Protein 6ENO (pdb70)

Foldseek 3Di:
DVVLVVLLVVLVAPVVLLCVQCVCVVVVCCVQPVVQPLADPLLVVLVVCSVQVSHDLLVVLLVLVVVLAAEEEEADLLQQQLLNVLLVHYYFYQQFQGPSQLVQLVVPAPNQAFSSLSRSSSCQVNRNHSSNSSHQEYEFEPFDPRRVVVQVVCCVRHNYHYQYQDFAPPPVNLVVLLVSLVVVSVVSCVSRVNHDWQVSSLVSQVLVLLLLVLLVLVLLLCLAPPRAHFVLSSLSLLQCCRRDDSVVSSVSSVVRSVSSVVCRVVNHHSAHSPAAEEEEEEERNHPPNSLQSSLLVVLRHGYSFYNYCSGCLNRVFGFDDDRTPSVSSSSSSVRSVVRQDLSHPPRVVSLVVVVVCCVSNVHQAYEYEYERSRPSRVVCVVVSVVVCVVVPHHYHYYYYHSDCVCSPVSSVSSNVSSVVD

Organism: Carboxydothermus hydrogenoformans (strain ATCC BAA-161 / DSM 6008 / Z-2901) (NCBI:txid246194)

Solvent-accessible surface area: 17489 Å² total; per-residue (Å²): 87,92,80,15,91,112,10,26,124,91,15,104,11,31,41,132,78,0,59,90,24,42,71,78,26,70,56,63,11,114,134,38,0,91,110,39,100,85,36,4,178,22,1,64,45,0,24,66,25,9,72,54,22,12,1,100,19,0,37,46,0,59,75,45,56,115,114,44,66,53,0,0,0,10,8,25,15,2,5,4,21,2,0,0,28,11,6,34,6,9,28,0,9,12,26,2,4,5,74,77,1,9,80,15,0,43,94,55,14,81,171,113,30,16,4,10,12,15,0,8,6,0,20,27,26,52,101,4,11,0,4,3,26,0,11,38,30,0,0,0,0,27,23,26,92,12,25,85,115,2,12,104,50,6,77,134,107,10,80,19,48,70,1,84,5,15,128,108,50,118,137,208,24,101,106,82,2,33,64,29,0,78,81,0,4,124,37,0,25,137,82,17,68,52,155,19,60,31,123,31,0,88,44,1,6,104,71,2,26,89,7,2,111,0,2,63,61,0,6,59,19,6,74,53,41,26,1,0,2,19,0,3,0,2,0,0,0,4,2,1,1,35,21,11,44,21,91,69,0,1,70,62,0,40,88,0,0,69,16,0,87,86,34,40,90,142,45,92,24,14,35,65,131,132,12,27,5,0,0,0,0,0,6,24,0,4,29,37,8,6,16,0,0,18,19,0,20,72,38,36,0,0,0,2,1,3,1,0,16,10,0,25,10,4,4,61,20,60,5,104,106,25,89,81,33,107,18,1,12,112,34,2,2,43,5,4,4,87,3,25,16,12,29,5,75,107,17,100,29,0,30,130,27,0,30,66,16,9,142,92,6,103,19,60,0,0,0,0,0,5,2,62,79,20,116,35,11,27,115,29,2,148,94,2,4,148,38,0,104,155,118,135,23,47,35,26,106,1,91,5,38,17,22,137,161,26,57,47,129,5,107,86,98,0,78,62,3,17,148,137,66

Structure (mmCIF, N/CA/C/O backbone):
data_6ENO
#
_entry.id   6ENO
#
_cell.length_a   80.591
_cell.length_b   80.591
_cell.length_c   217.428
_cell.angle_alpha   90.00
_cell.angle_beta   90.00
_cell.angle_gamma   120.00
#
_symmetry.space_group_name_H-M   'P 65 2 2'
#
loop_
_entity.id
_entity.type
_entity.pdbx_description
1 polymer 'Dehydratase family protein'
2 non-polymer 'Double cubane cluster'
3 non-polymer 'CITRIC ACID'
4 non-polymer GLYCEROL
5 water water
#
loop_
_atom_site.group_PDB
_atom_site.id
_atom_site.type_symbol
_atom_site.label_atom_id
_atom_site.label_alt_id
_atom_site.label_comp_id
_atom_site.label_asym_id
_atom_site.label_entity_id
_atom_site.label_seq_id
_atom_site.pdbx_PDB_ins_code
_atom_site.Cartn_x
_atom_site.Cartn_y
_atom_site.Cartn_z
_atom_site.occupancy
_atom_site.B_iso_or_equiv
_atom_site.auth_seq_id
_atom_site.auth_comp_id
_atom_site.auth_asym_id
_atom_site.auth_atom_id
_atom_site.pdbx_PDB_model_num
ATOM 1 N N . GLY A 1 1 ? -23.980 -31.228 19.755 1.00 25.24 0 GLY A N 1
ATOM 2 C CA . GLY A 1 1 ? -24.500 -31.082 21.146 1.00 27.93 0 GLY A CA 1
ATOM 3 C C . GLY A 1 1 ? -25.039 -29.689 21.407 1.00 24.51 0 GLY A C 1
ATOM 4 O O . GLY A 1 1 ? -25.057 -28.819 20.513 1.00 25.59 0 GLY A O 1
ATOM 10 N N . ALA A 1 2 ? -25.473 -29.453 22.644 1.00 23.28 1 ALA A N 1
ATOM 11 C CA . ALA A 1 2 ? -26.125 -28.185 22.962 1.00 23.13 1 ALA A CA 1
ATOM 12 C C . ALA A 1 2 ? -25.218 -26.984 22.717 1.00 24.43 1 ALA A C 1
ATOM 13 O O . ALA A 1 2 ? -25.719 -25.878 22.463 1.00 22.29 1 ALA A O 1
ATOM 20 N N . ASP A 1 3 ? -23.892 -27.155 22.789 1.00 22.54 2 ASP A N 1
ATOM 21 C CA . ASP A 1 3 ? -23.059 -25.965 22.629 1.00 22.11 2 ASP A CA 1
ATOM 22 C C . ASP A 1 3 ? -23.114 -25.437 21.206 1.00 24.59 2 ASP A C 1
ATOM 23 O O . ASP A 1 3 ? -22.883 -24.233 20.982 1.00 21.76 2 ASP A O 1
ATOM 32 N N . ASN A 1 4 ? -23.469 -26.278 20.242 1.00 23.11 3 ASN A N 1
ATOM 33 C CA . ASN A 1 4 ? -23.663 -25.768 18.877 1.00 23.55 3 ASN A CA 1
ATOM 34 C C . ASN A 1 4 ? -24.859 -24.828 18.796 1.00 23.87 3 ASN A C 1
ATOM 35 O O . ASN A 1 4 ? -24.791 -23.762 18.169 1.00 21.37 3 ASN A O 1
ATOM 46 N N . ARG A 1 5 ? -25.980 -25.230 19.387 1.00 21.73 4 ARG A N 1
ATOM 47 C CA . ARG A 1 5 ? -27.149 -24.370 19.411 1.00 21.03 4 ARG A CA 1
ATOM 48 C C . ARG A 1 5 ? -26.841 -23.066 20.156 1.00 21.00 4 ARG A C 1
ATOM 49 O O . ARG A 1 5 ? -27.293 -21.989 19.754 1.00 21.70 4 ARG A O 1
ATOM 70 N N . GLU A 1 6 ? -26.049 -23.148 21.233 1.00 21.34 5 GLU A N 1
ATOM 71 C CA . GLU A 1 6 ? -25.585 -21.955 21.937 1.00 22.69 5 GLU A CA 1
ATOM 72 C C . GLU A 1 6 ? -24.897 -20.992 20.969 1.00 20.68 5 GLU A C 1
ATOM 73 O O . GLU A 1 6 ? -25.184 -19.785 20.949 1.00 23.89 5 GLU A O 1
ATOM 85 N N . LEU A 1 7 ? -23.993 -21.521 20.144 1.00 20.27 6 LEU A N 1
ATOM 86 C CA . LEU A 1 7 ? -23.262 -20.673 19.206 1.00 22.94 6 LEU A CA 1
ATOM 87 C C . LEU A 1 7 ? -24.177 -20.117 18.105 1.00 21.11 6 LEU A C 1
ATOM 88 O O . LEU A 1 7 ? -24.054 -18.950 17.718 1.00 23.10 6 LEU A O 1
ATOM 104 N N . TRP A 1 8 ? -25.112 -20.923 17.603 1.00 22.62 7 TRP A N 1
ATOM 105 C CA . TRP A 1 8 ? -26.012 -20.444 16.557 1.00 22.76 7 TRP A CA 1
ATOM 106 C C . TRP A 1 8 ? -26.828 -19.257 17.051 1.00 23.76 7 TRP A C 1
ATOM 107 O O . TRP A 1 8 ? -27.046 -18.287 16.313 1.00 23.08 7 TRP A O 1
ATOM 128 N N . LYS A 1 9 ? -27.281 -19.305 18.310 1.00 21.84 8 LYS A N 1
ATOM 129 C CA . LYS A 1 9 ? -27.999 -18.164 18.884 1.00 22.26 8 LYS A CA 1
ATOM 130 C C . LYS A 1 9 ? -27.130 -16.910 18.879 1.00 24.19 8 LYS A C 1
ATOM 131 O O . LYS A 1 9 ? -27.593 -15.824 18.520 1.00 22.25 8 LYS A O 1
ATOM 150 N N . VAL A 1 10 ? -25.864 -17.043 19.272 1.00 23.53 9 VAL A N 1
ATOM 151 C CA . VAL A 1 10 ? -24.950 -15.902 19.310 1.00 20.88 9 VAL A CA 1
ATOM 152 C C . VAL A 1 10 ? -24.795 -15.312 17.923 1.00 28.23 9 VAL A C 1
ATOM 153 O O . VAL A 1 10 ? -24.629 -14.094 17.752 1.00 27.28 9 VAL A O 1
ATOM 166 N N . LEU A 1 11 ? -24.854 -16.158 16.921 1.00 20.54 10 LEU A N 1
ATOM 167 C CA . LEU A 1 11 ? -24.621 -15.775 15.537 1.00 18.14 10 LEU A CA 1
ATOM 168 C C . LEU A 1 11 ? -25.877 -15.244 14.845 1.00 24.33 10 LEU A C 1
ATOM 169 O O . LEU A 1 11 ? -25.839 -14.982 13.637 1.00 21.72 10 LEU A O 1
ATOM 185 N N . ASN A 1 12 ? -26.987 -15.099 15.576 1.00 23.83 11 ASN A N 1
ATOM 186 C CA . ASN A 1 12 ? -28.281 -14.660 15.032 1.00 21.40 11 ASN A CA 1
ATOM 187 C C . ASN A 1 12 ? -28.794 -15.587 13.936 1.00 22.36 11 ASN A C 1
ATOM 188 O O . ASN A 1 12 ? -29.507 -15.165 13.031 1.00 23.14 11 ASN A O 1
ATOM 199 N N . VAL A 1 13 ? -28.473 -16.877 14.045 1.00 23.14 12 VAL A N 1
ATOM 200 C CA . VAL A 1 13 ? -29.051 -17.874 13.158 1.00 23.21 12 VAL A CA 1
ATOM 201 C C . VAL A 1 13 ? -30.537 -17.981 13.437 1.00 21.54 12 VAL A 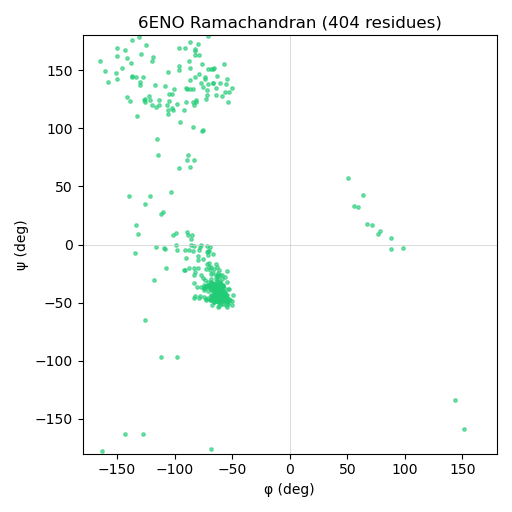C 1
ATOM 202 O O . VAL A 1 13 ? -30.978 -17.918 14.596 1.00 24.45 12 VAL A O 1
ATOM 215 N N . ASP A 1 14 ? -31.329 -18.103 12.371 1.00 25.66 13 ASP A N 1
ATOM 216 C CA . ASP A 1 14 ? -32.747 -18.404 12.499 1.00 30.40 13 ASP A CA 1
ATOM 217 C C . ASP A 1 14 ? -32.847 -19.881 12.842 1.00 20.45 13 ASP A C 1
ATOM 218 O O . ASP A 1 14 ? -32.754 -20.750 11.970 1.00 20.35 13 ASP A O 1
ATOM 227 N N . LEU A 1 15 ? -33.008 -20.160 14.130 1.00 20.82 14 LEU A N 1
ATOM 228 C CA . LEU A 1 15 ? -32.866 -21.526 14.600 1.00 21.73 14 LEU A CA 1
ATOM 229 C C . LEU A 1 15 ? -33.895 -22.443 13.969 1.00 22.79 14 LEU A C 1
ATOM 230 O O . LEU A 1 15 ? -33.595 -23.610 13.673 1.00 23.96 14 LEU A O 1
ATOM 246 N N . GLU A 1 16 ? -35.134 -21.955 13.819 1.00 25.12 15 GLU A N 1
ATOM 247 C CA . GLU A 1 16 ? -36.228 -22.798 13.326 1.00 27.24 15 GLU A CA 1
ATOM 248 C C . GLU A 1 16 ? -36.014 -23.176 11.863 1.00 25.96 15 GLU A C 1
ATOM 249 O O . GLU A 1 16 ? -36.107 -24.351 11.503 1.00 27.52 15 GLU A O 1
ATOM 261 N N . LYS A 1 17 ? -35.686 -22.193 11.011 1.00 24.43 16 LYS A N 1
ATOM 262 C CA . LYS A 1 17 ? -35.376 -22.476 9.611 1.00 24.65 16 LYS A CA 1
ATOM 263 C C . LYS A 1 17 ? -34.104 -23.316 9.470 1.00 24.07 16 LYS A C 1
ATOM 264 O O . LYS A 1 17 ? -34.029 -24.196 8.612 1.00 25.28 16 LYS A O 1
ATOM 283 N N . HIS A 1 18 ? -33.097 -23.060 10.307 1.00 23.36 17 HIS A N 1
ATOM 284 C CA . HIS A 1 18 ? -31.861 -23.817 10.235 1.00 23.40 17 HIS A CA 1
ATOM 285 C C . HIS A 1 18 ? -32.097 -25.291 10.573 1.00 22.83 17 HIS A C 1
ATOM 286 O O . HIS A 1 18 ? -31.530 -26.182 9.927 1.00 24.11 17 HIS A O 1
ATOM 301 N N . ASP A 1 19 ? -32.909 -25.563 11.595 1.00 23.77 18 ASP A N 1
ATOM 302 C CA . ASP A 1 19 ? -33.300 -26.944 11.894 1.00 21.84 18 ASP A CA 1
ATOM 303 C C . ASP A 1 19 ? -34.007 -27.601 10.706 1.00 26.88 18 ASP A C 1
ATOM 304 O O . ASP A 1 19 ? -33.808 -28.792 10.443 1.00 28.71 18 ASP A O 1
ATOM 313 N N . GLU A 1 20 ? -34.879 -26.860 10.010 1.00 28.38 19 GLU A N 1
ATOM 314 C CA . GLU A 1 20 ? -35.582 -27.409 8.845 1.00 38.75 19 GLU A CA 1
ATOM 315 C C . GLU A 1 20 ? -34.623 -27.755 7.710 1.00 27.29 19 GLU A C 1
ATOM 316 O O . GLU A 1 20 ? -34.834 -28.748 6.994 1.00 29.63 19 GLU A O 1
ATOM 328 N N . PHE A 1 21 ? -33.613 -26.920 7.485 1.00 27.58 20 PHE A N 1
ATOM 329 C CA . PHE A 1 21 ? -32.623 -27.214 6.452 1.00 23.47 20 PHE A CA 1
ATOM 330 C C . PHE A 1 21 ? -31.902 -28.529 6.736 1.00 24.99 20 PHE A C 1
ATOM 331 O O . PHE A 1 21 ? -31.748 -29.372 5.845 1.00 23.87 20 PHE A O 1
ATOM 348 N N . LEU A 1 22 ? -31.461 -28.732 7.987 1.00 24.17 21 LEU A N 1
ATOM 349 C CA . LEU A 1 22 ? -30.657 -29.905 8.315 1.00 29.86 21 LEU A CA 1
ATOM 350 C C . LEU A 1 22 ? -31.494 -31.160 8.499 1.00 24.24 21 LEU A C 1
ATOM 351 O O . LEU A 1 22 ? -30.954 -32.258 8.358 1.00 25.52 21 LEU A O 1
ATOM 367 N N . ALA A 1 23 ? -32.796 -31.011 8.755 1.00 27.22 22 ALA A N 1
ATOM 368 C CA . ALA A 1 23 ? -33.668 -32.126 9.107 1.00 26.68 22 ALA A CA 1
ATOM 369 C C . ALA A 1 23 ? -33.607 -33.304 8.151 1.00 34.33 22 ALA A C 1
ATOM 370 O O . ALA A 1 23 ? -33.562 -34.449 8.636 1.00 27.41 22 ALA A O 1
ATOM 377 N N . PRO A 1 24 ? -33.679 -33.125 6.825 1.00 30.60 23 PRO A N 1
ATOM 378 C CA . PRO A 1 24 ? -33.606 -34.277 5.911 1.00 27.77 23 PRO A CA 1
ATOM 379 C C . PRO A 1 24 ? -32.197 -34.798 5.657 1.00 27.83 23 PRO A C 1
ATOM 380 O O . PRO A 1 24 ? -32.067 -35.889 5.079 1.00 29.97 23 PRO A O 1
ATOM 391 N N . VAL A 1 25 ? -31.151 -34.088 6.089 1.00 23.54 24 VAL A N 1
ATOM 392 C CA . VAL A 1 25 ? -29.791 -34.479 5.717 1.00 27.10 24 VAL A CA 1
ATOM 393 C C . VAL A 1 25 ? -29.425 -35.839 6.296 1.00 24.32 24 VAL A C 1
ATOM 394 O O . VAL A 1 25 ? -28.838 -36.659 5.570 1.00 28.13 24 VAL A O 1
ATOM 407 N N . PRO A 1 26 ? -29.741 -36.167 7.558 1.00 24.64 25 PRO A N 1
ATOM 408 C CA . PRO A 1 26 ? -29.316 -37.470 8.095 1.00 24.69 25 PRO A CA 1
ATOM 409 C C . PRO A 1 26 ? -29.791 -38.665 7.277 1.00 25.56 25 PRO A C 1
ATOM 410 O O . PRO A 1 26 ? -28.987 -39.562 7.024 1.00 30.64 25 PRO A O 1
ATOM 421 N N . ALA A 1 27 ? -31.061 -38.698 6.847 1.00 26.00 26 ALA A N 1
ATOM 422 C CA . ALA A 1 27 ? -31.567 -39.837 6.083 1.00 26.94 26 ALA A CA 1
ATOM 423 C C . ALA A 1 27 ? -30.983 -39.882 4.674 1.00 26.92 26 ALA A C 1
ATOM 424 O O . ALA A 1 27 ? -30.794 -40.974 4.116 1.00 27.66 26 ALA A O 1
ATOM 431 N N . VAL A 1 28 ? -30.753 -38.718 4.065 1.00 26.19 27 VAL A N 1
ATOM 432 C CA . VAL A 1 28 ? -30.106 -38.687 2.751 1.00 26.14 27 VAL A CA 1
ATOM 433 C C . VAL A 1 28 ? -28.689 -39.213 2.859 1.00 26.49 27 VAL A C 1
ATOM 434 O O . VAL A 1 28 ? -28.220 -39.953 1.994 1.00 27.95 27 VAL A O 1
ATOM 447 N N . TYR A 1 29 ? -27.962 -38.788 3.897 1.00 28.32 28 TYR A N 1
ATOM 448 C CA . TYR A 1 29 ? -26.579 -39.217 4.064 1.00 27.23 28 TYR A CA 1
ATOM 449 C C . TYR A 1 29 ? -26.488 -40.711 4.365 1.00 26.30 28 TYR A C 1
ATOM 450 O O . TYR A 1 29 ? -25.556 -41.384 3.913 1.00 26.91 28 TYR A O 1
ATOM 468 N N . ARG A 1 30 ? -27.452 -41.261 5.095 1.00 26.81 29 ARG A N 1
ATOM 469 C CA . ARG A 1 30 ? -27.478 -42.709 5.257 1.00 27.83 29 ARG A CA 1
ATOM 470 C C . ARG A 1 30 ? -27.686 -43.422 3.920 1.00 28.58 29 ARG A C 1
ATOM 471 O O . ARG A 1 30 ? -26.990 -44.398 3.623 1.00 32.38 29 ARG A O 1
ATOM 492 N N . GLU A 1 31 ? -28.650 -42.969 3.102 1.00 28.96 30 GLU A N 1
ATOM 493 C CA . GLU A 1 31 ? -28.932 -43.645 1.830 1.00 29.43 30 GLU A CA 1
ATOM 494 C C . GLU A 1 31 ? -27.742 -43.563 0.878 1.00 31.02 30 GLU A C 1
ATOM 495 O O . GLU A 1 31 ? -27.312 -44.574 0.300 1.00 30.21 30 GLU A O 1
ATOM 507 N N . LEU A 1 32 ? -27.193 -42.367 0.707 1.00 28.24 31 LEU A N 1
ATOM 508 C CA . LEU A 1 32 ? -26.178 -42.158 -0.316 1.00 28.07 31 LEU A CA 1
ATOM 509 C C . LEU A 1 32 ? -24.761 -42.454 0.155 1.00 27.91 31 LEU A C 1
ATOM 510 O O . LEU A 1 32 ? -23.884 -42.693 -0.693 1.00 28.14 31 LEU A O 1
ATOM 526 N N . PHE A 1 33 ? -24.511 -42.467 1.467 1.00 27.63 32 PHE A N 1
ATOM 527 C CA . PHE A 1 33 ? -23.157 -42.642 1.981 1.00 27.50 32 PHE A CA 1
ATOM 528 C C . PHE A 1 33 ? -23.050 -43.798 2.981 1.00 28.26 32 PHE A C 1
ATOM 529 O O . PHE A 1 33 ? -22.390 -44.801 2.694 1.00 30.88 32 PHE A O 1
ATOM 546 N N . LEU A 1 34 ? -23.705 -43.707 4.142 1.00 28.11 33 LEU A N 1
ATOM 547 C CA . LEU A 1 34 ? -23.339 -44.602 5.240 1.00 32.19 33 LEU A CA 1
ATOM 548 C C . LEU A 1 34 ? -23.741 -46.044 4.954 1.00 29.92 33 LEU A C 1
ATOM 549 O O . LEU A 1 34 ? -23.017 -46.976 5.322 1.00 36.45 33 LEU A O 1
ATOM 565 N N . ASN A 1 35 ? -24.872 -46.260 4.280 1.00 35.33 34 ASN A N 1
ATOM 566 C CA . ASN A 1 35 ? -25.355 -47.613 4.015 1.00 33.23 34 ASN A CA 1
ATOM 567 C C . ASN A 1 35 ? -24.746 -48.213 2.757 1.00 35.33 34 ASN A C 1
ATOM 568 O O . ASN A 1 35 ? -25.054 -49.367 2.423 1.00 36.86 34 ASN A O 1
ATOM 579 N N . ARG A 1 36 ? -23.882 -47.457 2.078 1.00 35.94 35 ARG A N 1
ATOM 580 C CA . ARG A 1 36 ? -23.221 -47.910 0.855 1.00 42.23 35 ARG A CA 1
ATOM 581 C C . ARG A 1 36 ? -21.989 -48.721 1.232 1.00 32.76 35 ARG A C 1
ATOM 582 O O . ARG A 1 36 ? -21.134 -48.222 1.966 1.00 39.00 35 ARG A O 1
ATOM 603 N N . PRO A 1 37 ? -21.870 -49.963 0.795 1.00 41.32 36 PRO A N 1
ATOM 604 C CA . PRO A 1 37 ? -20.777 -50.803 1.274 1.00 42.99 36 PRO A CA 1
ATOM 605 C C . PRO A 1 37 ? -19.491 -50.520 0.508 1.00 44.64 36 PRO A C 1
ATOM 606 O O . PRO A 1 37 ? -19.486 -49.849 -0.524 1.00 45.21 36 PRO A O 1
ATOM 617 N N . ASN A 1 38 ? -18.386 -51.031 1.059 1.00 40.49 37 ASN A N 1
ATOM 618 C CA . ASN A 1 38 ? -17.050 -51.031 0.448 1.00 48.44 37 ASN A CA 1
ATOM 619 C C . ASN A 1 38 ? -16.376 -49.670 0.569 1.00 39.15 37 ASN A C 1
ATOM 620 O O . ASN A 1 38 ? -15.346 -49.445 -0.080 1.00 37.88 37 ASN A O 1
ATOM 631 N N . ARG A 1 39 ? -16.912 -48.760 1.376 1.00 37.82 38 ARG A N 1
ATOM 632 C CA . ARG A 1 39 ? -16.324 -47.430 1.497 1.00 36.55 38 ARG A CA 1
ATOM 633 C C . ARG A 1 39 ? -15.035 -47.505 2.315 1.00 32.09 38 ARG A C 1
ATOM 634 O O . ARG A 1 39 ? -14.956 -48.299 3.268 1.00 40.63 38 ARG A O 1
ATOM 655 N N . PRO A 1 40 ? -14.010 -46.734 1.952 1.00 39.64 39 PRO A N 1
ATOM 656 C CA . PRO A 1 40 ? -12.790 -46.690 2.760 1.00 31.42 39 PRO A CA 1
ATOM 657 C C . PRO A 1 40 ? -13.091 -46.344 4.213 1.00 41.10 39 PRO A C 1
ATOM 658 O O . PRO A 1 40 ? -14.015 -45.591 4.522 1.00 30.05 39 PRO A O 1
ATOM 669 N N . ARG A 1 41 ? -12.354 -46.983 5.123 1.00 42.54 40 ARG A N 1
ATOM 670 C CA . ARG A 1 41 ? -12.492 -46.666 6.541 1.00 44.02 40 ARG A CA 1
ATOM 671 C C . ARG A 1 41 ? -12.218 -45.192 6.808 1.00 37.84 40 ARG A C 1
ATOM 672 O O . ARG A 1 41 ? -12.850 -44.580 7.680 1.00 35.05 40 ARG A O 1
ATOM 693 N N . ALA A 1 42 ? -11.278 -44.613 6.072 1.00 36.05 41 ALA A N 1
ATOM 694 C CA . ALA A 1 42 ? -10.879 -43.225 6.231 1.00 28.72 41 ALA A CA 1
ATOM 695 C C . ALA A 1 42 ? -11.955 -42.256 5.782 1.00 27.63 41 ALA A C 1
ATOM 696 O O . ALA A 1 42 ? -11.777 -41.029 5.909 1.00 29.24 41 ALA A O 1
ATOM 703 N N . MET A 1 43 ? -13.082 -42.755 5.273 1.00 33.54 42 MET A N 1
ATOM 704 C CA . MET A 1 43 ? -14.206 -41.848 5.080 1.00 28.48 42 MET A CA 1
ATOM 705 C C . MET A 1 43 ? -14.827 -41.413 6.395 1.00 31.31 42 MET A C 1
ATOM 706 O O . MET A 1 43 ? -15.646 -40.487 6.394 1.00 28.16 42 MET A O 1
ATOM 720 N N . ALA A 1 44 ? -14.435 -42.022 7.519 1.00 32.74 43 ALA A N 1
ATOM 721 C CA . ALA A 1 44 ? -15.104 -41.729 8.789 1.00 27.01 43 ALA A CA 1
ATOM 722 C C . ALA A 1 44 ? -14.894 -40.275 9.211 1.00 31.73 43 ALA A C 1
ATOM 723 O O . ALA A 1 44 ? -15.812 -39.643 9.758 1.00 30.54 43 ALA A O 1
ATOM 730 N N . TYR A 1 45 ? -13.698 -39.726 8.969 1.00 28.17 44 TYR A N 1
ATOM 731 C CA . TYR A 1 45 ? -13.451 -38.330 9.309 1.00 28.14 44 TYR A CA 1
ATOM 732 C C . TYR A 1 45 ? -14.423 -37.430 8.562 1.00 27.88 44 TYR A C 1
ATOM 733 O O . TYR A 1 45 ? -15.083 -36.574 9.158 1.00 27.39 44 TYR A O 1
ATOM 751 N N . PHE A 1 46 ? -14.521 -37.605 7.241 1.00 27.16 45 PHE A N 1
ATOM 752 C CA . PHE A 1 46 ? -15.380 -36.725 6.465 1.00 24.11 45 PHE A CA 1
ATOM 753 C C . PHE A 1 46 ? -16.849 -36.940 6.825 1.00 24.67 45 PHE A C 1
ATOM 754 O O . PHE A 1 46 ? -17.630 -35.982 6.862 1.00 25.27 45 PHE A O 1
ATOM 771 N N . ASP A 1 47 ? -17.229 -38.194 7.115 1.00 25.88 46 ASP A N 1
ATOM 772 C CA . ASP A 1 47 ? -18.588 -38.506 7.556 1.00 24.01 46 ASP A CA 1
ATOM 773 C C . ASP A 1 47 ? -18.933 -37.734 8.822 1.00 27.41 46 ASP A C 1
ATOM 774 O O . ASP A 1 47 ? -20.058 -37.230 8.981 1.00 28.40 46 ASP A O 1
ATOM 783 N N . ALA A 1 48 ? -17.985 -37.675 9.756 1.00 24.43 47 ALA A N 1
ATOM 784 C CA . ALA A 1 48 ? -18.211 -36.992 11.022 1.00 27.32 47 ALA A CA 1
ATOM 785 C C . ALA A 1 48 ? -18.257 -35.485 10.835 1.00 30.07 47 ALA A C 1
ATOM 786 O O . ALA A 1 48 ? -19.025 -34.804 11.514 1.00 24.39 47 ALA A O 1
ATOM 793 N N . VAL A 1 49 ? -17.440 -34.936 9.926 1.00 22.42 48 VAL A N 1
ATOM 794 C CA . VAL A 1 49 ? -17.614 -33.534 9.537 1.00 21.20 48 VAL A CA 1
ATOM 795 C C . VAL A 1 49 ? -19.049 -33.260 9.093 1.00 21.65 48 VAL A C 1
ATOM 796 O O . VAL A 1 49 ? -19.659 -32.264 9.510 1.00 22.88 48 VAL A O 1
ATOM 809 N N . VAL A 1 50 ? -19.576 -34.071 8.165 1.00 21.68 49 VAL A N 1
ATOM 810 C CA . VAL A 1 50 ? -20.946 -33.879 7.680 1.00 22.95 49 VAL A CA 1
ATOM 811 C C . VAL A 1 50 ? -21.932 -33.944 8.853 1.00 22.19 49 VAL A C 1
ATOM 812 O O . VAL A 1 50 ? -22.886 -33.150 8.949 1.00 24.37 49 VAL A O 1
ATOM 825 N N . GLY A 1 51 ? -21.745 -34.915 9.729 1.00 22.02 50 GLY A N 1
ATOM 826 C CA . GLY A 1 51 ? -22.680 -35.080 10.830 1.00 22.29 50 GLY A CA 1
ATOM 827 C C . GLY A 1 51 ? -22.714 -33.884 11.763 1.00 22.74 50 GLY A C 1
ATOM 828 O O . GLY A 1 51 ? -23.716 -33.669 12.482 1.00 21.88 50 GLY A O 1
ATOM 832 N N . ASP A 1 52 ? -21.600 -33.148 11.837 1.00 21.35 51 ASP A N 1
ATOM 833 C CA . ASP A 1 52 ? -21.431 -31.961 12.680 1.00 22.54 51 ASP A CA 1
ATOM 834 C C . ASP A 1 52 ? -21.068 -30.747 11.816 1.00 20.19 51 ASP A C 1
ATOM 835 O O . ASP A 1 52 ? -20.239 -29.908 12.200 1.00 20.84 51 ASP A O 1
ATOM 844 N N . ILE A 1 53 ? -21.731 -30.615 10.656 1.00 22.02 52 ILE A N 1
ATOM 845 C CA . ILE A 1 53 ? -21.290 -29.675 9.627 1.00 21.53 52 ILE A CA 1
ATOM 846 C C . ILE A 1 53 ? -21.341 -28.247 10.127 1.00 18.89 52 ILE A C 1
ATOM 847 O O . ILE A 1 53 ? -20.547 -27.411 9.683 1.00 19.61 52 ILE A O 1
ATOM 863 N N . HIS A 1 54 ? -22.263 -27.928 11.057 1.00 19.61 53 HIS A N 1
ATOM 864 C CA . HIS A 1 54 ? -22.346 -26.569 11.593 1.00 20.39 53 HIS A CA 1
ATOM 865 C C . HIS A 1 54 ? -21.892 -26.488 13.047 1.00 19.39 53 HIS A C 1
ATOM 866 O O . HIS A 1 54 ? -22.291 -25.575 13.790 1.00 21.71 53 HIS A O 1
ATOM 880 N N . GLY A 1 55 ? -21.001 -27.389 13.440 1.00 19.89 54 GLY A N 1
ATOM 881 C CA . GLY A 1 55 ? -20.564 -27.470 14.813 1.00 19.56 54 GLY A CA 1
ATOM 882 C C . GLY A 1 55 ? -19.127 -27.060 14.995 1.00 21.21 54 GLY A C 1
ATOM 883 O O . GLY A 1 55 ? -18.822 -25.878 15.097 1.00 21.97 54 GLY A O 1
ATOM 887 N N . ILE A 1 56 ? -18.240 -28.053 15.034 1.00 20.41 55 ILE A N 1
ATOM 888 C CA . ILE A 1 56 ? -16.858 -27.830 15.453 1.00 19.95 55 ILE A CA 1
ATOM 889 C C . ILE A 1 56 ? -16.179 -26.741 14.609 1.00 19.34 55 ILE A C 1
ATOM 890 O O . ILE A 1 56 ? -15.476 -25.879 15.146 1.00 20.67 55 ILE A O 1
ATOM 906 N N . ARG A 1 57 ? -16.328 -26.784 13.278 1.00 20.98 56 ARG A N 1
ATOM 907 C CA . ARG A 1 57 ? -15.604 -25.818 12.442 1.00 19.77 56 ARG A CA 1
ATOM 908 C C . ARG A 1 57 ? -16.148 -24.401 12.620 1.00 20.84 56 ARG A C 1
ATOM 909 O O . ARG A 1 57 ? -15.387 -23.431 12.621 1.00 20.69 56 ARG A O 1
ATOM 930 N N . VAL A 1 58 ? -17.452 -24.262 12.836 1.00 17.93 57 VAL A N 1
ATOM 931 C CA . VAL A 1 58 ? -18.018 -22.956 13.114 1.00 19.67 57 VAL A CA 1
ATOM 932 C C . VAL A 1 58 ? -17.471 -22.410 14.434 1.00 17.90 57 VAL A C 1
ATOM 933 O O . VAL A 1 58 ? -17.114 -21.234 14.523 1.00 19.06 57 VAL A O 1
ATOM 946 N N . HIS A 1 59 ? -17.355 -23.257 15.457 1.00 18.47 58 HIS A N 1
ATOM 947 C CA . HIS A 1 59 ? -16.724 -22.839 16.712 1.00 18.85 58 HIS A CA 1
ATOM 948 C C . HIS A 1 59 ? -15.302 -22.341 16.492 1.00 20.71 58 HIS A C 1
ATOM 949 O O . HIS A 1 59 ? -14.898 -21.319 17.051 1.00 21.24 58 HIS A O 1
ATOM 963 N N . GLU A 1 60 ? -14.504 -23.097 15.723 1.00 19.33 59 GLU A N 1
ATOM 964 C CA . GLU A 1 60 ? -13.139 -22.676 15.413 1.00 23.46 59 GLU A CA 1
ATOM 965 C C . GLU A 1 60 ? -13.104 -21.297 14.761 1.00 18.07 59 GLU A C 1
ATOM 966 O O . GLU A 1 60 ? -12.263 -20.449 15.107 1.00 19.82 59 GLU A O 1
ATOM 978 N N . LEU A 1 61 ? -13.944 -21.084 13.741 1.00 17.55 60 LEU A N 1
ATOM 979 C CA . LEU A 1 61 ? -13.994 -19.791 13.071 1.00 17.01 60 LEU A CA 1
ATOM 980 C C . LEU A 1 61 ? -14.402 -18.688 14.033 1.00 21.00 60 LEU A C 1
ATOM 981 O O . LEU A 1 61 ? -13.798 -17.616 14.044 1.00 18.41 60 LEU A O 1
ATOM 997 N N . TYR A 1 62 ? -15.389 -18.952 14.897 1.00 18.97 61 TYR A N 1
ATOM 998 C CA . TYR A 1 62 ? -15.769 -17.966 15.900 1.00 20.07 61 TYR A CA 1
ATOM 999 C C . TYR A 1 62 ? -14.623 -17.644 16.840 1.00 21.02 61 TYR A C 1
ATOM 1000 O O . TYR A 1 62 ? -14.392 -16.481 17.171 1.00 21.94 61 TYR A O 1
ATOM 1018 N N . ASN A 1 63 ? -13.911 -18.674 17.306 1.00 24.92 62 ASN A N 1
ATOM 1019 C CA . ASN A 1 63 ? -12.792 -18.454 18.222 1.00 23.13 62 ASN A CA 1
ATOM 1020 C C . ASN A 1 63 ? -11.651 -17.701 17.538 1.00 21.02 62 ASN A C 1
ATOM 1021 O O . ASN A 1 63 ? -10.988 -16.873 18.174 1.00 26.45 62 ASN A O 1
ATOM 1032 N N . LEU A 1 64 ? -11.402 -17.978 16.251 1.00 24.46 63 LEU A N 1
ATOM 1033 C CA . LEU A 1 64 ? -10.421 -17.203 15.486 1.00 24.82 63 LEU A CA 1
ATOM 1034 C C . LEU A 1 64 ? -10.745 -15.713 15.505 1.00 24.86 63 LEU A C 1
ATOM 1035 O O . LEU A 1 64 ? -9.837 -14.879 15.633 1.00 22.69 63 LEU A O 1
ATOM 1051 N N . LYS A 1 65 ? -12.030 -15.364 15.383 1.00 24.78 64 LYS A N 1
ATOM 1052 C CA . LYS A 1 65 ? -12.437 -13.961 15.407 1.00 29.21 64 LYS A CA 1
ATOM 1053 C C . LYS A 1 65 ? -12.199 -13.346 16.771 1.00 23.87 64 LYS A C 1
ATOM 1054 O O . LYS A 1 65 ? -11.776 -12.193 16.862 1.00 29.68 64 LYS A O 1
ATOM 1073 N N . GLN A 1 66 ? -12.400 -14.109 17.854 1.00 22.43 65 GLN A N 1
ATOM 1074 C CA . GLN A 1 66 ? -12.100 -13.543 19.159 1.00 22.07 65 GLN A CA 1
ATOM 1075 C C . GLN A 1 66 ? -10.605 -13.274 19.329 1.00 27.06 65 GLN A C 1
ATOM 1076 O O . GLN A 1 66 ? -10.223 -12.426 20.138 1.00 31.98 65 GLN A O 1
ATOM 1090 N N . GLU A 1 67 ? -9.749 -13.931 18.544 1.00 24.82 66 GLU A N 1
ATOM 1091 C CA . GLU A 1 67 ? -8.315 -13.707 18.575 1.00 26.51 66 GLU A CA 1
ATOM 1092 C C . GLU A 1 67 ? -7.858 -12.619 17.620 1.00 31.54 66 GLU A C 1
ATOM 1093 O O . GLU A 1 67 ? -6.653 -12.509 17.386 1.00 35.74 66 GLU A O 1
ATOM 1105 N N . GLY A 1 68 ? -8.788 -11.850 17.032 1.00 24.87 67 GLY A N 1
ATOM 1106 C CA . GLY A 1 68 ? -8.466 -10.749 16.151 1.00 31.56 67 GLY A CA 1
ATOM 1107 C C . GLY A 1 68 ? -8.305 -11.110 14.693 1.00 29.82 67 GLY A C 1
ATOM 1108 O O . GLY A 1 68 ? -7.916 -10.249 13.894 1.00 27.89 67 GLY A O 1
ATOM 1112 N N . LYS A 1 69 ? -8.569 -12.349 14.322 1.00 20.75 68 LYS A N 1
ATOM 1113 C CA . LYS A 1 69 ? -8.502 -12.746 12.920 1.00 18.77 68 LYS A CA 1
ATOM 1114 C C . LYS A 1 69 ? -9.869 -12.560 12.274 1.00 18.23 68 LYS A C 1
ATOM 1115 O O . LYS A 1 69 ? -10.880 -12.331 12.941 1.00 22.65 68 LYS A O 1
ATOM 1134 N N . LYS A 1 70 ? -9.895 -12.672 10.951 1.00 18.14 69 LYS A N 1
ATOM 1135 C CA . LYS A 1 70 ? -11.108 -12.448 10.187 1.00 22.56 69 LYS A CA 1
ATOM 1136 C C . LYS A 1 70 ? -11.498 -13.712 9.424 1.00 18.37 69 LYS A C 1
ATOM 1137 O O . LYS A 1 70 ? -10.680 -14.623 9.197 1.00 17.84 69 LYS A O 1
ATOM 1156 N N . VAL A 1 71 ? -12.762 -13.750 9.013 1.00 16.67 70 VAL A N 1
ATOM 1157 C CA . VAL A 1 71 ? -13.289 -14.831 8.182 1.00 15.93 70 VAL A CA 1
ATOM 1158 C C . VAL A 1 71 ? -13.784 -14.230 6.861 1.00 16.54 70 VAL A C 1
ATOM 1159 O O . VAL A 1 71 ? -14.702 -13.390 6.847 1.00 16.63 70 VAL A O 1
ATOM 1172 N N . PHE A 1 72 ? -13.192 -14.684 5.749 1.00 14.44 71 PHE A N 1
ATOM 1173 C CA . PHE A 1 72 ? -13.607 -14.299 4.412 1.00 14.53 71 PHE A CA 1
ATOM 1174 C C . PHE A 1 72 ? -14.382 -15.415 3.733 1.00 18.78 71 PHE A C 1
ATOM 1175 O O . PHE A 1 72 ? -13.883 -16.535 3.629 1.00 20.02 71 PHE A O 1
ATOM 1192 N N . ALA A 1 73 ? -15.539 -15.083 3.191 1.00 17.20 72 ALA A N 1
ATOM 1193 C CA . ALA A 1 73 ? -16.339 -16.006 2.392 1.00 15.24 72 ALA A CA 1
ATOM 1194 C C . ALA A 1 73 ? -16.123 -15.717 0.915 1.00 13.80 72 ALA A C 1
ATOM 1195 O O . ALA A 1 73 ? -16.159 -14.552 0.500 1.00 16.61 72 ALA A O 1
ATOM 1202 N N . THR A 1 74 ? -15.908 -16.778 0.133 1.00 15.73 73 THR A N 1
ATOM 1203 C CA . THR A 1 74 ? -15.656 -16.644 -1.302 1.00 15.41 73 THR A CA 1
ATOM 1204 C C . THR A 1 74 ? -16.584 -17.576 -2.060 1.00 16.08 73 THR A C 1
ATOM 1205 O O . THR A 1 74 ? -17.156 -18.531 -1.503 1.00 16.71 73 THR A O 1
ATOM 1216 N N . PHE A 1 75 ? -16.702 -17.314 -3.370 1.00 15.51 74 PHE A N 1
ATOM 1217 C CA . PHE A 1 75 ? -17.576 -18.101 -4.238 1.00 18.90 74 PHE A CA 1
ATOM 1218 C C . PHE A 1 75 ? -16.894 -18.543 -5.524 1.00 16.91 74 PHE A C 1
ATOM 1219 O O . PHE A 1 75 ? -17.565 -19.117 -6.399 1.00 23.42 74 PHE A O 1
ATOM 1236 N N . CYS A 1 76 ? -15.591 -18.344 -5.639 1.00 18.82 75 CYS A N 1
ATOM 1237 C CA . CYS A 1 76 ? -14.866 -18.698 -6.853 1.00 16.07 75 CYS A CA 1
ATOM 1238 C C . CYS A 1 76 ? -13.435 -19.081 -6.528 1.00 22.70 75 CYS A C 1
ATOM 1239 O O . CYS A 1 76 ? -12.797 -18.453 -5.679 1.00 17.86 75 CYS A O 1
ATOM 1246 N N . VAL A 1 77 ? -12.921 -20.080 -7.252 1.00 17.44 76 VAL A N 1
ATOM 1247 C CA . VAL A 1 77 ? -11.537 -20.529 -7.085 1.00 15.30 76 VAL A CA 1
ATOM 1248 C C . VAL A 1 77 ? -10.506 -19.479 -7.453 1.00 18.77 76 VAL A C 1
ATOM 1249 O O . VAL A 1 77 ? -9.344 -19.615 -7.065 1.00 18.14 76 VAL A O 1
ATOM 1262 N N . TYR A 1 78 ? -10.894 -18.434 -8.179 1.00 16.41 77 TYR A N 1
ATOM 1263 C CA . TYR A 1 78 ? -9.947 -17.390 -8.561 1.00 17.48 77 TYR A CA 1
ATOM 1264 C C . TYR A 1 78 ? -9.549 -16.502 -7.387 1.00 13.77 77 TYR A C 1
ATOM 1265 O O . TYR A 1 78 ? -8.502 -15.836 -7.456 1.00 16.67 77 TYR A O 1
ATOM 1283 N N . VAL A 1 79 ? -10.354 -16.464 -6.320 1.00 13.73 78 VAL A N 1
ATOM 1284 C CA . VAL A 1 79 ? -10.019 -15.588 -5.199 1.00 14.38 78 VAL A CA 1
ATOM 1285 C C . VAL A 1 79 ? -8.832 -16.188 -4.474 1.00 16.90 78 VAL A C 1
ATOM 1286 O O . VAL A 1 79 ? -8.866 -17.386 -4.110 1.00 21.44 78 VAL A O 1
ATOM 1299 N N . PRO A 1 80 ? -7.797 -15.432 -4.241 1.00 16.27 79 PRO A N 1
ATOM 1300 C CA . PRO A 1 80 ? -6.565 -16.030 -3.707 1.00 20.18 79 PRO A CA 1
ATOM 1301 C C . PRO A 1 80 ? -6.604 -16.382 -2.213 1.00 18.39 79 PRO A C 1
ATOM 1302 O O . PRO A 1 80 ? -6.336 -15.552 -1.335 1.00 18.22 79 PRO A O 1
ATOM 1313 N N . GLU A 1 81 ? -6.885 -17.658 -1.941 1.00 18.32 80 GLU A N 1
ATOM 1314 C CA . GLU A 1 81 ? -6.835 -18.196 -0.581 1.00 19.18 80 GLU A CA 1
ATOM 1315 C C . GLU A 1 81 ? -5.493 -17.948 0.068 1.00 18.47 80 GLU A C 1
ATOM 1316 O O . GLU A 1 81 ? -5.384 -17.873 1.294 1.00 16.81 80 GLU A O 1
ATOM 1328 N N . GLU A 1 82 ? -4.448 -17.934 -0.744 1.00 17.48 81 GLU A N 1
ATOM 1329 C CA . GLU A 1 82 ? -3.093 -17.858 -0.225 1.00 19.89 81 GLU A CA 1
ATOM 1330 C C . GLU A 1 82 ? -2.856 -16.544 0.497 1.00 15.26 81 GLU A C 1
ATOM 1331 O O . GLU A 1 82 ? -2.094 -16.487 1.481 1.00 18.96 81 GLU A O 1
ATOM 1343 N N . ILE A 1 83 ? -3.473 -15.476 -0.009 1.00 15.69 82 ILE A N 1
ATOM 1344 C CA . ILE A 1 83 ? -3.281 -14.141 0.534 1.00 17.46 82 ILE A CA 1
ATOM 1345 C C . ILE A 1 83 ? -4.031 -14.017 1.853 1.00 14.80 82 ILE A C 1
ATOM 1346 O O . ILE A 1 83 ? -3.498 -13.533 2.855 1.00 17.91 82 ILE A O 1
ATOM 1362 N N . ILE A 1 84 ? -5.273 -14.492 1.877 1.00 15.66 83 ILE A N 1
ATOM 1363 C CA . ILE A 1 84 ? -6.023 -14.540 3.133 1.00 20.69 83 ILE A CA 1
ATOM 1364 C C . ILE A 1 84 ? -5.271 -15.375 4.166 1.00 18.77 83 ILE A C 1
ATOM 1365 O O . ILE A 1 84 ? -5.041 -14.929 5.298 1.00 17.37 83 ILE A O 1
ATOM 1381 N N . ASN A 1 85 ? -4.865 -16.599 3.794 1.00 18.75 84 ASN A N 1
ATOM 1382 C CA A ASN A 1 85 ? -4.217 -17.530 4.719 0.59 15.90 84 ASN A CA 1
ATOM 1383 C CA B ASN A 1 85 ? -4.300 -17.443 4.828 0.41 21.48 84 ASN A CA 1
ATOM 1384 C C . ASN A 1 85 ? -2.939 -16.932 5.288 1.00 17.15 84 ASN A C 1
ATOM 1385 O O . ASN A 1 85 ? -2.587 -17.185 6.453 1.00 20.98 84 ASN A O 1
ATOM 1406 N N . ALA A 1 86 ? -2.238 -16.124 4.467 1.00 18.40 85 ALA A N 1
ATOM 1407 C CA . ALA A 1 86 ? -0.962 -15.543 4.896 1.00 19.94 85 ALA A CA 1
ATOM 1408 C C . ALA A 1 86 ? -1.108 -14.709 6.167 1.00 23.60 85 ALA A C 1
ATOM 1409 O O . ALA A 1 86 ? -0.191 -14.638 6.988 1.00 22.64 85 ALA A O 1
ATOM 1416 N N . THR A 1 87 ? -2.230 -14.024 6.314 1.00 20.30 86 THR A N 1
ATOM 1417 C CA . THR A 1 87 ? -2.496 -13.182 7.475 1.00 19.76 86 THR A CA 1
ATOM 1418 C C . THR A 1 87 ? -2.938 -13.947 8.706 1.00 20.05 86 THR A C 1
ATOM 1419 O O . THR A 1 87 ? -3.103 -13.334 9.766 1.00 21.74 86 THR A O 1
ATOM 1430 N N . GLY A 1 88 ? -3.144 -15.258 8.621 1.00 23.40 87 GLY A N 1
ATOM 1431 C CA . GLY A 1 88 ? -3.737 -15.973 9.733 1.00 21.16 87 GLY A CA 1
ATOM 1432 C C . GLY A 1 88 ? -5.247 -16.015 9.714 1.00 21.83 87 GLY A C 1
ATOM 1433 O O . GLY A 1 88 ? -5.851 -16.653 10.584 1.00 22.86 87 GLY A O 1
ATOM 1437 N N . SER A 1 89 ? -5.879 -15.347 8.762 1.00 21.64 88 SER A N 1
ATOM 1438 C CA . SER A 1 89 ? -7.319 -15.349 8.633 1.00 15.66 88 SER A CA 1
ATOM 1439 C C . SER A 1 89 ? -7.790 -16.604 7.879 1.00 18.66 88 SER A C 1
ATOM 1440 O O . SER A 1 89 ? -7.009 -17.343 7.275 1.00 21.17 88 SER A O 1
ATOM 1448 N N . ALA A 1 90 ? -9.102 -16.834 7.919 1.00 18.33 89 ALA A N 1
ATOM 1449 C CA . ALA A 1 90 ? -9.710 -18.014 7.317 1.00 17.20 89 ALA A CA 1
ATOM 1450 C C . ALA A 1 90 ? -10.437 -17.639 6.042 1.00 15.99 89 ALA A C 1
ATOM 1451 O O . ALA A 1 90 ? -11.011 -16.551 5.933 1.00 15.44 89 ALA A O 1
ATOM 1458 N N . CYS A 1 91 ? -10.453 -18.594 5.113 1.00 18.31 90 CYS A N 1
ATOM 1459 C CA . CYS A 1 91 ? -11.162 -18.504 3.854 1.00 18.82 90 CYS A CA 1
ATOM 1460 C C . CYS A 1 91 ? -12.126 -19.679 3.798 1.00 17.98 90 CYS A C 1
ATOM 1461 O O . CYS A 1 91 ? -11.723 -20.833 4.007 1.00 25.46 90 CYS A O 1
ATOM 1469 N N . ILE A 1 92 ? -13.400 -19.405 3.526 1.00 16.95 91 ILE A N 1
ATOM 1470 C CA . ILE A 1 92 ? -14.409 -20.455 3.378 1.00 17.79 91 ILE A CA 1
ATOM 1471 C C . ILE A 1 92 ? -15.188 -20.228 2.090 1.00 23.75 91 ILE A C 1
ATOM 1472 O O . ILE A 1 92 ? -15.502 -19.086 1.743 1.00 22.71 91 ILE A O 1
ATOM 1488 N N . GLY A 1 93 ? -15.498 -21.304 1.376 1.00 21.07 92 GLY A N 1
ATOM 1489 C CA . GLY A 1 93 ? -16.209 -21.209 0.108 1.00 17.45 92 GLY A CA 1
ATOM 1490 C C . GLY A 1 93 ? -17.664 -21.579 0.319 1.00 17.51 92 GLY A C 1
ATOM 1491 O O . GLY A 1 93 ? -17.974 -22.699 0.735 1.00 24.31 92 GLY A O 1
ATOM 1495 N N . LEU A 1 94 ? -18.561 -20.615 0.068 1.00 16.99 93 LEU A N 1
ATOM 1496 C CA . LEU A 1 94 ? -19.974 -20.772 0.413 1.00 16.22 93 LEU A CA 1
ATOM 1497 C C . LEU A 1 94 ? -20.902 -20.875 -0.805 1.00 18.34 93 LEU A C 1
ATOM 1498 O O . LEU A 1 94 ? -22.093 -20.551 -0.710 1.00 21.96 93 LEU A O 1
ATOM 1514 N N . CYS A 1 95 ? -20.399 -21.346 -1.957 1.00 22.49 94 CYS A N 1
ATOM 1515 C CA . CYS A 1 95 ? -21.304 -21.639 -3.070 1.00 19.63 94 CYS A CA 1
ATOM 1516 C C . CYS A 1 95 ? -22.463 -22.514 -2.583 1.00 22.44 94 CYS A C 1
ATOM 1517 O O . CYS A 1 95 ? -22.237 -23.513 -1.882 1.00 24.13 94 CYS A O 1
ATOM 1525 N N . GLY A 1 96 ? -23.697 -22.167 -2.984 1.00 24.56 95 GLY A N 1
ATOM 1526 C CA . GLY A 1 96 ? -24.890 -22.885 -2.470 1.00 19.78 95 GLY A CA 1
ATOM 1527 C C . GLY A 1 96 ? -25.188 -24.191 -3.208 1.00 26.75 95 GLY A C 1
ATOM 1528 O O . GLY A 1 96 ? -25.019 -24.299 -4.419 1.00 30.48 95 GLY A O 1
ATOM 1532 N N . GLY A 1 97 ? -25.664 -25.189 -2.455 1.00 21.05 96 GLY A N 1
ATOM 1533 C CA . GLY A 1 97 ? -25.999 -26.468 -3.056 1.00 20.53 96 GLY A CA 1
ATOM 1534 C C . GLY A 1 97 ? -27.339 -27.030 -2.625 1.00 28.55 96 GLY A C 1
ATOM 1535 O O . GLY A 1 97 ? -27.621 -28.215 -2.847 1.00 24.35 96 GLY A O 1
ATOM 1539 N N . ALA A 1 98 ? -28.181 -26.176 -2.046 1.00 25.85 97 ALA A N 1
ATOM 1540 C CA . ALA A 1 98 ? -29.346 -26.597 -1.280 1.00 29.94 97 ALA A CA 1
ATOM 1541 C C . ALA A 1 98 ? -30.628 -26.019 -1.863 1.00 27.92 97 ALA A C 1
ATOM 1542 O O . ALA A 1 98 ? -30.796 -24.797 -1.935 1.00 23.09 97 ALA A O 1
ATOM 1549 N N . GLN A 1 99 ? -31.576 -26.900 -2.189 1.00 27.49 98 GLN A N 1
ATOM 1550 C CA . GLN A 1 99 ? -32.888 -26.426 -2.612 1.00 31.87 98 GLN A CA 1
ATOM 1551 C C . GLN A 1 99 ? -33.566 -25.567 -1.547 1.00 22.03 98 GLN A C 1
ATOM 1552 O O . GLN A 1 99 ? -34.368 -24.678 -1.882 1.00 26.36 98 GLN A O 1
ATOM 1566 N N . TYR A 1 100 ? -33.278 -25.822 -0.259 1.00 25.07 99 TYR A N 1
ATOM 1567 C CA . TYR A 1 100 ? -34.115 -25.275 0.806 1.00 26.77 99 TYR A CA 1
ATOM 1568 C C . TYR A 1 100 ? -34.140 -23.756 0.802 1.00 23.04 99 TYR A C 1
ATOM 1569 O O . TYR A 1 100 ? -35.170 -23.148 1.132 1.00 27.82 99 TYR A O 1
ATOM 1587 N N . THR A 1 101 ? -33.033 -23.120 0.408 1.00 21.42 100 THR A N 1
ATOM 1588 C CA . THR A 1 101 ? -32.876 -21.671 0.496 1.00 29.45 100 THR A CA 1
ATOM 1589 C C . THR A 1 101 ? -33.163 -20.970 -0.819 1.00 28.61 100 THR A C 1
ATOM 1590 O O . THR A 1 101 ? -33.107 -19.740 -0.875 1.00 22.46 100 THR A O 1
ATOM 1601 N N . VAL A 1 102 ? -33.423 -21.723 -1.871 1.00 25.76 101 VAL A N 1
ATOM 1602 C CA . VAL A 1 102 ? -33.673 -21.111 -3.178 1.00 27.97 101 VAL A CA 1
ATOM 1603 C C . VAL A 1 102 ? -34.859 -20.154 -3.118 1.00 27.26 101 VAL A C 1
ATOM 1604 O O . VAL A 1 102 ? -34.759 -19.037 -3.653 1.00 26.00 101 VAL A O 1
ATOM 1617 N N . PRO A 1 103 ? -35.988 -20.506 -2.506 1.00 28.58 102 PRO A N 1
ATOM 1618 C CA . PRO A 1 103 ? -37.078 -19.524 -2.367 1.00 26.33 102 PRO A CA 1
ATOM 1619 C C . PRO A 1 103 ? -36.667 -18.215 -1.703 1.00 31.69 102 PRO A C 1
ATOM 1620 O O . PRO A 1 103 ? -37.073 -17.131 -2.157 1.00 31.57 102 PRO A O 1
ATOM 1631 N N . ALA A 1 104 ? -35.924 -18.289 -0.599 1.00 24.60 103 ALA A N 1
ATOM 1632 C CA . ALA A 1 104 ? -35.460 -17.076 0.059 1.00 30.25 103 ALA A CA 1
ATOM 1633 C C . ALA A 1 104 ? -34.613 -16.235 -0.891 1.00 29.03 103 ALA A C 1
ATOM 1634 O O . ALA A 1 104 ? -34.714 -15.002 -0.913 1.00 27.71 103 ALA A O 1
ATOM 1641 N N . GLY A 1 105 ? -33.789 -16.882 -1.700 1.00 22.39 104 GLY A N 1
ATOM 1642 C CA . GLY A 1 105 ? -33.023 -16.126 -2.676 1.00 21.93 104 GLY A CA 1
ATOM 1643 C C . GLY A 1 105 ? -33.927 -15.412 -3.661 1.00 30.41 104 GLY A C 1
ATOM 1644 O O . GLY A 1 105 ? -33.684 -14.265 -4.034 1.00 25.41 104 GLY A O 1
ATOM 1648 N N . GLU A 1 106 ? -35.025 -16.054 -4.031 1.00 30.63 105 GLU A N 1
ATOM 1649 C CA . GLU A 1 106 ? -35.914 -15.463 -5.020 1.00 31.12 105 GLU A CA 1
ATOM 1650 C C . GLU A 1 106 ? -36.677 -14.269 -4.483 1.00 22.88 105 GLU A C 1
ATOM 1651 O O . GLU A 1 106 ? -37.367 -13.601 -5.258 1.00 30.90 105 GLU A O 1
ATOM 1663 N N . THR A 1 107 ? -36.558 -13.956 -3.194 1.00 31.28 106 THR A N 1
ATOM 1664 C CA . THR A 1 107 ? -37.191 -12.738 -2.717 1.00 32.28 106 THR A CA 1
ATOM 1665 C C . THR A 1 107 ? -36.463 -11.507 -3.249 1.00 25.98 106 THR A C 1
ATOM 1666 O O . THR A 1 107 ? -37.050 -10.418 -3.268 1.00 34.18 106 THR A O 1
ATOM 1677 N N . VAL A 1 108 ? -35.234 -11.661 -3.758 1.00 30.28 107 VAL A N 1
ATOM 1678 C CA . VAL A 1 108 ? -34.509 -10.515 -4.303 1.00 27.71 107 VAL A CA 1
ATOM 1679 C C . VAL A 1 108 ? -33.850 -10.814 -5.653 1.00 30.49 107 VAL A C 1
ATOM 1680 O O . VAL A 1 108 ? -33.322 -9.901 -6.299 1.00 26.96 107 VAL A O 1
ATOM 1693 N N . LEU A 1 109 ? -33.873 -12.072 -6.091 1.00 22.48 108 LEU A N 1
ATOM 1694 C CA . LEU A 1 109 ? -33.261 -12.520 -7.333 1.00 28.53 108 LEU A CA 1
ATOM 1695 C C . LEU A 1 109 ? -34.311 -13.117 -8.261 1.00 25.15 108 LEU A C 1
ATOM 1696 O O . LEU A 1 109 ? -35.367 -13.574 -7.803 1.00 30.77 108 LEU A O 1
ATOM 1712 N N . PRO A 1 110 ? -34.045 -13.156 -9.571 1.00 27.04 109 PRO A N 1
ATOM 1713 C CA . PRO A 1 110 ? -35.011 -13.756 -10.504 1.00 25.30 109 PRO A CA 1
ATOM 1714 C C . PRO A 1 110 ? -35.065 -15.267 -10.357 1.00 36.99 109 PRO A C 1
ATOM 1715 O O . PRO A 1 110 ? -34.083 -15.920 -9.996 1.00 27.38 109 PRO A O 1
ATOM 1726 N N . ARG A 1 111 ? -36.237 -15.835 -10.656 1.00 28.60 110 ARG A N 1
ATOM 1727 C CA . ARG A 1 111 ? -36.349 -17.288 -10.594 1.00 27.38 110 ARG A CA 1
ATOM 1728 C C . ARG A 1 111 ? -35.485 -17.949 -11.653 1.00 29.11 110 ARG A C 1
ATOM 1729 O O . ARG A 1 111 ? -34.893 -19.001 -11.398 1.00 30.97 110 ARG A O 1
ATOM 1750 N N . ASN A 1 112 ? -35.342 -17.315 -12.820 1.00 27.40 111 ASN A N 1
ATOM 1751 C CA . ASN A 1 112 ? -34.521 -17.854 -13.907 1.00 26.17 111 ASN A CA 1
ATOM 1752 C C . ASN A 1 112 ? -33.062 -17.420 -13.754 1.00 31.08 111 ASN A C 1
ATOM 1753 O O . ASN A 1 112 ? -32.485 -16.702 -14.582 1.00 31.30 111 ASN A O 1
ATOM 1764 N N . LEU A 1 113 ? -32.450 -17.930 -12.694 1.00 23.85 112 LEU A N 1
ATOM 1765 C CA . LEU A 1 113 ? -31.052 -17.714 -12.399 1.00 24.91 112 LEU A CA 1
ATOM 1766 C C . LEU A 1 113 ? -30.462 -19.009 -11.846 1.00 23.36 112 LEU A C 1
ATOM 1767 O O . LEU A 1 113 ? -31.189 -19.901 -11.368 1.00 24.57 112 LEU A O 1
ATOM 1783 N N . CYS A 1 114 ? -29.134 -19.103 -11.903 1.00 25.09 113 CYS A N 1
ATOM 1784 C CA . CYS A 1 114 ? -28.444 -20.280 -11.392 1.00 22.09 113 CYS A CA 1
ATOM 1785 C C . CYS A 1 114 ? -28.871 -20.573 -9.955 1.00 28.17 113 CYS A C 1
ATOM 1786 O O . CYS A 1 114 ? -28.887 -19.655 -9.119 1.00 23.29 113 CYS A O 1
ATOM 1793 N N . PRO A 1 115 ? -29.226 -21.824 -9.628 1.00 28.19 114 PRO A N 1
ATOM 1794 C CA . PRO A 1 115 ? -29.607 -22.125 -8.244 1.00 22.22 114 PRO A CA 1
ATOM 1795 C C . PRO A 1 115 ? -28.436 -22.078 -7.251 1.00 19.55 114 PRO A C 1
ATOM 1796 O O . PRO A 1 115 ? -28.678 -21.894 -6.058 1.00 21.27 114 PRO A O 1
ATOM 1807 N N . LEU A 1 116 ? -27.182 -22.174 -7.699 1.00 19.14 115 LEU A N 1
ATOM 1808 C CA . LEU A 1 116 ? -26.054 -21.929 -6.805 1.00 18.37 115 LEU A CA 1
ATOM 1809 C C . LEU A 1 116 ? -26.141 -20.528 -6.213 1.00 21.33 115 LEU A C 1
ATOM 1810 O O . LEU A 1 116 ? -25.953 -20.330 -5.001 1.00 20.72 115 LEU A O 1
ATOM 1826 N N . ILE A 1 117 ? -26.441 -19.549 -7.060 1.00 20.62 116 ILE A N 1
ATOM 1827 C CA . ILE A 1 117 ? -26.519 -18.159 -6.630 1.00 17.43 116 ILE A CA 1
ATOM 1828 C C . ILE A 1 117 ? -27.745 -17.936 -5.764 1.00 21.74 116 ILE A C 1
ATOM 1829 O O . ILE A 1 117 ? -27.676 -17.315 -4.695 1.00 24.56 116 ILE A O 1
ATOM 1845 N N . LYS A 1 118 ? -28.884 -18.444 -6.201 1.00 19.31 117 LYS A N 1
ATOM 1846 C CA . LYS A 1 118 ? -30.107 -18.252 -5.433 1.00 20.47 117 LYS A CA 1
ATOM 1847 C C . LYS A 1 118 ? -29.993 -18.882 -4.052 1.00 19.23 117 LYS A C 1
ATOM 1848 O O . LYS A 1 118 ? -30.457 -18.303 -3.065 1.00 21.71 117 LYS A O 1
ATOM 1867 N N . SER A 1 119 ? -29.416 -20.075 -3.978 1.00 22.25 118 SER A N 1
ATOM 1868 C CA . SER A 1 119 ? -29.276 -20.761 -2.693 1.00 22.29 118 SER A CA 1
ATOM 1869 C C . SER A 1 119 ? -28.361 -19.991 -1.740 1.00 25.85 118 SER A C 1
ATOM 1870 O O . SER A 1 119 ? -28.681 -19.821 -0.561 1.00 23.26 118 SER A O 1
ATOM 1878 N N . ALA A 1 120 ? -27.234 -19.487 -2.235 1.00 21.51 119 ALA A N 1
ATOM 1879 C CA . ALA A 1 120 ? -26.339 -18.716 -1.369 1.00 22.00 119 ALA A CA 1
ATOM 1880 C C . ALA A 1 120 ? -27.018 -17.459 -0.848 1.00 21.12 119 ALA A C 1
ATOM 1881 O O . ALA A 1 120 ? -26.913 -17.123 0.337 1.00 20.27 119 ALA A O 1
ATOM 1888 N N . MET A 1 121 ? -27.706 -16.736 -1.725 1.00 20.09 120 MET A N 1
ATOM 1889 C CA . MET A 1 121 ? -28.368 -15.504 -1.312 1.00 20.34 120 MET A CA 1
ATOM 1890 C C . MET A 1 121 ? -29.369 -15.796 -0.211 1.00 24.83 120 MET A C 1
ATOM 1891 O O . MET A 1 121 ? -29.499 -15.033 0.754 1.00 21.29 120 MET A O 1
ATOM 1905 N N . GLY A 1 122 ? -30.109 -16.887 -0.371 1.00 19.22 121 GLY A N 1
ATOM 1906 C CA . GLY A 1 122 ? -31.140 -17.230 0.600 1.00 21.92 121 GLY A CA 1
ATOM 1907 C C . GLY A 1 122 ? -30.558 -17.584 1.952 1.00 22.04 121 GLY A C 1
ATOM 1908 O O . GLY A 1 122 ? -31.121 -17.227 2.990 1.00 22.31 121 GLY A O 1
ATOM 1912 N N . PHE A 1 123 ? -29.420 -18.273 1.964 1.00 22.70 122 PHE A N 1
ATOM 1913 C CA . PHE A 1 123 ? -28.758 -18.598 3.227 1.00 22.99 122 PHE A CA 1
ATOM 1914 C C . PHE A 1 123 ? -28.438 -17.331 4.026 1.00 26.90 122 PHE A C 1
ATOM 1915 O O . PHE A 1 123 ? -28.678 -17.262 5.230 1.00 24.72 122 PHE A O 1
ATOM 1932 N N . LYS A 1 124 ? -27.899 -16.308 3.377 1.00 20.34 123 LYS A N 1
ATOM 1933 C CA . LYS A 1 124 ? -27.502 -15.117 4.125 1.00 20.18 123 LYS A CA 1
ATOM 1934 C C . LYS A 1 124 ? -28.700 -14.247 4.477 1.00 23.10 123 LYS A C 1
ATOM 1935 O O . LYS A 1 124 ? -28.806 -13.752 5.601 1.00 23.30 123 LYS A O 1
ATOM 1954 N N . ILE A 1 125 ? -29.607 -14.023 3.534 1.00 22.78 124 ILE A N 1
ATOM 1955 C CA . ILE A 1 125 ? -30.626 -13.019 3.773 1.00 21.47 124 ILE A CA 1
ATOM 1956 C C . ILE A 1 125 ? -31.584 -13.481 4.881 1.00 26.60 124 ILE A C 1
ATOM 1957 O O . ILE A 1 125 ? -32.090 -12.654 5.651 1.00 25.13 124 ILE A O 1
ATOM 1973 N N . GLU A 1 126 ? -31.784 -14.801 5.034 1.00 25.34 125 GLU A N 1
ATOM 1974 C CA . GLU A 1 126 ? -32.624 -15.369 6.088 1.00 27.32 125 GLU A CA 1
ATOM 1975 C C . GLU A 1 126 ? -31.837 -15.883 7.305 1.00 19.90 125 GLU A C 1
ATOM 1976 O O . GLU A 1 126 ? -32.453 -16.390 8.276 1.00 19.28 125 GLU A O 1
ATOM 1988 N N . ARG A 1 127 ? -30.510 -15.767 7.278 1.00 20.94 126 ARG A N 1
ATOM 1989 C CA . ARG A 1 127 ? -29.644 -16.092 8.408 1.00 18.85 126 ARG A CA 1
ATOM 1990 C 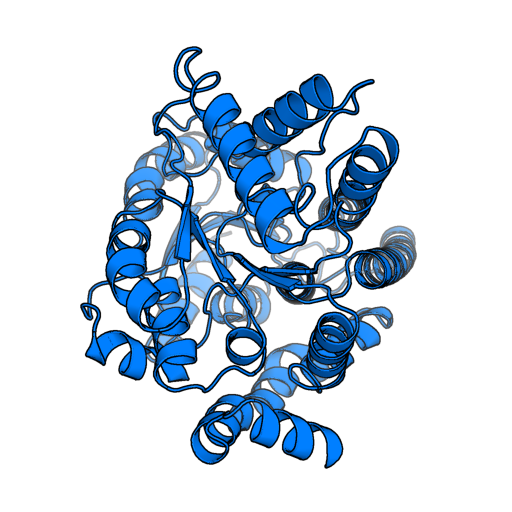C . ARG A 1 127 ? -29.738 -17.577 8.762 1.00 18.19 126 ARG A C 1
ATOM 1991 O O . ARG A 1 127 ? -29.714 -17.959 9.936 1.00 20.80 126 ARG A O 1
ATOM 2012 N N . ILE A 1 128 ? -29.750 -18.414 7.732 1.00 23.30 127 ILE A N 1
ATOM 2013 C CA . ILE A 1 128 ? -29.905 -19.844 7.912 1.00 23.72 127 ILE A CA 1
ATOM 2014 C C . ILE A 1 128 ? -28.564 -20.558 8.064 1.00 19.44 127 ILE A C 1
ATOM 2015 O O . ILE A 1 128 ? -28.520 -21.644 8.671 1.00 22.50 127 ILE A O 1
ATOM 2031 N N . CYS A 1 129 ? -27.458 -19.959 7.592 1.00 19.65 128 CYS A N 1
ATOM 2032 C CA . CYS A 1 129 ? -26.187 -20.663 7.520 1.00 25.89 128 CYS A CA 1
ATOM 2033 C C . CYS A 1 129 ? -25.257 -20.154 8.595 1.00 23.13 128 CYS A C 1
ATOM 2034 O O . CYS A 1 129 ? -24.899 -18.965 8.568 1.00 20.34 128 CYS A O 1
ATOM 2042 N N . PRO A 1 130 ? -24.793 -21.003 9.521 1.00 17.88 129 PRO A N 1
ATOM 2043 C CA . PRO A 1 130 ? -23.865 -20.497 10.530 1.00 17.07 129 PRO A CA 1
ATOM 2044 C C . PRO A 1 130 ? -22.543 -20.008 9.963 1.00 18.64 129 PRO A C 1
ATOM 2045 O O . PRO A 1 130 ? -21.944 -19.110 10.556 1.00 16.95 129 PRO A O 1
ATOM 2056 N N . TYR A 1 131 ? -22.076 -20.573 8.840 1.00 17.54 130 TYR A N 1
ATOM 2057 C CA . TYR A 1 131 ? -20.855 -20.087 8.188 1.00 18.63 130 TYR A CA 1
ATOM 2058 C C . TYR A 1 131 ? -21.039 -18.674 7.664 1.00 15.67 130 TYR A C 1
ATOM 2059 O O . TYR A 1 131 ? -20.175 -17.807 7.846 1.00 17.25 130 TYR A O 1
ATOM 2077 N N . PHE A 1 132 ? -22.145 -18.434 6.956 1.00 15.71 131 PHE A N 1
ATOM 2078 C CA . PHE A 1 132 ? -22.385 -17.102 6.431 1.00 17.04 131 PHE A CA 1
ATOM 2079 C C . PHE A 1 132 ? -22.541 -16.101 7.571 1.00 17.20 131 PHE A C 1
ATOM 2080 O O . PHE A 1 132 ? -22.110 -14.945 7.448 1.00 22.41 131 PHE A O 1
ATOM 2097 N N . GLN A 1 133 ? -23.065 -16.551 8.713 1.00 17.23 132 GLN A N 1
ATOM 2098 C CA . GLN A 1 133 ? -23.283 -15.666 9.851 1.00 18.32 132 GLN A CA 1
ATOM 2099 C C . GLN A 1 133 ? -21.993 -15.362 10.590 1.00 25.39 132 GLN A C 1
ATOM 2100 O O . GLN A 1 133 ? -21.885 -14.316 11.255 1.00 20.85 132 GLN A O 1
ATOM 2114 N N . VAL A 1 134 ? -21.011 -16.264 10.507 1.00 16.71 133 VAL A N 1
ATOM 2115 C CA . VAL A 1 134 ? -19.729 -15.988 11.131 1.00 16.74 133 VAL A CA 1
ATOM 2116 C C . VAL A 1 134 ? -18.767 -15.268 10.184 1.00 20.54 133 VAL A C 1
ATOM 2117 O O . VAL A 1 134 ? -17.733 -14.765 10.641 1.00 19.70 133 VAL A O 1
ATOM 2130 N N . ALA A 1 135 ? -19.072 -15.182 8.892 1.00 16.00 134 ALA A N 1
ATOM 2131 C CA . ALA A 1 135 ? -18.200 -14.446 7.975 1.00 14.73 134 ALA A CA 1
ATOM 2132 C C . ALA A 1 135 ? -18.174 -12.937 8.243 1.00 18.53 134 ALA A C 1
ATOM 2133 O O . ALA A 1 135 ? -19.209 -12.310 8.508 1.00 18.58 134 ALA A O 1
ATOM 2140 N N . ASP A 1 136 ? -16.969 -12.350 8.151 1.00 16.41 135 ASP A N 1
ATOM 2141 C CA . ASP A 1 136 ? -16.790 -10.895 8.201 1.00 18.48 135 ASP A CA 1
ATOM 2142 C C . ASP A 1 136 ? -17.037 -10.244 6.846 1.00 17.76 135 ASP A C 1
ATOM 2143 O O . ASP A 1 136 ? -17.711 -9.201 6.767 1.00 18.07 135 ASP A O 1
ATOM 2152 N N . TYR A 1 137 ? -16.503 -10.841 5.778 1.00 21.09 136 TYR A N 1
ATOM 2153 C CA . TYR A 1 137 ? -16.598 -10.263 4.436 1.00 20.49 136 TYR A CA 1
ATOM 2154 C C . TYR A 1 137 ? -16.905 -11.347 3.409 1.00 18.92 136 TYR A C 1
ATOM 2155 O O . TYR A 1 137 ? -16.577 -12.523 3.614 1.00 18.67 136 TYR A O 1
ATOM 2173 N N . VAL A 1 138 ? -17.497 -10.918 2.282 1.00 16.10 137 VAL A N 1
ATOM 2174 C CA . VAL A 1 138 ? -17.599 -11.706 1.056 1.00 17.40 137 VAL A CA 1
ATOM 2175 C C . VAL A 1 138 ? -16.647 -11.098 0.034 1.00 14.38 137 VAL A C 1
ATOM 2176 O O . VAL A 1 138 ? -16.573 -9.870 -0.125 1.00 17.92 137 VAL A O 1
ATOM 2189 N N . VAL A 1 139 ? -15.931 -11.964 -0.651 1.00 15.87 138 VAL A N 1
ATOM 2190 C CA . VAL A 1 139 ? -15.163 -11.583 -1.824 1.00 15.79 138 VAL A CA 1
ATOM 2191 C C . VAL A 1 139 ? -15.923 -12.105 -3.018 1.00 20.38 138 VAL A C 1
ATOM 2192 O O . VAL A 1 139 ? -16.030 -13.326 -3.215 1.00 20.66 138 VAL A O 1
ATOM 2205 N N . GLY A 1 140 ? -16.456 -11.169 -3.803 1.00 16.91 139 GLY A N 1
ATOM 2206 C CA . GLY A 1 140 ? -17.172 -11.498 -5.012 1.00 20.79 139 GLY A CA 1
ATOM 2207 C C . GLY A 1 140 ? -16.213 -11.385 -6.201 1.00 27.16 139 GLY A C 1
ATOM 2208 O O . GLY A 1 140 ? -15.072 -10.913 -6.099 1.00 25.02 139 GLY A O 1
ATOM 2212 N N . GLU A 1 141 ? -16.679 -11.867 -7.340 1.00 18.47 140 GLU A N 1
ATOM 2213 C CA . GLU A 1 141 ? -15.864 -11.791 -8.550 1.00 16.19 140 GLU A CA 1
ATOM 2214 C C . GLU A 1 141 ? -16.769 -11.578 -9.766 1.00 14.81 140 GLU A C 1
ATOM 2215 O O . GLU A 1 141 ? -17.924 -12.001 -9.749 1.00 18.65 140 GLU A O 1
ATOM 2227 N N . THR A 1 142 ? -16.237 -10.928 -10.821 1.00 15.92 141 THR A N 1
ATOM 2228 C CA . THR A 1 142 ? -16.977 -10.664 -12.073 1.00 15.42 141 THR A CA 1
ATOM 2229 C C . THR A 1 142 ? -16.788 -11.832 -13.047 1.00 16.43 141 THR A C 1
ATOM 2230 O O . THR A 1 142 ? -16.070 -11.746 -14.043 1.00 17.04 141 THR A O 1
ATOM 2241 N N . THR A 1 143 ? -17.445 -12.946 -12.716 1.00 16.90 142 THR A N 1
ATOM 2242 C CA . THR A 1 143 ? -17.489 -14.104 -13.610 1.00 16.16 142 THR A CA 1
ATOM 2243 C C . THR A 1 143 ? -18.796 -14.100 -14.392 1.00 18.50 142 THR A C 1
ATOM 2244 O O . THR A 1 143 ? -18.879 -13.370 -15.393 1.00 16.66 142 THR A O 1
ATOM 2255 N N . CYS A 1 144 ? -19.812 -14.852 -13.947 1.00 20.66 143 CYS A N 1
ATOM 2256 C CA . CYS A 1 144 ? -21.055 -14.932 -14.708 1.00 21.19 143 CYS A CA 1
ATOM 2257 C C . CYS A 1 144 ? -21.948 -13.744 -14.399 1.00 16.61 143 CYS A C 1
ATOM 2258 O O . CYS A 1 144 ? -21.761 -13.040 -13.409 1.00 17.01 143 CYS A O 1
ATOM 2265 N N . ASP A 1 145 ? -22.936 -13.528 -15.273 1.00 18.06 144 ASP A N 1
ATOM 2266 C CA . ASP A 1 145 ? -23.808 -12.375 -15.140 1.00 17.45 144 ASP A CA 1
ATOM 2267 C C . ASP A 1 145 ? -24.543 -12.397 -13.812 1.00 18.46 144 ASP A C 1
ATOM 2268 O O . ASP A 1 145 ? -24.684 -11.362 -13.157 1.00 17.53 144 ASP A O 1
ATOM 2277 N N . GLY A 1 146 ? -25.085 -13.565 -13.433 1.00 21.57 145 GLY A N 1
ATOM 2278 C CA . GLY A 1 146 ? -25.873 -13.642 -12.220 1.00 20.50 145 GLY A CA 1
ATOM 2279 C C . GLY A 1 146 ? -25.059 -13.335 -10.974 1.00 18.31 145 GLY A C 1
ATOM 2280 O O . GLY A 1 146 ? -25.531 -12.653 -10.074 1.00 18.89 145 GLY A O 1
ATOM 2284 N N . LYS A 1 147 ? -23.837 -13.842 -10.892 1.00 17.83 146 LYS A N 1
ATOM 2285 C CA . LYS A 1 147 ? -23.024 -13.537 -9.712 1.00 17.66 146 LYS A CA 1
ATOM 2286 C C . LYS A 1 147 ? -22.695 -12.064 -9.674 1.00 23.85 146 LYS A C 1
ATOM 2287 O O . LYS A 1 147 ? -22.848 -11.407 -8.645 1.00 17.44 146 LYS A O 1
ATOM 2306 N N . LYS A 1 148 ? -22.215 -11.539 -10.797 1.00 20.12 147 LYS A N 1
ATOM 2307 C CA . LYS A 1 148 ? -21.803 -10.140 -10.855 1.00 14.97 147 LYS A CA 1
ATOM 2308 C C . LYS A 1 148 ? -22.909 -9.218 -10.371 1.00 19.26 147 LYS A C 1
ATOM 2309 O O . LYS A 1 148 ? -22.674 -8.317 -9.574 1.00 15.57 147 LYS A O 1
ATOM 2328 N N . LYS A 1 149 ? -24.132 -9.425 -10.836 1.00 18.33 148 LYS A N 1
ATOM 2329 C CA . LYS A 1 149 ? -25.180 -8.489 -10.460 1.00 16.20 148 LYS A CA 1
ATOM 2330 C C . LYS A 1 149 ? -25.751 -8.818 -9.080 1.00 16.22 148 LYS A C 1
ATOM 2331 O O . LYS A 1 149 ? -26.264 -7.921 -8.408 1.00 22.43 148 LYS A O 1
ATOM 2350 N N . ALA A 1 150 ? -25.626 -10.064 -8.633 1.00 21.38 149 ALA A N 1
ATOM 2351 C CA . ALA A 1 150 ? -26.126 -10.425 -7.306 1.00 20.84 149 ALA A CA 1
ATOM 2352 C C . ALA A 1 150 ? -25.307 -9.770 -6.194 1.00 21.68 149 ALA A C 1
ATOM 2353 O O . ALA A 1 150 ? -25.877 -9.398 -5.160 1.00 18.95 149 ALA A O 1
ATOM 2360 N N . TRP A 1 151 ? -23.995 -9.586 -6.398 1.00 18.84 150 TRP A N 1
ATOM 2361 C CA . TRP A 1 151 ? -23.165 -8.948 -5.370 1.00 17.56 150 TRP A CA 1
ATOM 2362 C C . TRP A 1 151 ? -23.686 -7.557 -5.015 1.00 20.33 150 TRP A C 1
ATOM 2363 O O . TRP A 1 151 ? -23.556 -7.113 -3.864 1.00 20.02 150 TRP A O 1
ATOM 2384 N N . GLU A 1 152 ? -24.222 -6.832 -5.997 1.00 20.29 151 GLU A N 1
ATOM 2385 C CA . GLU A 1 152 ? -24.724 -5.483 -5.739 1.00 19.71 151 GLU A CA 1
ATOM 2386 C C . GLU A 1 152 ? -25.842 -5.510 -4.717 1.00 19.26 151 GLU A C 1
ATOM 2387 O O . GLU A 1 152 ? -26.019 -4.554 -3.956 1.00 21.78 151 GLU A O 1
ATOM 2399 N N . ILE A 1 153 ? -26.620 -6.591 -4.714 1.00 19.18 152 ILE A N 1
ATOM 2400 C CA . ILE A 1 153 ? -27.725 -6.778 -3.776 1.00 19.06 152 ILE A CA 1
ATOM 2401 C C . ILE A 1 153 ? -27.214 -7.322 -2.451 1.00 19.20 152 ILE A C 1
ATOM 2402 O O . ILE A 1 153 ? -27.647 -6.879 -1.378 1.00 20.33 152 ILE A O 1
ATOM 2418 N N . LEU A 1 154 ? -26.353 -8.340 -2.519 1.00 19.82 153 LEU A N 1
ATOM 2419 C CA . LEU A 1 154 ? -25.823 -8.984 -1.310 1.00 17.63 153 LEU A CA 1
ATOM 2420 C C . LEU A 1 154 ? -25.061 -7.998 -0.429 1.00 19.92 153 LEU A C 1
ATOM 2421 O O . LEU A 1 154 ? -25.085 -8.103 0.804 1.00 20.62 153 LEU A O 1
ATOM 2437 N N . ASN A 1 155 ? -24.369 -7.044 -1.054 1.00 20.03 154 ASN A N 1
ATOM 2438 C CA . ASN A 1 155 ? -23.561 -6.061 -0.336 1.00 20.69 154 ASN A CA 1
ATOM 2439 C C . ASN A 1 155 ? -24.383 -5.317 0.713 1.00 26.07 154 ASN A C 1
ATOM 2440 O O . ASN A 1 155 ? -23.815 -4.792 1.672 1.00 26.44 154 ASN A O 1
ATOM 2451 N N . GLU A 1 156 ? -25.709 -5.279 0.550 1.00 20.92 155 GLU A N 1
ATOM 2452 C CA . GLU A 1 156 ? -26.596 -4.639 1.528 1.00 27.72 155 GLU A CA 1
ATOM 2453 C C . GLU A 1 156 ? -26.644 -5.393 2.859 1.00 30.16 155 GLU A C 1
ATOM 2454 O O . GLU A 1 156 ? -26.939 -4.779 3.896 1.00 35.81 155 GLU A O 1
ATOM 2466 N N . TYR A 1 157 ? -26.366 -6.711 2.852 1.00 25.12 156 TYR A N 1
ATOM 2467 C CA . TYR A 1 157 ? -26.453 -7.570 4.033 1.00 24.38 156 TYR A CA 1
ATOM 2468 C C . TYR A 1 157 ? -25.107 -8.009 4.611 1.00 25.16 156 TYR A C 1
ATOM 2469 O O . TYR A 1 157 ? -25.051 -8.400 5.793 1.00 21.48 156 TYR A O 1
ATOM 2487 N N . ILE A 1 158 ? -24.034 -7.949 3.828 1.00 22.28 157 ILE A N 1
ATOM 2488 C CA . ILE A 1 158 ? -22.676 -8.272 4.267 1.00 19.07 157 ILE A CA 1
ATOM 2489 C C . ILE A 1 158 ? -21.731 -7.556 3.301 1.00 16.76 157 ILE A C 1
ATOM 2490 O O . ILE A 1 158 ? -22.039 -7.484 2.107 1.00 19.63 157 ILE A O 1
ATOM 2506 N N . PRO A 1 159 ? -20.623 -6.967 3.753 1.00 17.86 158 PRO A N 1
ATOM 2507 C CA . PRO A 1 159 ? -19.753 -6.254 2.802 1.00 19.20 158 PRO A CA 1
ATOM 2508 C C . PRO A 1 159 ? -19.154 -7.207 1.770 1.00 17.87 158 PRO A C 1
ATOM 2509 O O . PRO A 1 159 ? -18.554 -8.232 2.119 1.00 20.55 158 PRO A O 1
ATOM 2520 N N . VAL A 1 160 ? -19.303 -6.830 0.487 1.00 17.54 159 VAL A N 1
ATOM 2521 C CA . VAL A 1 160 ? -18.795 -7.598 -0.646 1.00 15.74 159 VAL A CA 1
ATOM 2522 C C . VAL A 1 160 ? -17.692 -6.777 -1.306 1.00 16.72 159 VAL A C 1
ATOM 2523 O O . VAL A 1 160 ? -17.943 -5.649 -1.760 1.00 18.79 159 VAL A O 1
ATOM 2536 N N . TYR A 1 161 ? -16.485 -7.330 -1.345 1.00 14.71 160 TYR A N 1
ATOM 2537 C CA . TYR A 1 161 ? -15.379 -6.812 -2.146 1.00 14.92 160 TYR A CA 1
ATOM 2538 C C . TYR A 1 161 ? -15.450 -7.480 -3.502 1.00 16.05 160 TYR A C 1
ATOM 2539 O O . TYR A 1 161 ? -15.386 -8.706 -3.576 1.00 17.42 160 TYR A O 1
ATOM 2557 N N . VAL A 1 162 ? -15.553 -6.695 -4.578 1.00 14.46 161 VAL A N 1
ATOM 2558 C CA . VAL A 1 162 ? -15.686 -7.281 -5.910 1.00 15.37 161 VAL A CA 1
ATOM 2559 C C . VAL A 1 162 ? -14.361 -7.255 -6.663 1.00 15.61 161 VAL A C 1
ATOM 2560 O O . VAL A 1 162 ? -13.818 -6.183 -6.968 1.00 17.06 161 VAL A O 1
ATOM 2573 N N . MET A 1 163 ? -13.839 -8.442 -6.964 1.00 15.90 162 MET A N 1
ATOM 2574 C CA . MET A 1 163 ? -12.620 -8.582 -7.734 1.00 13.92 162 MET A CA 1
ATOM 2575 C C . MET A 1 163 ? -13.033 -8.643 -9.188 1.00 16.74 162 MET A C 1
ATOM 2576 O O . MET A 1 163 ? -13.962 -9.392 -9.517 1.00 15.61 162 MET A O 1
ATOM 2590 N N . GLU A 1 164 ? -12.341 -7.882 -10.051 1.00 14.91 163 GLU A N 1
ATOM 2591 C CA . GLU A 1 164 ? -12.651 -7.891 -11.481 1.00 14.42 163 GLU A CA 1
ATOM 2592 C C . GLU A 1 164 ? -11.733 -8.871 -12.200 1.00 17.21 163 GLU A C 1
ATOM 2593 O O . GLU A 1 164 ? -10.562 -8.577 -12.470 1.00 17.27 163 GLU A O 1
ATOM 2605 N N . LEU A 1 165 ? -12.290 -9.984 -12.559 1.00 13.91 164 LEU A N 1
ATOM 2606 C CA . LEU A 1 165 ? -11.619 -10.957 -13.385 1.00 15.30 164 LEU A CA 1
ATOM 2607 C C . LEU A 1 165 ? -11.800 -10.552 -14.835 1.00 19.74 164 LEU A C 1
ATOM 2608 O O . LEU A 1 165 ? -12.924 -10.205 -15.222 1.00 21.31 164 LEU A O 1
ATOM 2624 N N . PRO A 1 166 ? -10.741 -10.564 -15.650 1.00 14.32 165 PRO A N 1
ATOM 2625 C CA . PRO A 1 166 ? -10.903 -10.244 -17.084 1.00 15.59 165 PRO A CA 1
ATOM 2626 C C . PRO A 1 166 ? -11.628 -11.366 -17.811 1.00 16.08 165 PRO A C 1
ATOM 2627 O O . PRO A 1 166 ? -12.002 -12.361 -17.195 1.00 16.40 165 PRO A O 1
ATOM 2638 N N . GLN A 1 167 ? -11.855 -11.205 -19.124 1.00 14.83 166 GLN A N 1
ATOM 2639 C CA . GLN A 1 167 ? -12.620 -12.158 -19.900 1.00 15.57 166 GLN A CA 1
ATOM 2640 C C . GLN A 1 167 ? -11.820 -12.844 -20.994 1.00 15.98 166 GLN A C 1
ATOM 2641 O O . GLN A 1 167 ? -12.369 -13.705 -21.696 1.00 16.63 166 GLN A O 1
ATOM 2655 N N . LYS A 1 168 ? -10.553 -12.489 -21.172 1.00 15.77 167 LYS A N 1
ATOM 2656 C CA . LYS A 1 168 ? -9.636 -13.183 -22.065 1.00 16.26 167 LYS A CA 1
ATOM 2657 C C . LYS A 1 168 ? -8.350 -13.447 -21.287 1.00 15.96 167 LYS A C 1
ATOM 2658 O O . LYS A 1 168 ? -8.201 -12.970 -20.157 1.00 15.90 167 LYS A O 1
ATOM 2677 N N . LYS A 1 169 ? -7.388 -14.103 -21.930 1.00 19.11 168 LYS A N 1
ATOM 2678 C CA . LYS A 1 169 ? -6.089 -14.392 -21.301 1.00 19.87 168 LYS A CA 1
ATOM 2679 C C . LYS A 1 169 ? -4.933 -13.890 -22.160 1.00 18.14 168 LYS A C 1
ATOM 2680 O O . LYS A 1 169 ? -3.848 -14.495 -22.210 1.00 21.02 168 LYS A O 1
ATOM 2699 N N . GLU A 1 170 ? -5.137 -12.758 -22.833 1.00 16.28 169 GLU A N 1
ATOM 2700 C CA . GLU A 1 170 ? -4.058 -12.129 -23.559 1.00 16.37 169 GLU A CA 1
ATOM 2701 C C . GLU A 1 170 ? -3.180 -11.353 -22.581 1.00 16.12 169 GLU A C 1
ATOM 2702 O O . GLU A 1 170 ? -3.485 -11.218 -21.397 1.00 16.18 169 GLU A O 1
ATOM 2714 N N . GLU A 1 171 ? -2.057 -10.853 -23.081 1.00 21.02 170 GLU A N 1
ATOM 2715 C CA . GLU A 1 171 ? -1.103 -10.220 -22.179 1.00 20.80 170 GLU A CA 1
ATOM 2716 C C . GLU A 1 171 ? -1.735 -9.061 -21.400 1.00 19.75 170 GLU A C 1
ATOM 2717 O O . GLU A 1 171 ? -1.439 -8.869 -20.224 1.00 19.44 170 GLU A O 1
ATOM 2729 N N . ARG A 1 172 ? -2.609 -8.289 -22.030 1.00 19.29 171 ARG A N 1
ATOM 2730 C CA A ARG A 1 172 ? -3.213 -7.161 -21.329 0.52 19.06 171 ARG A CA 1
ATOM 2731 C CA B ARG A 1 172 ? -3.210 -7.162 -21.328 0.48 19.09 171 ARG A CA 1
ATOM 2732 C C . ARG A 1 172 ? -4.074 -7.647 -20.171 1.00 17.27 171 ARG A C 1
ATOM 2733 O O . ARG A 1 172 ? -4.131 -7.004 -19.113 1.00 16.86 171 ARG A O 1
ATOM 2774 N N . ASP A 1 173 ? -4.756 -8.781 -20.364 1.00 16.80 172 ASP A N 1
ATOM 2775 C CA . ASP A 1 173 ? -5.572 -9.388 -19.330 1.00 15.82 172 ASP A CA 1
ATOM 2776 C C . ASP A 1 173 ? -4.721 -9.869 -18.168 1.00 17.40 172 ASP A C 1
ATOM 2777 O O . ASP A 1 173 ? -5.098 -9.721 -16.991 1.00 15.35 172 ASP A O 1
ATOM 2786 N N . ARG A 1 174 ? -3.587 -10.488 -18.482 1.00 17.52 173 ARG A N 1
ATOM 2787 C CA . ARG A 1 174 ? -2.738 -11.017 -17.421 1.00 17.25 173 ARG A CA 1
ATOM 2788 C C . ARG A 1 174 ? -2.229 -9.899 -16.535 1.00 17.24 173 ARG A C 1
ATOM 2789 O O . ARG A 1 174 ? -2.219 -10.039 -15.317 1.00 17.59 173 ARG A O 1
ATOM 2810 N N . LYS A 1 175 ? -1.853 -8.767 -17.129 1.00 18.08 174 LYS A N 1
ATOM 2811 C CA A LYS A 1 175 ? -1.378 -7.643 -16.328 0.60 18.28 174 LYS A CA 1
ATOM 2812 C CA B LYS A 1 175 ? -1.379 -7.624 -16.349 0.40 17.90 174 LYS A CA 1
ATOM 2813 C C . LYS A 1 175 ? -2.518 -7.019 -15.534 1.00 18.88 174 LYS A C 1
ATOM 2814 O O . LYS A 1 175 ? -2.346 -6.619 -14.375 1.00 16.61 174 LYS A O 1
ATOM 2851 N N . PHE A 1 176 ? -3.687 -6.926 -16.137 1.00 18.32 175 PHE A N 1
ATOM 2852 C CA . PHE A 1 176 ? -4.850 -6.421 -15.434 1.00 19.06 175 PHE A CA 1
ATOM 2853 C C . PHE A 1 176 ? -5.122 -7.242 -14.174 1.00 18.48 175 PHE A C 1
ATOM 2854 O O . PHE A 1 176 ? -5.329 -6.702 -13.078 1.00 18.13 175 PHE A O 1
ATOM 2871 N N . TRP A 1 177 ? -5.070 -8.560 -14.312 1.00 15.61 176 TRP A N 1
ATOM 2872 C CA . TRP A 1 177 ? -5.405 -9.444 -13.197 1.00 15.83 176 TRP A CA 1
ATOM 2873 C C . TRP A 1 177 ? -4.337 -9.372 -12.120 1.00 16.99 176 TRP A C 1
ATOM 2874 O O . TRP A 1 177 ? -4.656 -9.387 -10.929 1.00 17.18 176 TRP A O 1
ATOM 2895 N N . GLU A 1 178 ? -3.071 -9.213 -12.516 1.00 15.45 177 GLU A N 1
ATOM 2896 C CA . GLU A 1 178 ? -2.019 -8.947 -11.548 1.00 15.94 177 GLU A CA 1
ATOM 2897 C C . GLU A 1 178 ? -2.345 -7.721 -10.705 1.00 19.21 177 GLU A C 1
ATOM 2898 O O . GLU A 1 178 ? -2.147 -7.731 -9.478 1.00 17.83 177 GLU A O 1
ATOM 2910 N N . GLU A 1 179 ? -2.815 -6.634 -11.338 1.00 17.91 178 GLU A N 1
ATOM 2911 C CA . GLU A 1 179 ? -3.119 -5.430 -10.568 1.00 15.46 178 GLU A CA 1
ATOM 2912 C C . GLU A 1 179 ? -4.311 -5.651 -9.648 1.00 17.56 178 GLU A C 1
ATOM 2913 O O . GLU A 1 179 ? -4.348 -5.116 -8.536 1.00 18.47 178 GLU A O 1
ATOM 2925 N N . GLU A 1 180 ? -5.306 -6.428 -10.105 1.00 16.85 179 GLU A N 1
ATOM 2926 C CA . GLU A 1 180 ? -6.452 -6.767 -9.265 1.00 13.48 179 GLU A CA 1
ATOM 2927 C C . GLU A 1 180 ? -6.004 -7.523 -8.017 1.00 15.04 179 GLU A C 1
ATOM 2928 O O . GLU A 1 180 ? -6.502 -7.292 -6.907 1.00 18.20 179 GLU A O 1
ATOM 2940 N N . ILE A 1 181 ? -5.076 -8.458 -8.185 1.00 14.83 180 ILE A N 1
ATOM 2941 C CA . ILE A 1 181 ? -4.549 -9.217 -7.051 1.00 15.53 180 ILE A CA 1
ATOM 2942 C C . ILE A 1 181 ? -3.801 -8.305 -6.081 1.00 16.38 180 ILE A C 1
ATOM 2943 O O . ILE A 1 181 ? -3.927 -8.448 -4.856 1.00 17.29 180 ILE A O 1
ATOM 2959 N N . LYS A 1 182 ? -3.059 -7.331 -6.595 1.00 15.11 181 LYS A N 1
ATOM 2960 C CA . LYS A 1 182 ? -2.392 -6.360 -5.729 1.00 18.09 181 LYS A CA 1
ATOM 2961 C C . LYS A 1 182 ? -3.397 -5.533 -4.930 1.00 17.61 181 LYS A C 1
ATOM 2962 O O . LYS A 1 182 ? -3.194 -5.290 -3.732 1.00 17.49 181 LYS A O 1
ATOM 2981 N N . ASP A 1 183 ? -4.473 -5.064 -5.581 1.00 16.69 182 ASP A N 1
ATOM 2982 C CA . ASP A 1 183 ? -5.475 -4.290 -4.873 1.00 14.33 182 ASP A CA 1
ATOM 2983 C C . ASP A 1 183 ? -6.168 -5.146 -3.830 1.00 14.47 182 ASP A C 1
ATOM 2984 O O . ASP A 1 183 ? -6.438 -4.679 -2.716 1.00 17.86 182 ASP A O 1
ATOM 2993 N N . PHE A 1 184 ? -6.417 -6.421 -4.151 1.00 14.97 183 PHE A N 1
ATOM 2994 C CA . PHE A 1 184 ? -7.028 -7.304 -3.159 1.00 14.42 183 PHE A CA 1
ATOM 2995 C C . PHE A 1 184 ? -6.094 -7.513 -1.964 1.00 16.55 183 PHE A C 1
ATOM 2996 O O . PHE A 1 184 ? -6.539 -7.471 -0.812 1.00 18.75 183 PHE A O 1
ATOM 3013 N N . ALA A 1 185 ? -4.797 -7.717 -2.220 1.00 14.70 184 ALA A N 1
ATOM 3014 C CA . ALA A 1 185 ? -3.835 -7.873 -1.131 1.00 14.57 184 ALA A CA 1
ATOM 3015 C C . ALA A 1 185 ? -3.896 -6.681 -0.188 1.00 24.16 184 ALA A C 1
ATOM 3016 O O . ALA A 1 185 ? -3.877 -6.849 1.039 1.00 18.41 184 ALA A O 1
ATOM 3023 N N . GLN A 1 186 ? -3.976 -5.467 -0.735 1.00 17.86 185 GLN A N 1
ATOM 3024 C CA . GLN A 1 186 ? -4.033 -4.278 0.116 1.00 17.62 185 GLN A CA 1
ATOM 3025 C C . GLN A 1 186 ? -5.295 -4.266 0.965 1.00 16.91 185 GLN A C 1
ATOM 3026 O O . GLN A 1 186 ? -5.264 -3.834 2.121 1.00 19.61 185 GLN A O 1
ATOM 3040 N N . PHE A 1 187 ? -6.425 -4.685 0.386 1.00 16.04 186 PHE A N 1
ATOM 3041 C CA . PHE A 1 187 ? -7.673 -4.803 1.147 1.00 17.73 186 PHE A CA 1
ATOM 3042 C C . PHE A 1 187 ? -7.515 -5.822 2.269 1.00 17.42 186 PHE A C 1
ATOM 3043 O O . PHE A 1 187 ? -7.873 -5.561 3.425 1.00 16.31 186 PHE A O 1
ATOM 3060 N N . VAL A 1 188 ? -6.993 -7.007 1.954 1.00 17.41 187 VAL A N 1
ATOM 3061 C CA . VAL A 1 188 ? -6.789 -7.998 3.017 1.00 17.82 187 VAL A CA 1
ATOM 3062 C C . VAL A 1 188 ? -5.883 -7.443 4.125 1.00 18.59 187 VAL A C 1
ATOM 3063 O O . VAL A 1 188 ? -6.160 -7.622 5.315 1.00 18.82 187 VAL A O 1
ATOM 3076 N N . GLU A 1 189 ? -4.790 -6.758 3.765 1.00 16.61 188 GLU A N 1
ATOM 3077 C CA . GLU A 1 189 ? -3.888 -6.204 4.768 1.00 15.98 188 GLU A CA 1
ATOM 3078 C C . GLU A 1 189 ? -4.598 -5.199 5.658 1.00 16.36 188 GLU A C 1
ATOM 3079 O O . GLU A 1 189 ? -4.375 -5.163 6.876 1.00 17.74 188 GLU A O 1
ATOM 3091 N N . GLU A 1 190 ? -5.443 -4.358 5.053 1.00 16.40 189 GLU A N 1
ATOM 3092 C CA . GLU A 1 190 ? -6.118 -3.323 5.828 1.00 20.11 189 GLU A CA 1
ATOM 3093 C C . GLU A 1 190 ? -7.174 -3.907 6.755 1.00 18.71 189 GLU A C 1
ATOM 3094 O O . GLU A 1 190 ? -7.308 -3.464 7.905 1.00 20.11 189 GLU A O 1
ATOM 3106 N N . LYS A 1 191 ? -7.935 -4.900 6.292 1.00 16.43 190 LYS A N 1
ATOM 3107 C CA . LYS A 1 191 ? -8.982 -5.441 7.164 1.00 16.86 190 LYS A CA 1
ATOM 3108 C C . LYS A 1 191 ? -8.402 -6.286 8.283 1.00 18.65 190 LYS A C 1
ATOM 3109 O O . LYS A 1 191 ? -8.952 -6.312 9.396 1.00 19.47 190 LYS A O 1
ATOM 3128 N N . THR A 1 192 ? -7.331 -7.036 7.997 1.00 16.66 191 THR A N 1
ATOM 3129 C CA . THR A 1 192 ? -6.729 -7.873 9.020 1.00 17.61 191 THR A CA 1
ATOM 3130 C C . THR A 1 192 ? -5.762 -7.121 9.929 1.00 17.83 191 THR A C 1
ATOM 3131 O O . THR A 1 192 ? -5.493 -7.602 11.042 1.00 18.31 191 THR A O 1
ATOM 3142 N N . GLY A 1 193 ? -5.244 -5.969 9.488 1.00 17.60 192 GLY A N 1
ATOM 3143 C CA . GLY A 1 193 ? -4.157 -5.295 10.175 1.00 24.19 192 GLY A CA 1
ATOM 3144 C C . GLY A 1 193 ? -2.832 -6.025 10.148 1.00 21.97 192 GLY A C 1
ATOM 3145 O O . GLY A 1 193 ? -1.946 -5.719 10.954 1.00 27.72 192 GLY A O 1
ATOM 3149 N N . VAL A 1 194 ? -2.672 -6.988 9.240 1.00 17.59 193 VAL A N 1
ATOM 3150 C CA . VAL A 1 194 ? -1.454 -7.775 9.111 1.00 20.14 193 VAL A CA 1
ATOM 3151 C C . VAL A 1 194 ? -0.851 -7.481 7.743 1.00 22.20 193 VAL A C 1
ATOM 3152 O O . VAL A 1 194 ? -1.480 -7.754 6.713 1.00 22.31 193 VAL A O 1
ATOM 3165 N N . LYS A 1 195 ? 0.366 -6.941 7.733 1.00 26.21 194 LYS A N 1
ATOM 3166 C CA . LYS A 1 195 ? 1.092 -6.712 6.494 1.00 18.09 194 LYS A CA 1
ATOM 3167 C C . LYS A 1 195 ? 1.678 -8.006 5.955 1.00 20.22 194 LYS A C 1
ATOM 3168 O O . LYS A 1 195 ? 2.215 -8.830 6.713 1.00 21.83 194 LYS A O 1
ATOM 3187 N N . LEU A 1 196 ? 1.584 -8.168 4.640 1.00 21.26 195 LEU A N 1
ATOM 3188 C CA . LEU A 1 196 ? 2.242 -9.293 3.993 1.00 23.87 195 LEU A CA 1
ATOM 3189 C C . LEU A 1 196 ? 3.749 -9.087 4.003 1.00 22.58 195 LEU A C 1
ATOM 3190 O O . LEU A 1 196 ? 4.246 -7.984 3.725 1.00 23.95 195 LEU A O 1
ATOM 3206 N N . ASN A 1 197 ? 4.477 -10.164 4.285 1.00 23.26 196 ASN A N 1
ATOM 3207 C CA . ASN A 1 197 ? 5.922 -10.173 4.097 1.00 21.86 196 ASN A CA 1
ATOM 3208 C C . ASN A 1 197 ? 6.347 -11.489 3.454 1.00 26.36 196 ASN A C 1
ATOM 3209 O O . ASN A 1 197 ? 5.536 -12.400 3.233 1.00 24.19 196 ASN A O 1
ATOM 3220 N N . ALA A 1 198 ? 7.650 -11.591 3.155 1.00 29.62 197 ALA A N 1
ATOM 3221 C CA . ALA A 1 198 ? 8.138 -12.766 2.443 1.00 39.58 197 ALA A CA 1
ATOM 3222 C C . ALA A 1 198 ? 7.796 -14.025 3.212 1.00 30.50 197 ALA A C 1
ATOM 3223 O O . ALA A 1 198 ? 7.278 -14.990 2.641 1.00 29.81 197 ALA A O 1
ATOM 3230 N N . GLU A 1 199 ? 7.977 -13.988 4.528 1.00 31.18 198 GLU A N 1
ATOM 3231 C CA . GLU A 1 199 ? 7.795 -15.184 5.344 1.00 31.70 198 GLU A CA 1
ATOM 3232 C C . GLU A 1 199 ? 6.342 -15.621 5.369 1.00 29.37 198 GLU A C 1
ATOM 3233 O O . GLU A 1 199 ? 6.032 -16.787 5.126 1.00 29.30 198 GLU A O 1
ATOM 3245 N N . ASN A 1 200 ? 5.433 -14.711 5.702 1.00 27.71 199 ASN A N 1
ATOM 3246 C CA . ASN A 1 200 ? 4.056 -15.154 5.879 1.00 26.33 199 ASN A CA 1
ATOM 3247 C C . ASN A 1 200 ? 3.360 -15.461 4.558 1.00 24.53 199 ASN A C 1
ATOM 3248 O O . ASN A 1 200 ? 2.466 -16.311 4.540 1.00 23.71 199 ASN A O 1
ATOM 3259 N N . LEU A 1 201 ? 3.720 -14.786 3.450 1.00 24.42 200 LEU A N 1
ATOM 3260 C CA . LEU A 1 201 ? 3.122 -15.134 2.162 1.00 23.45 200 LEU A CA 1
ATOM 3261 C C . LEU A 1 201 ? 3.671 -16.469 1.648 1.00 25.73 200 LEU A C 1
ATOM 3262 O O . LEU A 1 201 ? 2.932 -17.260 1.048 1.00 23.69 200 LEU A O 1
ATOM 3278 N N . ARG A 1 202 ? 4.957 -16.759 1.903 1.00 26.49 201 ARG A N 1
ATOM 3279 C CA . ARG A 1 202 ? 5.501 -18.057 1.520 1.00 27.89 201 ARG A CA 1
ATOM 3280 C C . ARG A 1 202 ? 4.742 -19.171 2.229 1.00 27.37 201 ARG A C 1
ATOM 3281 O O . ARG A 1 202 ? 4.427 -20.205 1.623 1.00 31.74 201 ARG A O 1
ATOM 3302 N N . ALA A 1 203 ? 4.403 -18.950 3.501 1.00 27.36 202 ALA A N 1
ATOM 3303 C CA . ALA A 1 203 ? 3.730 -19.979 4.296 1.00 33.87 202 ALA A CA 1
ATOM 3304 C C . ALA A 1 203 ? 2.265 -20.133 3.902 1.00 28.80 202 ALA A C 1
ATOM 3305 O O . ALA A 1 203 ? 1.734 -21.249 3.925 1.00 30.05 202 ALA A O 1
ATOM 3312 N N . GLY A 1 204 ? 1.579 -19.024 3.620 1.00 23.32 203 GLY A N 1
ATOM 3313 C CA . GLY A 1 204 ? 0.240 -19.109 3.048 1.00 22.68 203 GLY A CA 1
ATOM 3314 C C . GLY A 1 204 ? 0.213 -19.922 1.769 1.00 26.04 203 GLY A C 1
ATOM 3315 O O . GLY A 1 204 ? -0.657 -20.770 1.571 1.00 26.71 203 GLY A O 1
ATOM 3319 N N . ILE A 1 205 ? 1.168 -19.670 0.878 1.00 22.97 204 ILE A N 1
ATOM 3320 C CA . ILE A 1 205 ? 1.255 -20.428 -0.371 1.00 22.65 204 ILE A CA 1
ATOM 3321 C C . ILE A 1 205 ? 1.466 -21.903 -0.075 1.00 23.70 204 ILE A C 1
ATOM 3322 O O . ILE A 1 205 ? 0.823 -22.773 -0.673 1.00 27.00 204 ILE A O 1
ATOM 3338 N N . GLU A 1 206 ? 2.411 -22.211 0.817 1.00 25.33 205 GLU A N 1
ATOM 3339 C CA . GLU A 1 206 ? 2.689 -23.603 1.107 1.00 26.80 205 GLU A CA 1
ATOM 3340 C C . GLU A 1 206 ? 1.468 -24.309 1.692 1.00 25.75 205 GLU A C 1
ATOM 3341 O O . GLU A 1 206 ? 1.201 -25.466 1.352 1.00 26.32 205 GLU A O 1
ATOM 3353 N N . LYS A 1 207 ? 0.704 -23.614 2.538 1.00 27.02 206 LYS A N 1
ATOM 3354 C CA A LYS A 1 207 ? -0.447 -24.239 3.186 0.63 25.92 206 LYS A CA 1
ATOM 3355 C CA B LYS A 1 207 ? -0.454 -24.229 3.191 0.37 25.92 206 LYS A CA 1
ATOM 3356 C C . LYS A 1 207 ? -1.533 -24.586 2.181 1.00 28.87 206 LYS A C 1
ATOM 3357 O O . LYS A 1 207 ? -2.125 -25.673 2.253 1.00 25.24 206 LYS A O 1
ATOM 3394 N N . ILE A 1 208 ? -1.807 -23.684 1.242 1.00 21.31 207 ILE A N 1
ATOM 3395 C CA . ILE A 1 208 ? -2.849 -23.963 0.266 1.00 21.61 207 ILE A CA 1
ATOM 3396 C C . ILE A 1 208 ? -2.326 -24.942 -0.776 1.00 21.40 207 ILE A C 1
ATOM 3397 O O . ILE A 1 208 ? -3.061 -25.828 -1.227 1.00 22.86 207 ILE A O 1
ATOM 3413 N N . ASN A 1 209 ? -1.040 -24.824 -1.154 1.00 22.35 208 ASN A N 1
ATOM 3414 C CA . ASN A 1 209 ? -0.455 -25.780 -2.095 1.00 25.47 208 ASN A CA 1
ATOM 3415 C C . ASN A 1 209 ? -0.538 -27.199 -1.553 1.00 24.68 208 ASN A C 1
ATOM 3416 O O . ASN A 1 209 ? -0.814 -28.136 -2.300 1.00 25.07 208 ASN A O 1
ATOM 3427 N N . LYS A 1 210 ? -0.323 -27.369 -0.251 1.00 25.32 209 LYS A N 1
ATOM 3428 C CA . LYS A 1 210 ? -0.388 -28.698 0.341 1.00 26.65 209 LYS A CA 1
ATOM 3429 C C . LYS A 1 210 ? -1.795 -29.274 0.286 1.00 25.43 209 LYS A C 1
ATOM 3430 O O . LYS A 1 210 ? -1.951 -30.494 0.148 1.00 26.58 209 LYS A O 1
ATOM 3449 N N . LYS A 1 211 ? -2.828 -28.422 0.422 1.00 26.22 210 LYS A N 1
ATOM 3450 C CA . LYS A 1 211 ? -4.208 -28.889 0.290 1.00 22.64 210 LYS A CA 1
ATOM 3451 C C . LYS A 1 211 ? -4.506 -29.290 -1.151 1.00 25.03 210 LYS A C 1
ATOM 3452 O O . LYS A 1 211 ? -5.080 -30.358 -1.394 1.00 25.88 210 LYS A O 1
ATOM 3471 N N . ARG A 1 212 ? -4.086 -28.467 -2.125 1.00 23.04 211 ARG A N 1
ATOM 3472 C CA . ARG A 1 212 ? -4.302 -28.821 -3.525 1.00 23.17 211 ARG A CA 1
ATOM 3473 C C . ARG A 1 212 ? -3.563 -30.108 -3.861 1.00 26.78 211 ARG A C 1
ATOM 3474 O O . ARG A 1 212 ? -4.084 -30.958 -4.585 1.00 28.96 211 ARG A O 1
ATOM 3495 N N . LYS A 1 213 ? -2.360 -30.284 -3.311 1.00 25.11 212 LYS A N 1
ATOM 3496 C CA . LYS A 1 213 ? -1.567 -31.453 -3.653 1.00 30.42 212 LYS A CA 1
ATOM 3497 C C . LYS A 1 213 ? -2.187 -32.742 -3.101 1.00 29.05 212 LYS A C 1
ATOM 3498 O O . LYS A 1 213 ? -2.071 -33.801 -3.730 1.00 29.18 212 LYS A O 1
ATOM 3517 N N . ALA A 1 214 ? -2.846 -32.681 -1.944 1.00 28.58 213 ALA A N 1
ATOM 3518 C CA . ALA A 1 214 ? -3.540 -33.863 -1.426 1.00 27.83 213 ALA A CA 1
ATOM 3519 C C . ALA A 1 214 ? -4.725 -34.235 -2.315 1.00 29.00 213 ALA A C 1
ATOM 3520 O O . ALA A 1 214 ? -4.914 -35.406 -2.668 1.00 29.80 213 ALA A O 1
ATOM 3527 N N . LEU A 1 215 ? -5.528 -33.243 -2.704 1.00 24.84 214 LEU A N 1
ATOM 3528 C CA . LEU A 1 215 ? -6.655 -33.512 -3.582 1.00 30.99 214 LEU A CA 1
ATOM 3529 C C . LEU A 1 215 ? -6.172 -33.994 -4.939 1.00 24.95 214 LEU A C 1
ATOM 3530 O O . LEU A 1 215 ? -6.835 -34.812 -5.586 1.00 33.61 214 LEU A O 1
ATOM 3546 N N A LYS A 1 216 ? -5.026 -33.482 -5.388 0.43 27.77 215 LYS A N 1
ATOM 3547 N N B LYS A 1 216 ? -5.023 -33.494 -5.387 0.57 27.02 215 LYS A N 1
ATOM 3548 C CA A LYS A 1 216 ? -4.427 -33.933 -6.635 0.43 29.71 215 LYS A CA 1
ATOM 3549 C CA B LYS A 1 216 ? -4.443 -33.949 -6.641 0.57 29.51 215 LYS A CA 1
ATOM 3550 C C A LYS A 1 216 ? -4.006 -35.389 -6.526 0.43 31.90 215 LYS A C 1
ATOM 3551 C C B LYS A 1 216 ? -4.008 -35.399 -6.527 0.57 31.96 215 LYS A C 1
ATOM 3552 O O A LYS A 1 216 ? -4.189 -36.176 -7.462 0.43 30.60 215 LYS A O 1
ATOM 3553 O O B LYS A 1 216 ? -4.180 -36.188 -7.464 0.57 30.04 215 LYS A O 1
ATOM 3590 N N . ARG A 1 217 ? -3.427 -35.757 -5.385 1.00 29.81 216 ARG A N 1
ATOM 3591 C CA . ARG A 1 217 ? -3.035 -37.141 -5.161 1.00 45.21 216 ARG A CA 1
ATOM 3592 C C . ARG A 1 217 ? -4.244 -38.056 -5.226 1.00 36.95 216 ARG A C 1
ATOM 3593 O O . ARG A 1 217 ? -4.190 -39.148 -5.808 1.00 33.36 216 ARG A O 1
ATOM 3615 N N . LEU A 1 218 ? -5.345 -37.619 -4.640 1.00 31.75 217 LEU A N 1
ATOM 3616 C CA . LEU A 1 218 ? -6.545 -38.440 -4.597 1.00 29.79 217 LEU A CA 1
ATOM 3617 C C . LEU A 1 218 ? -7.129 -38.584 -5.985 1.00 35.94 217 LEU A C 1
ATOM 3618 O O . LEU A 1 218 ? -7.590 -39.670 -6.360 1.00 40.78 217 LEU A O 1
ATOM 3634 N N . SER A 1 219 ? -7.068 -37.502 -6.781 1.00 28.65 218 SER A N 1
ATOM 3635 C CA . SER A 1 219 ? -7.652 -37.536 -8.112 1.00 36.83 218 SER A CA 1
ATOM 3636 C C . SER A 1 219 ? -6.909 -38.530 -8.982 1.00 33.58 218 SER A C 1
ATOM 3637 O O . SER A 1 219 ? -7.522 -39.251 -9.779 1.00 35.09 218 SER A O 1
ATOM 3645 N N . ASP A 1 220 ? -5.586 -38.595 -8.812 1.00 33.77 219 ASP A N 1
ATOM 3646 C CA . ASP A 1 220 ? -4.758 -39.451 -9.654 1.00 35.13 219 ASP A CA 1
ATOM 3647 C C . ASP A 1 220 ? -4.988 -40.914 -9.312 1.00 35.54 219 ASP A C 1
ATOM 3648 O O . ASP A 1 220 ? -4.909 -41.782 -10.192 1.00 38.49 219 ASP A O 1
ATOM 3657 N N . LEU A 1 221 ? -5.285 -41.206 -8.048 1.00 35.94 220 LEU A N 1
ATOM 3658 C CA . LEU A 1 221 ? -5.540 -42.586 -7.657 1.00 39.39 220 LEU A CA 1
ATOM 3659 C C . LEU A 1 221 ? -6.757 -43.157 -8.362 1.00 46.12 220 LEU A C 1
ATOM 3660 O O . LEU A 1 221 ? -6.850 -44.377 -8.544 1.00 40.20 220 LEU A O 1
ATOM 3676 N N . ARG A 1 222 ? -7.696 -42.300 -8.767 1.00 37.88 221 ARG A N 1
ATOM 3677 C CA . ARG A 1 222 ? -8.919 -42.776 -9.401 1.00 35.13 221 ARG A CA 1
ATOM 3678 C C . ARG A 1 222 ? -8.685 -43.349 -10.794 1.00 35.56 221 ARG A C 1
ATOM 3679 O O . ARG A 1 222 ? -9.634 -43.859 -11.391 1.00 36.31 221 ARG A O 1
ATOM 3700 N N . LYS A 1 223 ? -7.464 -43.260 -11.332 1.00 36.89 222 LYS A N 1
ATOM 3701 C CA . LYS A 1 223 ? -7.178 -43.805 -12.653 1.00 38.75 222 LYS A CA 1
ATOM 3702 C C . LYS A 1 223 ? -7.153 -45.327 -12.649 1.00 41.08 222 LYS A C 1
ATOM 3703 O O . LYS A 1 223 ? -7.026 -45.944 -13.718 1.00 47.51 222 LYS A O 1
ATOM 3722 N N . HIS A 1 224 ? -7.259 -45.949 -11.491 1.00 38.56 223 HIS A N 1
ATOM 3723 C CA . HIS A 1 224 ? -7.065 -47.390 -11.408 1.00 39.18 223 HIS A CA 1
ATOM 3724 C C . HIS A 1 224 ? -8.353 -48.145 -11.687 1.00 50.94 223 HIS A C 1
ATOM 3725 O O . HIS A 1 224 ? -9.451 -47.635 -11.460 1.00 39.59 223 HIS A O 1
ATOM 3739 N N . ASN A 1 225 ? -8.197 -49.371 -12.195 1.00 46.86 224 ASN A N 1
ATOM 3740 C CA . ASN A 1 225 ? -9.313 -50.268 -12.494 1.00 58.80 224 ASN A CA 1
ATOM 3741 C C . ASN A 1 225 ? -9.033 -51.580 -11.775 1.00 51.18 224 ASN A C 1
ATOM 3742 O O . ASN A 1 225 ? -7.958 -52.173 -11.976 1.00 52.11 224 ASN A O 1
ATOM 3753 N N . PRO A 1 226 ? -9.939 -52.065 -10.924 1.00 43.34 225 PRO A N 1
ATOM 3754 C CA . PRO A 1 226 ? -11.226 -51.427 -10.597 1.00 42.17 225 PRO A CA 1
ATOM 3755 C C . PRO A 1 226 ? -11.091 -50.123 -9.817 1.00 46.72 225 PRO A C 1
ATOM 3756 O O . PRO A 1 226 ? -10.125 -49.939 -9.074 1.00 40.11 225 PRO A O 1
ATOM 3767 N N . ALA A 1 227 ? -12.060 -49.232 -9.994 1.00 44.53 226 ALA A N 1
ATOM 3768 C CA . ALA A 1 227 ? -12.061 -47.987 -9.249 1.00 40.51 226 ALA A CA 1
ATOM 3769 C C . ALA A 1 227 ? -11.947 -48.303 -7.759 1.00 47.02 226 ALA A C 1
ATOM 3770 O O . ALA A 1 227 ? -12.777 -49.056 -7.226 1.00 38.16 226 ALA A O 1
ATOM 3777 N N . PRO A 1 228 ? -10.929 -47.781 -7.066 1.00 37.47 227 PRO A N 1
ATOM 3778 C CA . PRO A 1 228 ? -10.778 -48.072 -5.630 1.00 37.83 227 PRO A CA 1
ATOM 3779 C C . PRO A 1 228 ? -11.748 -47.327 -4.716 1.00 36.71 227 PRO A C 1
ATOM 3780 O O . PRO A 1 228 ? -11.835 -47.668 -3.525 1.00 37.11 227 PRO A O 1
ATOM 3791 N N . ILE A 1 229 ? -12.455 -46.311 -5.218 1.00 35.39 228 ILE A N 1
ATOM 3792 C CA . ILE 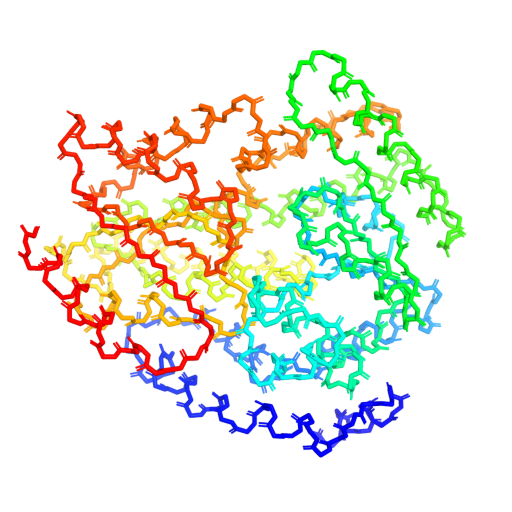A 1 229 ? -13.370 -45.531 -4.400 1.00 38.32 228 ILE A CA 1
ATOM 3793 C C . ILE A 1 229 ? -14.486 -45.019 -5.297 1.00 36.89 228 ILE A C 1
ATOM 3794 O O . ILE A 1 229 ? -14.273 -44.745 -6.480 1.00 33.27 228 ILE A O 1
ATOM 3810 N N . HIS A 1 230 ? -15.682 -44.891 -4.740 1.00 33.01 229 HIS A N 1
ATOM 3811 C CA . HIS A 1 230 ? -16.765 -44.317 -5.517 1.00 32.53 229 HIS A CA 1
ATOM 3812 C C . HIS A 1 230 ? -16.521 -42.829 -5.643 1.00 33.81 229 HIS A C 1
ATOM 3813 O O . HIS A 1 230 ? -16.007 -42.188 -4.716 1.00 30.22 229 HIS A O 1
ATOM 3827 N N . GLY A 1 231 ? -16.880 -42.300 -6.808 1.00 30.31 230 GLY A N 1
ATOM 3828 C CA . GLY A 1 231 ? -16.698 -40.889 -7.067 1.00 29.03 230 GLY A CA 1
ATOM 3829 C C . GLY A 1 231 ? -17.535 -40.011 -6.168 1.00 27.94 230 GLY A C 1
ATOM 3830 O O . GLY A 1 231 ? -17.160 -38.871 -5.889 1.00 26.90 230 GLY A O 1
ATOM 3834 N N . LEU A 1 232 ? -18.674 -40.517 -5.694 1.00 28.20 231 LEU A N 1
ATOM 3835 C CA . LEU A 1 232 ? -19.491 -39.684 -4.816 1.00 30.63 231 LEU A CA 1
ATOM 3836 C C . LEU A 1 232 ? -18.756 -39.363 -3.520 1.00 26.92 231 LEU A C 1
ATOM 3837 O O . LEU A 1 232 ? -18.927 -38.269 -2.968 1.00 25.82 231 LEU A O 1
ATOM 3853 N N . ASP A 1 233 ? -17.933 -40.299 -3.022 1.00 28.32 232 ASP A N 1
ATOM 3854 C CA . ASP A 1 233 ? -17.130 -40.018 -1.835 1.00 27.82 232 ASP A CA 1
ATOM 3855 C C . ASP A 1 233 ? -16.083 -38.951 -2.110 1.00 32.96 232 ASP A C 1
ATOM 3856 O O . ASP A 1 233 ? -15.763 -38.151 -1.228 1.00 26.31 232 ASP A O 1
ATOM 3865 N N . VAL A 1 234 ? -15.539 -38.916 -3.330 1.00 27.10 233 VAL A N 1
ATOM 3866 C CA . VAL A 1 234 ? -14.530 -37.923 -3.646 1.00 26.99 233 VAL A CA 1
ATOM 3867 C C . VAL A 1 234 ? -15.167 -36.561 -3.825 1.00 25.01 233 VAL A C 1
ATOM 3868 O O . VAL A 1 234 ? -14.580 -35.540 -3.454 1.00 24.22 233 VAL A O 1
ATOM 3881 N N . LEU A 1 235 ? -16.362 -36.517 -4.426 1.00 25.85 234 LEU A N 1
ATOM 3882 C CA . LEU A 1 235 ? -17.089 -35.263 -4.533 1.00 23.46 234 LEU A CA 1
ATOM 3883 C C . LEU A 1 235 ? -17.274 -34.641 -3.157 1.00 25.37 234 LEU A C 1
ATOM 3884 O O . LEU A 1 235 ? -16.973 -33.457 -2.942 1.00 21.72 234 LEU A O 1
ATOM 3900 N N . LEU A 1 236 ? -17.711 -35.459 -2.200 1.00 24.95 235 LEU A N 1
ATOM 3901 C CA . LEU A 1 236 ? -17.905 -34.989 -0.827 1.00 27.40 235 LEU A CA 1
ATOM 3902 C C . LEU A 1 236 ? -16.627 -34.390 -0.259 1.00 22.55 235 LEU A C 1
ATOM 3903 O O . LEU A 1 236 ? -16.628 -33.288 0.301 1.00 21.87 235 LEU A O 1
ATOM 3919 N N . ILE A 1 237 ? -15.512 -35.086 -0.421 1.00 23.48 236 ILE A N 1
ATOM 3920 C CA . ILE A 1 237 ? -14.243 -34.559 0.068 1.00 23.37 236 ILE A CA 1
ATOM 3921 C C . ILE A 1 237 ? -13.892 -33.252 -0.624 1.00 23.44 236 ILE A C 1
ATOM 3922 O O . ILE A 1 237 ? -13.383 -32.318 0.007 1.00 21.61 236 ILE A O 1
ATOM 3938 N N . ASN A 1 238 ? -14.091 -33.180 -1.942 1.00 22.66 237 ASN A N 1
ATOM 3939 C CA . ASN A 1 238 ? -13.779 -31.939 -2.640 1.00 21.22 237 ASN A CA 1
ATOM 3940 C C . ASN A 1 238 ? -14.682 -30.800 -2.162 1.00 21.32 237 ASN A C 1
ATOM 3941 O O . ASN A 1 238 ? -14.251 -29.640 -2.102 1.00 20.59 237 ASN A O 1
ATOM 3952 N N . GLN A 1 239 ? -15.953 -31.109 -1.862 1.00 19.96 238 GLN A N 1
ATOM 3953 C CA . GLN A 1 239 ? -16.867 -30.118 -1.294 1.00 26.14 238 GLN A CA 1
ATOM 3954 C C . GLN A 1 239 ? -16.382 -29.625 0.059 1.00 22.28 238 GLN A C 1
ATOM 3955 O O . GLN A 1 239 ? -16.414 -28.419 0.339 1.00 18.93 238 GLN A O 1
ATOM 3969 N N . LEU A 1 240 ? -15.908 -30.547 0.903 1.00 21.87 239 LEU A N 1
ATOM 3970 C CA . LEU A 1 240 ? -15.507 -30.186 2.262 1.00 22.58 239 LEU A CA 1
ATOM 3971 C C . LEU A 1 240 ? -14.214 -29.381 2.286 1.00 23.78 239 LEU A C 1
ATOM 3972 O O . LEU A 1 240 ? -13.913 -28.724 3.283 1.00 19.88 239 LEU A O 1
ATOM 3988 N N . ALA A 1 241 ? -13.455 -29.404 1.203 1.00 19.02 240 ALA A N 1
ATOM 3989 C CA . ALA A 1 241 ? -12.249 -28.598 1.113 1.00 18.78 240 ALA A CA 1
ATOM 3990 C C . ALA A 1 241 ? -12.532 -27.119 1.348 1.00 25.82 240 ALA A C 1
ATOM 3991 O O . ALA A 1 241 ? -11.639 -26.376 1.766 1.00 18.45 240 ALA A O 1
ATOM 3998 N N . PHE A 1 242 ? -13.749 -26.665 1.030 1.00 23.29 241 PHE A N 1
ATOM 3999 C CA . PHE A 1 242 ? -14.062 -25.249 1.079 1.00 20.75 241 PHE A CA 1
ATOM 4000 C C . PHE A 1 242 ? -14.447 -24.780 2.472 1.00 23.10 241 PHE A C 1
ATOM 4001 O O . PHE A 1 242 ? -14.600 -23.577 2.657 1.00 24.46 241 PHE A O 1
ATOM 4018 N N . PHE A 1 243 ? -14.574 -25.691 3.463 1.00 21.39 242 PHE A N 1
ATOM 4019 C CA . PHE A 1 243 ? -14.931 -25.311 4.827 1.00 19.31 242 PHE A CA 1
ATOM 4020 C C . PHE A 1 243 ? -13.856 -25.653 5.853 1.00 27.74 242 PHE A C 1
ATOM 4021 O O . PHE A 1 243 ? -13.732 -24.965 6.879 1.00 21.66 242 PHE A O 1
ATOM 4038 N N . ASP A 1 244 ? -13.089 -26.703 5.623 1.00 18.63 243 ASP A N 1
ATOM 4039 C CA . ASP A 1 244 ? -12.280 -27.296 6.671 1.00 22.95 243 ASP A CA 1
ATOM 4040 C C . ASP A 1 244 ? -11.011 -26.490 6.901 1.00 22.68 243 ASP A C 1
ATOM 4041 O O . ASP A 1 244 ? -10.588 -25.675 6.066 1.00 23.36 243 ASP A O 1
ATOM 4050 N N . ASP A 1 245 ? -10.396 -26.737 8.050 1.00 20.56 244 ASP A N 1
ATOM 4051 C CA . ASP A 1 245 ? -9.041 -26.258 8.280 1.00 21.00 244 ASP A CA 1
ATOM 4052 C C . ASP A 1 245 ? -8.097 -26.838 7.224 1.00 22.80 244 ASP A C 1
ATOM 4053 O O . ASP A 1 245 ? -8.030 -28.072 7.057 1.00 25.32 244 ASP A O 1
ATOM 4062 N N . PRO A 1 246 ? -7.315 -26.006 6.527 1.00 27.55 245 PRO A N 1
ATOM 4063 C CA . PRO A 1 246 ? -6.529 -26.527 5.393 1.00 30.62 245 PRO A CA 1
ATOM 4064 C C . PRO A 1 246 ? -5.511 -27.588 5.766 1.00 32.39 245 PRO A C 1
ATOM 4065 O O . PRO A 1 246 ? -5.231 -28.483 4.950 1.00 25.79 245 PRO A O 1
ATOM 4076 N N . GLU A 1 247 ? -4.911 -27.502 6.955 1.00 24.63 246 GLU A N 1
ATOM 4077 C CA . GLU A 1 247 ? -3.877 -28.460 7.326 1.00 31.78 246 GLU A CA 1
ATOM 4078 C C . GLU A 1 247 ? -4.475 -29.788 7.784 1.00 25.20 246 GLU A C 1
ATOM 4079 O O . GLU A 1 247 ? -4.016 -30.855 7.369 1.00 26.41 246 GLU A O 1
ATOM 4091 N N . ARG A 1 248 ? -5.501 -29.745 8.638 1.00 26.80 247 ARG A N 1
ATOM 4092 C CA . ARG A 1 248 ? -6.166 -30.982 9.053 1.00 25.73 247 ARG A CA 1
ATOM 4093 C C . ARG A 1 248 ? -6.746 -31.695 7.844 1.00 28.53 247 ARG A C 1
ATOM 4094 O O . ARG A 1 248 ? -6.580 -32.913 7.675 1.00 27.19 247 ARG A O 1
ATOM 4115 N N . PHE A 1 249 ? -7.412 -30.931 6.982 1.00 24.13 248 PHE A N 1
ATOM 4116 C CA . PHE A 1 249 ? -8.003 -31.462 5.764 1.00 26.00 248 PHE A CA 1
ATOM 4117 C C . PHE A 1 249 ? -6.958 -32.201 4.949 1.00 25.13 248 PHE A C 1
ATOM 4118 O O . PHE A 1 249 ? -7.138 -33.371 4.601 1.00 26.07 248 PHE A O 1
ATOM 4135 N N . ALA A 1 250 ? -5.847 -31.543 4.645 1.00 26.22 249 ALA A N 1
ATOM 4136 C CA . ALA A 1 250 ? -4.834 -32.194 3.818 1.00 26.38 249 ALA A CA 1
ATOM 4137 C C . ALA A 1 250 ? -4.339 -33.477 4.461 1.00 28.06 249 ALA A C 1
ATOM 4138 O O . ALA A 1 250 ? -4.087 -34.458 3.761 1.00 29.58 249 ALA A O 1
ATOM 4145 N N . THR A 1 251 ? -4.250 -33.502 5.792 1.00 28.56 250 THR A N 1
ATOM 4146 C CA . THR A 1 251 ? -3.780 -34.694 6.505 1.00 35.62 250 THR A CA 1
ATOM 4147 C C . THR A 1 251 ? -4.757 -35.848 6.333 1.00 30.48 250 THR A C 1
ATOM 4148 O O . THR A 1 251 ? -4.358 -36.976 6.017 1.00 31.80 250 THR A O 1
ATOM 4159 N N . LYS A 1 252 ? -6.043 -35.580 6.572 1.00 31.18 251 LYS A N 1
ATOM 4160 C CA . LYS A 1 252 ? -7.062 -36.611 6.456 1.00 29.81 251 LYS A CA 1
ATOM 4161 C C . LYS A 1 252 ? -7.228 -37.078 5.021 1.00 32.03 251 LYS A C 1
ATOM 4162 O O . LYS A 1 252 ? -7.512 -38.254 4.787 1.00 30.75 251 LYS A O 1
ATOM 4181 N N . VAL A 1 253 ? -7.046 -36.187 4.040 1.00 28.74 252 VAL A N 1
ATOM 4182 C CA . VAL A 1 253 ? -7.125 -36.624 2.648 1.00 28.84 252 VAL A CA 1
ATOM 4183 C C . VAL A 1 253 ? -5.999 -37.593 2.344 1.00 36.34 252 VAL A C 1
ATOM 4184 O O . VAL A 1 253 ? -6.180 -38.587 1.635 1.00 31.16 252 VAL A O 1
ATOM 4197 N N . ASN A 1 254 ? -4.819 -37.314 2.868 1.00 31.00 253 ASN A N 1
ATOM 4198 C CA . ASN A 1 254 ? -3.695 -38.199 2.614 1.00 41.69 253 ASN A CA 1
ATOM 4199 C C . ASN A 1 254 ? -3.889 -39.532 3.314 1.00 33.97 253 ASN A C 1
ATOM 4200 O O . ASN A 1 254 ? -3.542 -40.582 2.759 1.00 35.15 253 ASN A O 1
ATOM 4211 N N . GLU A 1 255 ? -4.467 -39.520 4.519 1.00 38.28 254 GLU A N 1
ATOM 4212 C CA . GLU A 1 255 ? -4.788 -40.779 5.183 1.00 35.20 254 GLU A CA 1
ATOM 4213 C C . GLU A 1 255 ? -5.651 -41.660 4.290 1.00 43.04 254 GLU A C 1
ATOM 4214 O O . GLU A 1 255 ? -5.444 -42.879 4.212 1.00 38.45 254 GLU A O 1
ATOM 4226 N N . LEU A 1 256 ? -6.653 -41.062 3.645 1.00 33.86 255 LEU A N 1
ATOM 4227 C CA . LEU A 1 256 ? -7.512 -41.798 2.724 1.00 38.64 255 LEU A CA 1
ATOM 4228 C C . LEU A 1 256 ? -6.713 -42.355 1.556 1.00 34.68 255 LEU A C 1
ATOM 4229 O O . LEU A 1 256 ? -6.861 -43.526 1.186 1.00 35.75 255 LEU A O 1
ATOM 4245 N N . CYS A 1 257 ? -5.871 -41.521 0.954 1.00 34.40 256 CYS A N 1
ATOM 4246 C CA . CYS A 1 257 ? -5.090 -41.961 -0.192 1.00 38.06 256 CYS A CA 1
ATOM 4247 C C . CYS A 1 257 ? -4.237 -43.181 0.147 1.00 40.21 256 CYS A C 1
ATOM 4248 O O . CYS A 1 257 ? -4.128 -44.117 -0.662 1.00 37.69 256 CYS A O 1
ATOM 4256 N N . ASP A 1 258 ? -3.634 -43.199 1.341 1.00 38.55 257 ASP A N 1
ATOM 4257 C CA . ASP A 1 258 ? -2.905 -44.387 1.790 1.00 47.53 257 ASP A CA 1
ATOM 4258 C C . ASP A 1 258 ? -3.779 -45.637 1.731 1.00 51.25 257 ASP A C 1
ATOM 4259 O O . ASP A 1 258 ? -3.365 -46.674 1.210 1.00 41.76 257 ASP A O 1
ATOM 4268 N N . GLU A 1 259 ? -4.987 -45.563 2.289 1.00 42.34 258 GLU A N 1
ATOM 4269 C CA . GLU A 1 259 ? -5.868 -46.721 2.279 1.00 42.41 258 GLU A CA 1
ATOM 4270 C C . GLU A 1 259 ? -6.231 -47.117 0.856 1.00 46.79 258 GLU A C 1
ATOM 4271 O O . GLU A 1 259 ? -6.337 -48.305 0.547 1.00 41.11 258 GLU A O 1
ATOM 4283 N N . LEU A 1 260 ? -6.401 -46.139 -0.037 1.00 38.55 259 LEU A N 1
ATOM 4284 C CA . LEU A 1 260 ? -6.711 -46.487 -1.420 1.00 38.49 259 LEU A CA 1
ATOM 4285 C C . LEU A 1 260 ? -5.525 -47.151 -2.111 1.00 41.15 259 LEU A C 1
ATOM 4286 O O . LEU A 1 260 ? -5.718 -48.037 -2.954 1.00 43.04 259 LEU A O 1
ATOM 4302 N N . GLU A 1 261 ? -4.300 -46.742 -1.776 1.00 40.16 260 GLU A N 1
ATOM 4303 C CA . GLU A 1 261 ? -3.136 -47.459 -2.273 1.00 41.61 260 GLU A CA 1
ATOM 4304 C C . GLU A 1 261 ? -3.214 -48.930 -1.882 1.00 44.61 260 GLU A C 1
ATOM 4305 O O . GLU A 1 261 ? -3.035 -49.816 -2.721 1.00 44.16 260 GLU A O 1
ATOM 4317 N N . GLU A 1 262 ? -3.515 -49.211 -0.612 1.00 43.61 261 GLU A N 1
ATOM 4318 C CA . GLU A 1 262 ? -3.696 -50.599 -0.199 1.00 45.15 261 GLU A CA 1
ATOM 4319 C C . GLU A 1 262 ? -4.656 -51.322 -1.141 1.00 46.40 261 GLU A C 1
ATOM 4320 O O . GLU A 1 262 ? -4.356 -52.417 -1.633 1.00 49.03 261 GLU A O 1
ATOM 4332 N N . ARG A 1 263 ? -5.809 -50.708 -1.421 1.00 43.65 262 ARG A N 1
ATOM 4333 C CA . ARG A 1 263 ? -6.814 -51.323 -2.288 1.00 43.60 262 ARG A CA 1
ATOM 4334 C C . ARG A 1 263 ? -6.261 -51.576 -3.689 1.00 43.95 262 ARG A C 1
ATOM 4335 O O . ARG A 1 263 ? -6.396 -52.674 -4.236 1.00 45.03 262 ARG A O 1
ATOM 4356 N N . VAL A 1 264 ? -5.645 -50.559 -4.288 1.00 44.90 263 VAL A N 1
ATOM 4357 C CA . VAL A 1 264 ? -5.143 -50.670 -5.657 1.00 44.03 263 VAL A CA 1
ATOM 4358 C C . VAL A 1 264 ? -4.131 -51.798 -5.773 1.00 48.10 263 VAL A C 1
ATOM 4359 O O . VAL A 1 264 ? -4.026 -52.443 -6.825 1.00 45.88 263 VAL A O 1
ATOM 4372 N N . ALA A 1 265 ? -3.333 -52.017 -4.723 1.00 48.76 264 ALA A N 1
ATOM 4373 C CA . ALA A 1 265 ? -2.317 -53.067 -4.759 1.00 47.92 264 ALA A CA 1
ATOM 4374 C C . ALA A 1 265 ? -2.949 -54.458 -4.779 1.00 50.28 264 ALA A C 1
ATOM 4375 O O . ALA A 1 265 ? -2.511 -55.336 -5.534 1.00 64.12 264 ALA A O 1
ATOM 4382 N N . LYS A 1 266 ? -3.967 -54.678 -3.954 1.00 48.79 265 LYS A N 1
ATOM 4383 C CA . LYS A 1 266 ? -4.682 -55.941 -3.904 1.00 52.65 265 LYS A CA 1
ATOM 4384 C C . LYS A 1 266 ? -5.655 -56.132 -5.058 1.00 49.47 265 LYS A C 1
ATOM 4385 O O . LYS A 1 266 ? -6.318 -57.175 -5.113 1.00 50.76 265 LYS A O 1
ATOM 4404 N N . GLY A 1 267 ? -5.765 -55.160 -5.964 1.00 47.96 266 GLY A N 1
ATOM 4405 C CA . GLY A 1 267 ? -6.746 -55.243 -7.029 1.00 61.59 266 GLY A CA 1
ATOM 4406 C C . GLY A 1 267 ? -8.163 -55.055 -6.551 1.00 59.69 266 GLY A C 1
ATOM 4407 O O . GLY A 1 267 ? -9.106 -55.406 -7.267 1.00 54.78 266 GLY A O 1
ATOM 4411 N N . GLU A 1 268 ? -8.335 -54.512 -5.350 1.00 56.50 267 GLU A N 1
ATOM 4412 C CA . GLU A 1 268 ? -9.647 -54.314 -4.763 1.00 48.94 267 GLU A CA 1
ATOM 4413 C C . GLU A 1 268 ? -10.233 -52.981 -5.204 1.00 46.77 267 GLU A C 1
ATOM 4414 O O . GLU A 1 268 ? -9.526 -51.975 -5.308 1.00 47.34 267 GLU A O 1
ATOM 4426 N N . GLY A 1 269 ? -11.535 -52.986 -5.448 1.00 54.12 268 GLY A N 1
ATOM 4427 C CA . GLY A 1 269 ? -12.250 -51.764 -5.727 1.00 56.48 268 GLY A CA 1
ATOM 4428 C C . GLY A 1 269 ? -13.632 -51.782 -5.124 1.00 54.88 268 GLY A C 1
ATOM 4429 O O . GLY A 1 269 ? -13.941 -52.590 -4.246 1.00 54.41 268 GLY A O 1
ATOM 4433 N N . VAL A 1 270 ? -14.475 -50.879 -5.605 1.00 40.46 269 VAL A N 1
ATOM 4434 C CA . VAL A 1 270 ? -15.848 -50.751 -5.152 1.00 39.19 269 VAL A CA 1
ATOM 4435 C C . VAL A 1 270 ? -16.818 -51.224 -6.194 1.00 45.49 269 VAL A C 1
ATOM 4436 O O . VAL A 1 270 ? -18.031 -51.248 -5.941 1.00 39.34 269 VAL A O 1
ATOM 4449 N N . VAL A 1 271 ? -16.318 -51.602 -7.372 1.00 40.00 270 VAL A N 1
ATOM 4450 C CA . VAL A 1 271 ? -17.149 -51.908 -8.519 1.00 50.20 270 VAL A CA 1
ATOM 4451 C C . VAL A 1 271 ? -16.400 -52.955 -9.328 1.00 50.35 270 VAL A C 1
ATOM 4452 O O . VAL A 1 271 ? -15.208 -53.188 -9.116 1.00 42.02 270 VAL A O 1
ATOM 4465 N N . SER A 1 272 ? -17.121 -53.649 -10.204 1.00 48.53 271 SER A N 1
ATOM 4466 C CA . SER A 1 272 ? -16.472 -54.568 -11.128 1.00 52.53 271 SER A CA 1
ATOM 4467 C C . SER A 1 272 ? -15.576 -53.802 -12.107 1.00 55.32 271 SER A C 1
ATOM 4468 O O . SER A 1 272 ? -15.798 -52.620 -12.399 1.00 53.95 271 SER A O 1
ATOM 4476 N N . LYS A 1 273 ? -14.524 -54.477 -12.591 1.00 53.37 272 LYS A N 1
ATOM 4477 C CA . LYS A 1 273 ? -13.677 -53.885 -13.626 1.00 50.69 272 LYS A CA 1
ATOM 4478 C C . LYS A 1 273 ? -14.466 -53.606 -14.897 1.00 53.07 272 LYS A C 1
ATOM 4479 O O . LYS A 1 273 ? -14.058 -52.754 -15.695 1.00 46.32 272 LYS A O 1
ATOM 4498 N N . ASP A 1 274 ? -15.588 -54.299 -15.093 1.00 44.00 273 ASP A N 1
ATOM 4499 C CA . ASP A 1 274 ? -16.459 -54.091 -16.240 1.00 55.41 273 ASP A CA 1
ATOM 4500 C C . ASP A 1 274 ? -17.433 -52.932 -16.044 1.00 47.49 273 ASP A C 1
ATOM 4501 O O . ASP A 1 274 ? -18.218 -52.638 -16.952 1.00 49.51 273 ASP A O 1
ATOM 4510 N N . ALA A 1 275 ? -17.407 -52.276 -14.899 1.00 44.66 274 ALA A N 1
ATOM 4511 C CA . ALA A 1 275 ? -18.330 -51.174 -14.646 1.00 50.33 274 ALA A CA 1
ATOM 4512 C C . ALA A 1 275 ? -17.930 -49.962 -15.480 1.00 45.92 274 ALA A C 1
ATOM 4513 O O . ALA A 1 275 ? -16.749 -49.589 -15.485 1.00 43.85 274 ALA A O 1
ATOM 4520 N N . PRO A 1 276 ? -18.871 -49.313 -16.173 1.00 43.58 275 PRO A N 1
ATOM 4521 C CA . PRO A 1 276 ? -18.504 -48.160 -17.017 1.00 38.22 275 PRO A CA 1
ATOM 4522 C C . PRO A 1 276 ? -17.956 -47.020 -16.174 1.00 38.92 275 PRO A C 1
ATOM 4523 O O . PRO A 1 276 ? -18.535 -46.650 -15.157 1.00 37.86 275 PRO A O 1
ATOM 4534 N N . ARG A 1 277 ? -16.851 -46.433 -16.632 1.00 36.76 276 ARG A N 1
ATOM 4535 C CA . ARG A 1 277 ? -16.177 -45.369 -15.897 1.00 35.49 276 ARG A CA 1
ATOM 4536 C C . ARG A 1 277 ? -16.531 -44.034 -16.544 1.00 34.50 276 ARG A C 1
ATOM 4537 O O . ARG A 1 277 ? -16.421 -43.887 -17.769 1.00 34.92 276 ARG A O 1
ATOM 4558 N N . ILE A 1 278 ? -16.962 -43.078 -15.725 1.00 33.28 277 ILE A N 1
ATOM 4559 C CA . ILE A 1 278 ? -17.549 -41.824 -16.185 1.00 34.67 277 ILE A CA 1
ATOM 4560 C C . ILE A 1 278 ? -16.686 -40.644 -15.748 1.00 31.24 277 ILE A C 1
ATOM 4561 O O . ILE A 1 278 ? -16.209 -40.581 -14.613 1.00 30.80 277 ILE A O 1
ATOM 4577 N N . LEU A 1 279 ? -16.495 -39.705 -16.660 1.00 30.89 278 LEU A N 1
ATOM 4578 C CA . LEU A 1 279 ? -15.955 -38.391 -16.336 1.00 29.77 278 LEU A CA 1
ATOM 4579 C C . LEU A 1 279 ? -17.082 -37.369 -16.353 1.00 28.79 278 LEU A C 1
ATOM 4580 O O . LEU A 1 279 ? -17.753 -37.219 -17.374 1.00 29.11 278 LEU A O 1
ATOM 4596 N N . ILE A 1 280 ? -17.276 -36.660 -15.240 1.00 28.93 279 ILE A N 1
ATOM 4597 C CA . ILE A 1 280 ? -18.201 -35.531 -15.187 1.00 26.66 279 ILE A CA 1
ATOM 4598 C C . ILE A 1 280 ? -17.426 -34.271 -15.559 1.00 25.97 279 ILE A C 1
ATOM 4599 O O . ILE A 1 280 ? -16.289 -34.080 -15.117 1.00 25.78 279 ILE A O 1
ATOM 4615 N N . THR A 1 281 ? -18.017 -33.446 -16.426 1.00 28.46 280 THR A N 1
ATOM 4616 C CA . THR A 1 281 ? -17.460 -32.136 -16.756 1.00 26.42 280 THR A CA 1
ATOM 4617 C C . THR A 1 281 ? -18.565 -31.092 -16.713 1.00 28.86 280 THR A C 1
ATOM 4618 O O . THR A 1 281 ? -19.704 -31.371 -17.089 1.00 28.19 280 THR A O 1
ATOM 4629 N N . GLY A 1 282 ? -18.221 -29.884 -16.262 1.00 24.63 281 GLY A N 1
ATOM 4630 C CA . GLY A 1 282 ? -19.188 -28.806 -16.207 1.00 22.57 281 GLY A CA 1
ATOM 4631 C C . GLY A 1 282 ? -19.053 -27.877 -15.015 1.00 21.34 281 GLY A C 1
ATOM 4632 O O . GLY A 1 282 ? -17.956 -27.416 -14.721 1.00 23.68 281 GLY A O 1
ATOM 4636 N N . THR A 1 283 ? -20.146 -27.577 -14.368 1.00 24.36 282 THR A N 1
ATOM 4637 C CA . THR A 1 283 ? -20.199 -26.630 -13.268 1.00 19.36 282 THR A CA 1
ATOM 4638 C C . THR A 1 283 ? -19.898 -27.318 -11.936 1.00 19.45 282 THR A C 1
ATOM 4639 O O . THR A 1 283 ? -20.057 -28.535 -11.799 1.00 24.52 282 THR A O 1
ATOM 4650 N N . PRO A 1 284 ? -19.475 -26.552 -10.928 1.00 22.28 283 PRO A N 1
ATOM 4651 C CA . PRO A 1 284 ? -19.233 -27.160 -9.614 1.00 19.15 283 PRO A CA 1
ATOM 4652 C C . PRO A 1 284 ? -20.531 -27.644 -9.000 1.00 18.09 283 PRO A C 1
ATOM 4653 O O . PRO A 1 284 ? -21.613 -27.122 -9.281 1.00 24.23 283 PRO A O 1
ATOM 4664 N N . GLN A 1 285 ? -20.408 -28.690 -8.170 1.00 23.05 284 GLN A N 1
ATOM 4665 C CA . GLN A 1 285 ? -21.533 -29.290 -7.448 1.00 23.01 284 GLN A CA 1
ATOM 4666 C C . GLN A 1 285 ? -21.309 -29.083 -5.953 1.00 21.29 284 GLN A C 1
ATOM 4667 O O . GLN A 1 285 ? -20.648 -29.901 -5.309 1.00 25.60 284 GLN A O 1
ATOM 4681 N N . PRO A 1 286 ? -21.805 -27.995 -5.381 1.00 21.52 285 PRO A N 1
ATOM 4682 C CA . PRO A 1 286 ? -21.527 -27.701 -3.976 1.00 22.34 285 PRO A CA 1
ATOM 4683 C C . PRO A 1 286 ? -22.355 -28.573 -3.059 1.00 18.95 285 PRO A C 1
ATOM 4684 O O . PRO A 1 286 ? -23.441 -29.041 -3.402 1.00 24.82 285 PRO A O 1
ATOM 4695 N N . ILE A 1 287 ? -21.836 -28.748 -1.850 1.00 21.58 286 ILE A N 1
ATOM 4696 C CA . ILE A 1 287 ? -22.565 -29.554 -0.872 1.00 20.64 286 ILE A CA 1
ATOM 4697 C C . ILE A 1 287 ? -23.931 -28.930 -0.583 1.00 19.81 286 ILE A C 1
ATOM 4698 O O . ILE A 1 287 ? -24.027 -27.685 -0.415 1.00 21.77 286 ILE A O 1
ATOM 4714 N N . PRO A 1 288 ? -25.025 -29.735 -0.460 1.00 22.15 287 PRO A N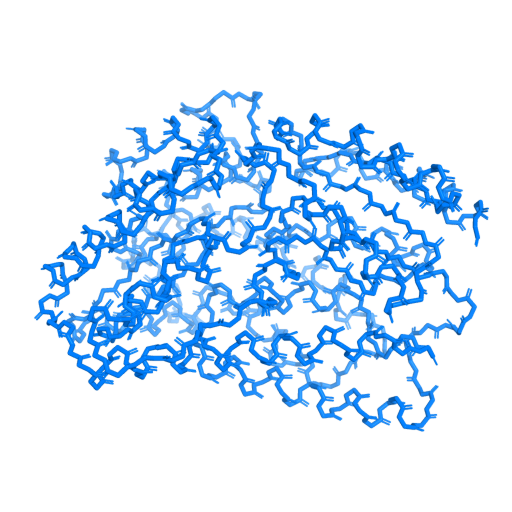 1
ATOM 4715 C CA . PRO A 1 288 ? -25.156 -31.194 -0.575 1.00 22.75 287 PRO A CA 1
ATOM 4716 C C . PRO A 1 288 ? -25.776 -31.689 -1.928 1.00 20.29 287 PRO A C 1
ATOM 4717 O O . PRO A 1 288 ? -26.680 -32.571 -1.997 1.00 21.58 287 PRO A O 1
ATOM 4728 N N . HIS A 1 289 ? -25.288 -31.102 -3.032 1.00 23.63 288 HIS A N 1
ATOM 4729 C CA . HIS A 1 289 ? -25.810 -31.393 -4.371 1.00 25.78 288 HIS A CA 1
ATOM 4730 C C . HIS A 1 289 ? -25.154 -32.661 -4.923 1.00 29.87 288 HIS A C 1
ATOM 4731 O O . HIS A 1 289 ? -24.318 -32.639 -5.832 1.00 26.65 288 HIS A O 1
ATOM 4745 N N . TRP A 1 290 ? -25.560 -33.786 -4.350 1.00 21.73 289 TRP A N 1
ATOM 4746 C CA . TRP A 1 290 ? -25.031 -35.105 -4.677 1.00 23.38 289 TRP A CA 1
ATOM 4747 C C . TRP A 1 290 ? -25.807 -35.832 -5.790 1.00 24.65 289 TRP A C 1
ATOM 4748 O O . TRP A 1 290 ? -25.392 -36.927 -6.207 1.00 28.32 289 TRP A O 1
ATOM 4769 N N . LYS A 1 291 ? -26.912 -35.247 -6.273 1.00 28.10 290 LYS A N 1
ATOM 4770 C CA . LYS A 1 291 ? -27.879 -35.933 -7.141 1.00 30.88 290 LYS A CA 1
ATOM 4771 C C . LYS A 1 291 ? -27.245 -36.654 -8.331 1.00 35.16 290 LYS A C 1
ATOM 4772 O O . LYS A 1 291 ? -27.539 -37.827 -8.584 1.00 29.32 290 LYS A O 1
ATOM 4791 N N . ILE A 1 292 ? -26.418 -35.963 -9.114 1.00 32.40 291 ILE A N 1
ATOM 4792 C CA . ILE A 1 292 ? -25.986 -36.551 -10.378 1.00 32.62 291 ILE A CA 1
ATOM 4793 C C . ILE A 1 292 ? -25.053 -37.739 -10.147 1.00 28.19 291 ILE A C 1
ATOM 4794 O O . ILE A 1 292 ? -25.205 -38.794 -10.767 1.00 30.13 291 ILE A O 1
ATOM 4810 N N . HIS A 1 293 ? -24.048 -37.581 -9.282 1.00 26.07 292 HIS A N 1
ATOM 4811 C CA . HIS A 1 293 ? -23.172 -38.705 -8.969 1.00 26.93 292 HIS A CA 1
ATOM 4812 C C . HIS A 1 293 ? -23.986 -39.892 -8.455 1.00 27.94 292 HIS A C 1
ATOM 4813 O O . HIS A 1 293 ? -23.754 -41.043 -8.839 1.00 29.08 292 HIS A O 1
ATOM 4827 N N . ALA A 1 294 ? -24.928 -39.626 -7.561 1.00 27.58 293 ALA A N 1
ATOM 4828 C CA . ALA A 1 294 ? -25.672 -40.725 -6.950 1.00 30.51 293 ALA A CA 1
ATOM 4829 C C . ALA A 1 294 ? -26.471 -41.505 -7.972 1.00 38.00 293 ALA A C 1
ATOM 4830 O O . ALA A 1 294 ? -26.662 -42.729 -7.817 1.00 31.75 293 ALA A O 1
ATOM 4837 N N . LEU A 1 295 ? -26.965 -40.821 -9.009 1.00 30.10 294 LEU A N 1
ATOM 4838 C CA . LEU A 1 295 ? -27.721 -41.506 -10.054 1.00 30.39 294 LEU A CA 1
ATOM 4839 C C . LEU A 1 295 ? -26.800 -42.344 -10.934 1.00 35.24 294 LEU A C 1
ATOM 4840 O O . LEU A 1 295 ? -27.087 -43.516 -11.229 1.00 35.98 294 LEU A O 1
ATOM 4856 N N . ILE A 1 296 ? -25.693 -41.755 -11.380 1.00 30.64 295 ILE A N 1
ATOM 4857 C CA . ILE A 1 296 ? -24.719 -42.487 -12.182 1.00 31.43 295 ILE A CA 1
ATOM 4858 C C . ILE A 1 296 ? -24.299 -43.765 -11.459 1.00 34.36 295 ILE A C 1
ATOM 4859 O O . ILE A 1 296 ? -24.310 -44.867 -12.022 1.00 36.64 295 ILE A O 1
ATOM 4875 N N . GLU A 1 297 ? -23.929 -43.632 -10.187 1.00 36.44 296 GLU A N 1
ATOM 4876 C CA . GLU A 1 297 ? -23.320 -44.754 -9.488 1.00 38.35 296 GLU A CA 1
ATOM 4877 C C . GLU A 1 297 ? -24.363 -45.721 -8.943 1.00 41.08 296 GLU A C 1
ATOM 4878 O O . GLU A 1 297 ? -24.074 -46.917 -8.801 1.00 39.95 296 GLU A O 1
ATOM 4890 N N . GLY A 1 298 ? -25.579 -45.243 -8.665 1.00 33.30 297 GLY A N 1
ATOM 4891 C CA . GLY A 1 298 ? -26.656 -46.174 -8.345 1.00 34.35 297 GLY A CA 1
ATOM 4892 C C . GLY A 1 298 ? -27.045 -47.030 -9.528 1.00 37.46 297 GLY A C 1
ATOM 4893 O O . GLY A 1 298 ? -27.553 -48.140 -9.344 1.00 43.36 297 GLY A O 1
ATOM 4897 N N . ALA A 1 299 ? -26.786 -46.547 -10.739 1.00 35.24 298 ALA A N 1
ATOM 4898 C CA . ALA A 1 299 ? -27.060 -47.266 -11.973 1.00 41.19 298 ALA A CA 1
ATOM 4899 C C . ALA A 1 299 ? -25.906 -48.160 -12.404 1.00 41.35 298 ALA A C 1
ATOM 4900 O O . ALA A 1 299 ? -25.954 -48.724 -13.504 1.00 40.70 298 ALA A O 1
ATOM 4907 N N . GLY A 1 300 ? -24.887 -48.329 -11.566 1.00 36.90 299 GLY A N 1
ATOM 4908 C CA . GLY A 1 300 ? -23.830 -49.281 -11.862 1.00 37.81 299 GLY A CA 1
ATOM 4909 C C . GLY A 1 300 ? -22.584 -48.679 -12.473 1.00 37.26 299 GLY A C 1
ATOM 4910 O O . GLY A 1 300 ? -21.608 -49.406 -12.706 1.00 42.20 299 GLY A O 1
ATOM 4914 N N . GLY A 1 301 ? -22.581 -47.377 -12.735 1.00 36.04 300 GLY A N 1
ATOM 4915 C CA . GLY A 1 301 ? -21.391 -46.733 -13.235 1.00 35.51 300 GLY A CA 1
ATOM 4916 C C . GLY A 1 301 ? -20.505 -46.295 -12.103 1.00 34.78 300 GLY A C 1
ATOM 4917 O O . GLY A 1 301 ? -20.849 -46.393 -10.927 1.00 35.36 300 GLY A O 1
ATOM 4921 N N . VAL A 1 302 ? -19.329 -45.792 -12.459 1.00 34.44 301 VAL A N 1
ATOM 4922 C CA . VAL A 1 302 ? -18.447 -45.230 -11.447 1.00 36.71 301 VAL A CA 1
ATOM 4923 C C . VAL A 1 302 ? -17.840 -43.956 -12.010 1.00 32.72 301 VAL A C 1
ATOM 4924 O O . VAL A 1 302 ? -17.230 -43.974 -13.083 1.00 33.12 301 VAL A O 1
ATOM 4937 N N . VAL A 1 303 ? -18.029 -42.856 -11.302 1.00 31.49 302 VAL A N 1
ATOM 4938 C CA . VAL A 1 303 ? -17.459 -41.581 -11.711 1.00 30.51 302 VAL A CA 1
ATOM 4939 C C . VAL A 1 303 ? -16.008 -41.565 -11.247 1.00 30.61 302 VAL A C 1
ATOM 4940 O O . VAL A 1 303 ? -15.725 -41.744 -10.061 1.00 30.54 302 VAL A O 1
ATOM 4953 N N . VAL A 1 304 ? -15.078 -41.387 -12.179 1.00 30.90 303 VAL A N 1
ATOM 4954 C CA . VAL A 1 304 ? -13.651 -41.427 -11.851 1.00 31.42 303 VAL A CA 1
ATOM 4955 C C . VAL A 1 304 ? -12.995 -40.056 -11.922 1.00 35.20 303 VAL A C 1
ATOM 4956 O O . VAL A 1 304 ? -11.804 -39.921 -11.590 1.00 30.36 303 VAL A O 1
ATOM 4969 N N . GLY A 1 305 ? -13.732 -39.037 -12.319 1.00 29.22 304 GLY A N 1
ATOM 4970 C CA . GLY A 1 305 ? -13.179 -37.702 -12.333 1.00 28.26 304 GLY A CA 1
ATOM 4971 C C . GLY A 1 305 ? -14.276 -36.679 -12.456 1.00 27.15 304 GLY A C 1
ATOM 4972 O O . GLY A 1 305 ? -15.385 -36.974 -12.928 1.00 27.31 304 GLY A O 1
ATOM 4976 N N . GLU A 1 306 ? -13.946 -35.462 -12.020 1.00 26.10 305 GLU A N 1
ATOM 4977 C CA . GLU A 1 306 ? -14.809 -34.291 -12.167 1.00 27.60 305 GLU A CA 1
ATOM 4978 C C . GLU A 1 306 ? -13.957 -33.143 -12.713 1.00 26.41 305 GLU A C 1
ATOM 4979 O O . GLU A 1 306 ? -13.079 -32.621 -12.018 1.00 25.11 305 GLU A O 1
ATOM 4991 N N . GLU A 1 307 ? -14.209 -32.753 -13.964 1.00 24.69 306 GLU A N 1
ATOM 4992 C CA . GLU A 1 307 ? -13.594 -31.566 -14.545 1.00 26.91 306 GLU A CA 1
ATOM 4993 C C . GLU A 1 307 ? -14.512 -30.404 -14.210 1.00 23.02 306 GLU A C 1
ATOM 4994 O O . GLU A 1 307 ? -15.342 -29.971 -15.010 1.00 22.92 306 GLU A O 1
ATOM 5006 N N . THR A 1 308 ? -14.410 -29.967 -12.953 1.00 22.44 307 THR A N 1
ATOM 5007 C CA . THR A 1 308 ? -15.176 -28.862 -12.397 1.00 20.50 307 THR A CA 1
ATOM 5008 C C . THR A 1 308 ? -14.345 -28.189 -11.302 1.00 20.09 307 THR A C 1
ATOM 5009 O O . THR A 1 308 ? -13.318 -28.704 -10.858 1.00 21.28 307 THR A O 1
ATOM 5020 N N . CYS A 1 309 ? -14.813 -27.031 -10.857 1.00 20.73 308 CYS A N 1
ATOM 5021 C CA . CYS A 1 309 ? -14.152 -26.339 -9.763 1.00 20.71 308 CYS A CA 1
ATOM 5022 C C . CYS A 1 309 ? -14.453 -26.914 -8.385 1.00 19.08 308 CYS A C 1
ATOM 5023 O O . CYS A 1 309 ? -13.884 -26.404 -7.420 1.00 21.78 308 CYS A O 1
ATOM 5030 N N . ILE A 1 310 ? -15.306 -27.942 -8.254 1.00 17.86 309 ILE A N 1
ATOM 5031 C CA . ILE A 1 310 ? -15.323 -28.761 -7.030 1.00 18.84 309 ILE A CA 1
ATOM 5032 C C . ILE A 1 310 ? -14.870 -30.121 -7.524 1.00 20.62 309 ILE A C 1
ATOM 5033 O O . ILE A 1 310 ? -15.671 -31.030 -7.775 1.00 21.97 309 ILE A O 1
ATOM 5049 N N . GLY A 1 311 ? -13.569 -30.217 -7.748 1.00 21.21 310 GLY A N 1
ATOM 5050 C CA . GLY A 1 311 ? -12.997 -31.169 -8.671 1.00 22.61 310 GLY A CA 1
ATOM 5051 C C . GLY A 1 311 ? -11.705 -30.602 -9.236 1.00 28.95 310 GLY A C 1
ATOM 5052 O O . GLY A 1 311 ? -11.122 -29.685 -8.653 1.00 22.61 310 GLY A O 1
ATOM 5056 N N . GLU A 1 312 ? -11.313 -31.145 -10.409 1.00 25.11 311 GLU A N 1
ATOM 5057 C CA . GLU A 1 312 ? -9.978 -30.920 -10.961 1.00 29.01 311 GLU A CA 1
ATOM 5058 C C . GLU A 1 312 ? -9.604 -29.441 -11.083 1.00 26.34 311 GLU A C 1
ATOM 5059 O O . GLU A 1 312 ? -8.442 -29.093 -10.857 1.00 26.22 311 GLU A O 1
ATOM 5071 N N . ARG A 1 313 ? -10.550 -28.552 -11.456 1.00 22.62 312 ARG A N 1
ATOM 5072 C CA . ARG A 1 313 ? -10.134 -27.162 -11.687 1.00 21.19 312 ARG A CA 1
ATOM 5073 C C . ARG A 1 313 ? -9.711 -26.477 -10.404 1.00 22.05 312 ARG A C 1
ATOM 5074 O O . ARG A 1 313 ? -8.988 -25.474 -10.461 1.00 20.42 312 ARG A O 1
ATOM 5095 N N . TYR A 1 314 ? -10.122 -27.003 -9.253 1.00 23.22 313 TYR A N 1
ATOM 5096 C CA . TYR A 1 314 ? -9.720 -26.415 -7.979 1.00 19.91 313 TYR A CA 1
ATOM 5097 C C . TYR A 1 314 ? -8.258 -26.689 -7.672 1.00 22.94 313 TYR A C 1
ATOM 5098 O O . TYR A 1 314 ? -7.545 -25.794 -7.214 1.00 21.48 313 TYR A O 1
ATOM 5116 N N . PHE A 1 315 ? -7.813 -27.930 -7.836 1.00 23.05 314 PHE A N 1
ATOM 5117 C CA . PHE A 1 315 ? -6.546 -28.355 -7.263 1.00 21.21 314 PHE A CA 1
ATOM 5118 C C . PHE A 1 315 ? -5.427 -28.637 -8.270 1.00 22.99 314 PHE A C 1
ATOM 5119 O O . PHE A 1 315 ? -4.302 -28.902 -7.835 1.00 29.45 314 PHE A O 1
ATOM 5136 N N A LYS A 1 316 ? -5.706 -28.624 -9.575 0.53 28.02 315 LYS A N 1
ATOM 5137 N N B LYS A 1 316 ? -5.688 -28.572 -9.583 0.47 27.87 315 LYS A N 1
ATOM 5138 C CA A LYS A 1 316 ? -4.689 -29.032 -10.540 0.53 29.55 315 LYS A CA 1
ATOM 5139 C CA B LYS A 1 316 ? -4.719 -29.048 -10.574 0.47 29.54 315 LYS A CA 1
ATOM 5140 C C A LYS A 1 316 ? -3.460 -28.136 -10.453 0.53 25.00 315 LYS A C 1
ATOM 5141 C C B LYS A 1 316 ? -3.624 -28.042 -10.913 0.47 24.98 315 LYS A C 1
ATOM 5142 O O A LYS A 1 316 ? -2.321 -28.625 -10.433 0.53 29.90 315 LYS A O 1
ATOM 5143 O O B LYS A 1 316 ? -2.720 -28.387 -11.687 0.47 27.21 315 LYS A O 1
ATOM 5180 N N . ASP A 1 317 ? -3.675 -26.819 -10.385 1.00 25.28 316 ASP A N 1
ATOM 5181 C CA . ASP A 1 317 ? -2.625 -25.834 -10.593 1.00 25.82 316 ASP A CA 1
ATOM 5182 C C . ASP A 1 317 ? -2.107 -25.337 -9.257 1.00 24.26 316 ASP A C 1
ATOM 5183 O O . ASP A 1 317 ? -2.867 -24.778 -8.457 1.00 26.09 316 ASP A O 1
ATOM 5193 N N . LEU A 1 318 ? -0.812 -25.532 -9.027 1.00 30.83 317 LEU A N 1
ATOM 5194 C CA . LEU A 1 318 ? -0.134 -25.064 -7.829 1.00 23.17 317 LEU A CA 1
ATOM 5195 C C . LEU A 1 318 ? 0.565 -23.729 -8.061 1.00 35.21 317 LEU A C 1
ATOM 5196 O O . LEU A 1 318 ? 0.947 -23.406 -9.183 1.00 29.58 317 LEU A O 1
ATOM 5212 N N . VAL A 1 319 ? 0.744 -22.955 -6.984 1.00 24.29 318 VAL A N 1
ATOM 5213 C CA . VAL A 1 319 ? 1.479 -21.693 -7.079 1.00 27.07 318 VAL A CA 1
ATOM 5214 C C . VAL A 1 319 ? 2.951 -22.025 -7.176 1.00 29.03 318 VAL A C 1
ATOM 5215 O O . VAL A 1 319 ? 3.442 -22.879 -6.433 1.00 25.48 318 VAL A O 1
ATOM 5228 N N . GLU A 1 320 ? 3.643 -21.351 -8.088 1.00 28.08 319 GLU A N 1
ATOM 5229 C CA . GLU A 1 320 ? 5.092 -21.438 -8.184 1.00 37.25 319 GLU A CA 1
ATOM 5230 C C . GLU A 1 320 ? 5.716 -20.515 -7.147 1.00 26.02 319 GLU A C 1
ATOM 5231 O O . GLU A 1 320 ? 5.427 -19.312 -7.146 1.00 27.96 319 GLU A O 1
ATOM 5243 N N . PRO A 1 321 ? 6.577 -21.013 -6.271 1.00 30.98 320 PRO A N 1
ATOM 5244 C CA . PRO A 1 321 ? 7.234 -20.122 -5.310 1.00 27.90 320 PRO A CA 1
ATOM 5245 C C . PRO A 1 321 ? 8.010 -18.999 -5.990 1.00 33.76 320 PRO A C 1
ATOM 5246 O O . PRO A 1 321 ? 8.434 -19.096 -7.141 1.00 32.26 320 PRO A O 1
ATOM 5257 N N . ALA A 1 322 ? 8.183 -17.906 -5.248 1.00 29.41 321 ALA A N 1
ATOM 5258 C CA . ALA A 1 322 ? 9.051 -16.807 -5.651 1.00 29.72 321 ALA A CA 1
ATOM 5259 C C . ALA A 1 322 ? 9.737 -16.253 -4.408 1.00 31.30 321 ALA A C 1
ATOM 5260 O O . ALA A 1 322 ? 9.367 -16.562 -3.271 1.00 32.52 321 ALA A O 1
ATOM 5267 N N . ALA A 1 323 ? 10.747 -15.417 -4.640 1.00 31.71 322 ALA A N 1
ATOM 5268 C CA . ALA A 1 323 ? 11.653 -14.997 -3.581 1.00 31.85 322 ALA A CA 1
ATOM 5269 C C . ALA A 1 323 ? 11.128 -13.827 -2.741 1.00 35.47 322 ALA A C 1
ATOM 5270 O O . ALA A 1 323 ? 11.436 -13.756 -1.542 1.00 31.19 322 ALA A O 1
ATOM 5277 N N . ASP A 1 324 ? 10.367 -12.903 -3.335 1.00 34.30 323 ASP A N 1
ATOM 5278 C CA . ASP A 1 324 ? 9.863 -11.722 -2.639 1.00 32.32 323 ASP A CA 1
ATOM 5279 C C . ASP A 1 324 ? 8.346 -11.618 -2.753 1.00 28.67 323 ASP A C 1
ATOM 5280 O O . ASP A 1 324 ? 7.689 -12.394 -3.458 1.00 27.51 323 ASP A O 1
ATOM 5289 N N . VAL A 1 325 ? 7.773 -10.668 -2.003 1.00 31.84 324 VAL A N 1
ATOM 5290 C CA . VAL A 1 325 ? 6.321 -10.494 -2.002 1.00 28.17 324 VAL A CA 1
ATOM 5291 C C . VAL A 1 325 ? 5.819 -10.172 -3.401 1.00 23.22 324 VAL A C 1
ATOM 5292 O O . VAL A 1 325 ? 4.805 -10.709 -3.848 1.00 21.83 324 VAL A O 1
ATOM 5305 N N . GLU A 1 326 ? 6.498 -9.261 -4.109 1.00 25.85 325 GLU A N 1
ATOM 5306 C CA . GLU A 1 326 ? 5.960 -8.887 -5.412 1.00 24.33 325 GLU A CA 1
ATOM 5307 C C . GLU A 1 326 ? 5.918 -10.091 -6.338 1.00 23.81 325 GLU A C 1
ATOM 5308 O O . GLU A 1 326 ? 4.925 -10.301 -7.045 1.00 22.85 325 GLU A O 1
ATOM 5320 N N . GLY A 1 327 ? 6.971 -10.907 -6.332 1.00 24.76 326 GLY A N 1
ATOM 5321 C CA . GLY A 1 327 ? 6.978 -12.085 -7.180 1.00 29.96 326 GLY A CA 1
ATOM 5322 C C . GLY A 1 327 ? 5.943 -13.104 -6.745 1.00 26.14 326 GLY A C 1
ATOM 5323 O O . GLY A 1 327 ? 5.290 -13.741 -7.580 1.00 22.52 326 GLY A O 1
ATOM 5327 N N . MET A 1 328 ? 5.770 -13.272 -5.435 1.00 23.93 327 MET A N 1
ATOM 5328 C CA . MET A 1 328 ? 4.758 -14.219 -4.970 1.00 21.80 327 MET A CA 1
ATOM 5329 C C . MET A 1 328 ? 3.353 -13.756 -5.347 1.00 19.48 327 MET A C 1
ATOM 5330 O O . MET A 1 328 ? 2.521 -14.577 -5.747 1.00 19.35 327 MET A O 1
ATOM 5344 N N . LEU A 1 329 ? 3.066 -12.454 -5.252 1.00 19.45 328 LEU A N 1
ATOM 5345 C CA . LEU A 1 329 ? 1.754 -11.974 -5.675 1.00 18.50 328 LEU A CA 1
ATOM 5346 C C . LEU A 1 329 ? 1.543 -12.181 -7.170 1.00 18.64 328 LEU A C 1
ATOM 5347 O O . LEU A 1 329 ? 0.463 -12.588 -7.604 1.00 18.50 328 LEU A O 1
ATOM 5363 N N . LYS A 1 330 ? 2.574 -11.936 -7.977 1.00 20.05 329 LYS A N 1
ATOM 5364 C CA . LYS A 1 330 ? 2.451 -12.201 -9.409 1.00 20.71 329 LYS A CA 1
ATOM 5365 C C . LYS A 1 330 ? 2.146 -13.672 -9.678 1.00 20.15 329 LYS A C 1
ATOM 5366 O O . LYS A 1 330 ? 1.322 -13.997 -10.533 1.00 19.93 329 LYS A O 1
ATOM 5385 N N . ASN A 1 331 ? 2.810 -14.581 -8.955 1.00 21.47 330 ASN A N 1
ATOM 5386 C CA . ASN A 1 331 ? 2.640 -16.010 -9.198 1.00 20.77 330 ASN A CA 1
ATOM 5387 C C . ASN A 1 331 ? 1.323 -16.533 -8.660 1.00 21.77 330 ASN A C 1
ATOM 5388 O O . ASN A 1 331 ? 0.759 -17.485 -9.205 1.00 21.02 330 ASN A O 1
ATOM 5399 N N . ILE A 1 332 ? 0.814 -15.904 -7.614 1.00 17.71 331 ILE A N 1
ATOM 5400 C CA . ILE A 1 332 ? -0.516 -16.223 -7.114 1.00 16.46 331 ILE A CA 1
ATOM 5401 C C . ILE A 1 332 ? -1.576 -15.850 -8.158 1.00 15.69 331 ILE A C 1
ATOM 5402 O O . ILE A 1 332 ? -2.506 -16.624 -8.414 1.00 17.44 331 ILE A O 1
ATOM 5418 N N . ALA A 1 333 ? -1.462 -14.646 -8.745 1.00 16.69 332 ALA A N 1
ATOM 5419 C CA . ALA A 1 333 ? -2.309 -14.232 -9.859 1.00 18.09 332 ALA A CA 1
ATOM 5420 C C . ALA A 1 333 ? -2.201 -15.214 -11.029 1.00 20.12 332 ALA A C 1
ATOM 5421 O O . ALA A 1 333 ? -3.217 -15.604 -11.627 1.00 20.77 332 ALA A O 1
ATOM 5428 N N . ALA A 1 334 ? -0.971 -15.626 -11.358 1.00 21.38 333 ALA A N 1
ATOM 5429 C CA . ALA A 1 334 ? -0.744 -16.512 -12.505 1.00 21.12 333 ALA A CA 1
ATOM 5430 C C . ALA A 1 334 ? -1.368 -17.894 -12.265 1.00 23.48 333 ALA A C 1
ATOM 5431 O O . ALA A 1 334 ? -1.928 -18.505 -13.192 1.00 23.96 333 ALA A O 1
ATOM 5438 N N . ARG A 1 335 ? -1.312 -18.393 -11.029 1.00 23.04 334 ARG A N 1
ATOM 5439 C CA . ARG A 1 335 ? -1.927 -19.684 -10.725 1.00 23.43 334 ARG A CA 1
ATOM 5440 C C . ARG A 1 335 ? -3.427 -19.651 -10.998 1.00 20.87 334 ARG A C 1
ATOM 5441 O O . ARG A 1 335 ? -3.983 -20.556 -11.637 1.00 22.61 334 ARG A O 1
ATOM 5462 N N . SER A 1 336 ? -4.114 -18.622 -10.516 1.00 19.37 335 SER A N 1
ATOM 5463 C CA . SER A 1 336 ? -5.549 -18.597 -10.727 1.00 18.03 335 SER A CA 1
ATOM 5464 C C . SER A 1 336 ? -5.881 -18.484 -12.211 1.00 22.24 335 SER A C 1
ATOM 5465 O O . SER A 1 336 ? -6.847 -19.102 -12.669 1.00 21.68 335 SER A O 1
ATOM 5473 N N . LEU A 1 337 ? -5.099 -17.712 -12.979 1.00 19.41 336 LEU A N 1
ATOM 5474 C CA . LEU A 1 337 ? -5.419 -17.544 -14.395 1.00 18.40 336 LEU A CA 1
ATOM 5475 C C . LEU A 1 337 ? -5.131 -18.802 -15.199 1.00 21.32 336 LEU A C 1
ATOM 5476 O O . LEU A 1 337 ? -5.421 -18.822 -16.407 1.00 25.49 336 LEU A O 1
ATOM 5492 N N . LYS A 1 338 ? -4.616 -19.857 -14.581 1.00 19.59 337 LYS A N 1
ATOM 5493 C CA . LYS A 1 338 ? -4.539 -21.132 -15.291 1.00 25.27 337 LYS A CA 1
ATOM 5494 C C . LYS A 1 338 ? -5.885 -21.864 -15.300 1.00 32.51 337 LYS A C 1
ATOM 5495 O O . LYS A 1 338 ? -6.079 -22.787 -16.108 1.00 28.12 337 LYS A O 1
ATOM 5514 N N . VAL A 1 339 ? -6.841 -21.435 -14.481 1.00 23.10 338 VAL A N 1
ATOM 5515 C CA . VAL A 1 339 ? -8.123 -22.133 -14.421 1.00 18.37 338 VAL A CA 1
ATOM 5516 C C . VAL A 1 339 ? -8.920 -21.843 -15.688 1.00 20.56 338 VAL A C 1
ATOM 5517 O O . VAL A 1 339 ? -9.188 -20.687 -16.027 1.00 20.29 338 VAL A O 1
ATOM 5530 N N . ASN A 1 340 ? -9.349 -22.898 -16.376 1.00 20.03 339 ASN A N 1
ATOM 5531 C CA . ASN A 1 340 ? -9.985 -22.768 -17.693 1.00 24.35 339 ASN A CA 1
ATOM 5532 C C . ASN A 1 340 ? -11.508 -22.768 -17.557 1.00 19.23 339 ASN A C 1
ATOM 5533 O O . ASN A 1 340 ? -12.215 -23.677 -17.979 1.00 20.90 339 ASN A O 1
ATOM 5544 N N . CYS A 1 341 ? -12.005 -21.713 -16.921 1.00 18.18 340 CYS A N 1
ATOM 5545 C CA . CYS A 1 341 ? -13.428 -21.527 -16.720 1.00 20.35 340 CYS A CA 1
ATOM 5546 C C . CYS A 1 341 ? -14.090 -21.006 -18.000 1.00 19.12 340 CYS A C 1
ATOM 5547 O O . CYS A 1 341 ? -13.503 -20.219 -18.745 1.00 18.33 340 CYS A O 1
ATOM 5554 N N . ALA A 1 342 ? -15.349 -21.420 -18.227 1.00 20.39 341 ALA A N 1
ATOM 5555 C CA . ALA A 1 342 ? -16.087 -21.013 -19.423 1.00 18.63 341 ALA A CA 1
ATOM 5556 C C . ALA A 1 342 ? -16.408 -19.531 -19.468 1.00 18.05 341 ALA A C 1
ATOM 5557 O O . ALA A 1 342 ? -16.886 -19.072 -20.518 1.00 21.65 341 ALA A O 1
ATOM 5564 N N . CYS A 1 343 ? -16.156 -18.774 -18.392 1.00 18.37 342 CYS A N 1
ATOM 5565 C CA A CYS A 1 343 ? -16.308 -17.315 -18.456 0.79 18.58 342 CYS A CA 1
ATOM 5566 C CA B CYS A 1 343 ? -16.308 -17.320 -18.450 0.21 18.72 342 CYS A CA 1
ATOM 5567 C C . CYS A 1 343 ? -15.216 -16.655 -19.274 1.00 18.88 342 CYS A C 1
ATOM 5568 O O . CYS A 1 343 ? -15.311 -15.457 -19.558 1.00 19.25 342 CYS A O 1
ATOM 5583 N N . PHE A 1 344 ? -14.182 -17.391 -19.653 1.00 19.11 343 PHE A N 1
ATOM 5584 C CA . PHE A 1 344 ? -13.154 -16.865 -20.537 1.00 18.10 343 PHE A CA 1
ATOM 5585 C C . PHE A 1 344 ? -13.452 -17.256 -21.965 1.00 18.67 343 PHE A C 1
ATOM 5586 O O . PHE A 1 344 ? -14.069 -18.289 -22.235 1.00 18.24 343 PHE A O 1
ATOM 5603 N N . THR A 1 345 ? -13.016 -16.396 -22.877 1.00 14.92 344 THR A N 1
ATOM 5604 C CA . THR A 1 345 ? -13.118 -16.664 -24.295 1.00 15.32 344 THR A CA 1
ATOM 5605 C C . THR A 1 345 ? -11.780 -16.428 -24.985 1.00 20.23 344 THR A C 1
ATOM 5606 O O . THR A 1 345 ? -11.085 -15.455 -24.680 1.00 19.38 344 THR A O 1
ATOM 5617 N N . PRO A 1 346 ? -11.367 -17.315 -25.904 1.00 18.92 345 PRO A N 1
ATOM 5618 C CA . PRO A 1 346 ? -11.947 -18.654 -26.043 1.00 20.03 345 PRO A CA 1
ATOM 5619 C C . PRO A 1 346 ? -11.575 -19.492 -24.832 1.00 21.15 345 PRO A C 1
ATOM 5620 O O . PRO A 1 346 ? -10.973 -18.990 -23.878 1.00 23.80 345 PRO A O 1
ATOM 5631 N N . ASN A 1 347 ? -11.951 -20.762 -24.819 1.00 22.21 346 ASN A N 1
ATOM 5632 C CA . ASN A 1 347 ? -11.613 -21.584 -23.670 1.00 24.43 346 ASN A CA 1
ATOM 5633 C C . ASN A 1 347 ? -11.199 -22.965 -24.140 1.00 21.47 346 ASN A C 1
ATOM 5634 O O . ASN A 1 347 ? -11.555 -23.988 -23.545 1.00 22.78 346 ASN A O 1
ATOM 5645 N N . THR A 1 348 ? -10.413 -22.996 -25.216 1.00 20.70 347 THR A N 1
ATOM 5646 C CA . THR A 1 348 ? -9.985 -24.242 -25.816 1.00 19.02 347 THR A CA 1
ATOM 5647 C C . THR A 1 348 ? -9.132 -25.074 -24.862 1.00 18.83 347 THR A C 1
ATOM 5648 O O . THR A 1 348 ? -9.089 -26.290 -25.012 1.00 21.56 347 THR A O 1
ATOM 5659 N N . GLY A 1 349 ? -8.479 -24.448 -23.884 1.00 21.96 348 GLY A N 1
ATOM 5660 C CA . GLY A 1 349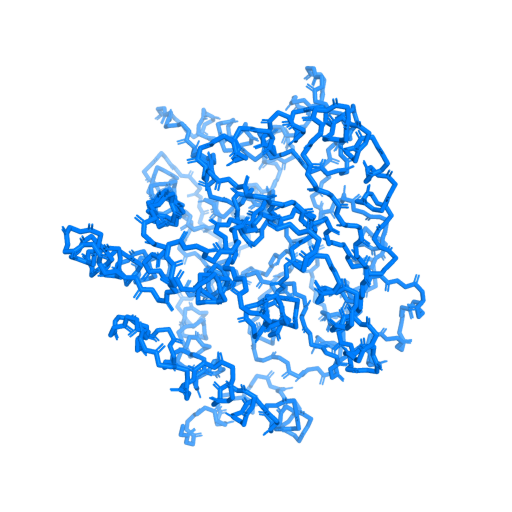 ? -7.690 -25.213 -22.919 1.00 24.30 348 GLY A CA 1
ATOM 5661 C C . GLY A 1 349 ? -8.515 -26.172 -22.086 1.00 22.58 348 GLY A C 1
ATOM 5662 O O . GLY A 1 349 ? -8.062 -27.276 -21.761 1.00 23.70 348 GLY A O 1
ATOM 5666 N N . ARG A 1 350 ? -9.738 -25.781 -21.732 1.00 22.39 349 ARG A N 1
ATOM 5667 C CA . ARG A 1 350 ? -10.606 -26.714 -21.010 1.00 23.55 349 ARG A CA 1
ATOM 5668 C C . ARG A 1 350 ? -10.860 -27.988 -21.826 1.00 22.52 349 ARG A C 1
ATOM 5669 O O . ARG A 1 350 ? -10.926 -29.094 -21.270 1.00 20.98 349 ARG A O 1
ATOM 5690 N N . LEU A 1 351 ? -11.049 -27.859 -23.139 1.00 20.65 350 LEU A N 1
ATOM 5691 C CA . LEU A 1 351 ? -11.207 -29.063 -23.938 1.00 22.46 350 LEU A CA 1
ATOM 5692 C C . LEU A 1 351 ? -9.969 -29.958 -23.866 1.00 22.06 350 LEU A C 1
ATOM 5693 O O . LEU A 1 351 ? -10.089 -31.170 -23.729 1.00 24.83 350 LEU A O 1
ATOM 5709 N N . GLU A 1 352 ? -8.763 -29.387 -23.967 1.00 21.17 351 GLU A N 1
ATOM 5710 C CA . GLU A 1 352 ? -7.569 -30.206 -23.792 1.00 22.50 351 GLU A CA 1
ATOM 5711 C C . GLU A 1 352 ? -7.529 -30.833 -22.398 1.00 21.59 351 GLU A C 1
ATOM 5712 O O . GLU A 1 352 ? -7.099 -31.990 -22.247 1.00 22.51 351 GLU A O 1
ATOM 5724 N N . ASP A 1 353 ? -8.011 -30.103 -21.375 1.00 22.80 352 ASP A N 1
ATOM 5725 C CA . ASP A 1 353 ? -8.085 -30.671 -20.024 1.00 21.17 352 ASP A CA 1
ATOM 5726 C C . ASP A 1 353 ? -9.033 -31.869 -19.988 1.00 21.55 352 ASP A C 1
ATOM 5727 O O . ASP A 1 353 ? -8.705 -32.904 -19.403 1.00 23.00 352 ASP A O 1
ATOM 5736 N N . ILE A 1 354 ? -10.213 -31.752 -20.622 1.00 24.19 353 ILE A N 1
ATOM 5737 C CA . ILE A 1 354 ? -11.177 -32.851 -20.647 1.00 23.69 353 ILE A CA 1
ATOM 5738 C C . ILE A 1 354 ? -10.579 -34.062 -21.352 1.00 23.79 353 ILE A C 1
ATOM 5739 O O . ILE A 1 354 ? -10.641 -35.197 -20.856 1.00 26.51 353 ILE A O 1
ATOM 5755 N N . LEU A 1 355 ? -10.008 -33.837 -22.540 1.00 24.01 354 LEU A N 1
ATOM 5756 C CA . LEU A 1 355 ? -9.453 -34.938 -23.304 1.00 25.25 354 LEU A CA 1
ATOM 5757 C C . LEU A 1 355 ? -8.295 -35.590 -22.570 1.00 25.57 354 LEU A C 1
ATOM 5758 O O . LEU A 1 355 ? -8.112 -36.816 -22.640 1.00 26.73 354 LEU A O 1
ATOM 5774 N N . SER A 1 356 ? -7.489 -34.793 -21.871 1.00 24.66 355 SER A N 1
ATOM 5775 C CA . SER A 1 356 ? -6.402 -35.367 -21.082 1.00 28.25 355 SER A CA 1
ATOM 5776 C C . SER A 1 356 ? -6.930 -36.293 -19.979 1.00 25.48 355 SER A C 1
ATOM 5777 O O . SER A 1 356 ? -6.406 -37.396 -19.769 1.00 26.54 355 SER A O 1
ATOM 5785 N N . MET A 1 357 ? -7.975 -35.871 -19.276 1.00 29.24 356 MET A N 1
ATOM 5786 C CA . MET A 1 357 ? -8.567 -36.726 -18.247 1.00 31.51 356 MET A CA 1
ATOM 5787 C C . MET A 1 357 ? -9.184 -37.978 -18.845 1.00 34.11 356 MET A C 1
ATOM 5788 O O . MET A 1 357 ? -9.124 -39.060 -18.247 1.00 36.07 356 MET A O 1
ATOM 5802 N N . VAL A 1 358 ? -9.829 -37.852 -20.003 1.00 26.79 357 VAL A N 1
ATOM 5803 C CA . VAL A 1 358 ? -10.384 -39.038 -20.648 1.00 28.12 357 VAL A CA 1
ATOM 5804 C C . VAL A 1 358 ? -9.298 -40.094 -20.829 1.00 29.26 357 VAL A C 1
ATOM 5805 O O . VAL A 1 358 ? -9.499 -41.281 -20.531 1.00 30.40 357 VAL A O 1
ATOM 5818 N N . GLN A 1 359 ? -8.145 -39.685 -21.372 1.00 34.96 358 GLN A N 1
ATOM 5819 C CA . GLN A 1 359 ? -7.033 -40.619 -21.560 1.00 36.35 358 GLN A CA 1
ATOM 5820 C C . GLN A 1 359 ? -6.548 -41.151 -20.223 1.00 36.94 358 GLN A C 1
ATOM 5821 O O . GLN A 1 359 ? -6.514 -42.367 -19.998 1.00 37.09 358 GLN A O 1
ATOM 5835 N N . LYS A 1 360 ? -6.214 -40.239 -19.306 1.00 38.25 359 LYS A N 1
ATOM 5836 C CA . LYS A 1 360 ? -5.516 -40.613 -18.082 1.00 36.91 359 LYS A CA 1
ATOM 5837 C C . LYS A 1 360 ? -6.368 -41.532 -17.211 1.00 37.76 359 LYS A C 1
ATOM 5838 O O . LYS A 1 360 ? -5.850 -42.480 -16.609 1.00 40.86 359 LYS A O 1
ATOM 5857 N N . LEU A 1 361 ? -7.681 -41.302 -17.178 1.00 29.90 360 LEU A N 1
ATOM 5858 C CA . LEU A 1 361 ? -8.586 -42.032 -16.304 1.00 30.55 360 LEU A CA 1
ATOM 5859 C C . LEU A 1 361 ? -9.324 -43.171 -16.998 1.00 47.85 360 LEU A C 1
ATOM 5860 O O . LEU A 1 361 ? -10.241 -43.748 -16.405 1.00 33.12 360 LEU A O 1
ATOM 5876 N N . GLN A 1 362 ? -8.946 -43.531 -18.221 1.00 38.23 361 GLN A N 1
ATOM 5877 C CA . GLN A 1 362 ? -9.558 -44.676 -18.903 1.00 39.97 361 GLN A CA 1
ATOM 5878 C C . GLN A 1 362 ? -11.087 -44.587 -18.869 1.00 36.33 361 GLN A C 1
ATOM 5879 O O . GLN A 1 362 ? -11.790 -45.491 -18.401 1.00 38.08 361 GLN A O 1
ATOM 5893 N N . VAL A 1 363 ? -11.586 -43.485 -19.392 1.00 34.16 362 VAL A N 1
ATOM 5894 C CA . VAL A 1 363 ? -12.991 -43.123 -19.285 1.00 39.65 362 VAL A CA 1
ATOM 5895 C C . VAL A 1 363 ? -13.763 -43.776 -20.419 1.00 40.43 362 VAL A C 1
ATOM 5896 O O . VAL A 1 363 ? -13.330 -43.741 -21.577 1.00 41.33 362 VAL A O 1
ATOM 5909 N N . ASP A 1 364 ? -14.908 -44.380 -20.084 1.00 33.98 363 ASP A N 1
ATOM 5910 C CA . ASP A 1 364 ? -15.800 -44.973 -21.066 1.00 35.06 363 ASP A CA 1
ATOM 5911 C C . ASP A 1 364 ? -16.861 -44.010 -21.559 1.00 34.36 363 ASP A C 1
ATOM 5912 O O . ASP A 1 364 ? -17.438 -44.239 -22.626 1.00 35.11 363 ASP A O 1
ATOM 5921 N N . GLY A 1 365 ? -17.164 -42.964 -20.794 1.00 34.48 364 GLY A N 1
ATOM 5922 C CA . GLY A 1 365 ? -18.188 -42.021 -21.196 1.00 35.92 364 GLY A CA 1
ATOM 5923 C C . GLY A 1 365 ? -18.023 -40.713 -20.463 1.00 35.35 364 GLY A C 1
ATOM 5924 O O . GLY A 1 365 ? -17.555 -40.679 -19.321 1.00 31.54 364 GLY A O 1
ATOM 5928 N N . VAL A 1 366 ? -18.419 -39.632 -21.125 1.00 30.98 365 VAL A N 1
ATOM 5929 C CA . VAL A 1 366 ? -18.353 -38.286 -20.569 1.00 28.94 365 VAL A CA 1
ATOM 5930 C C . VAL A 1 366 ? -19.770 -37.777 -20.377 1.00 33.08 365 VAL A C 1
ATOM 5931 O O . VAL A 1 366 ? -20.554 -37.721 -21.333 1.00 30.62 365 VAL A O 1
ATOM 5944 N N . ILE A 1 367 ? -20.093 -37.377 -19.145 1.00 35.76 366 ILE A N 1
ATOM 5945 C CA . ILE A 1 367 ? -21.349 -36.706 -18.847 1.00 28.83 366 ILE A CA 1
ATOM 5946 C C . ILE A 1 367 ? -21.050 -35.232 -18.618 1.00 28.15 366 ILE A C 1
ATOM 5947 O O . ILE A 1 367 ? -20.325 -34.871 -17.683 1.00 30.64 366 ILE A O 1
ATOM 5963 N N . HIS A 1 368 ? -21.588 -34.384 -19.48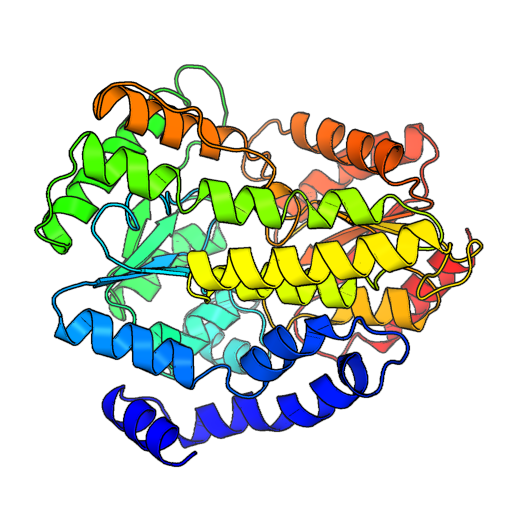4 1.00 28.64 367 HIS A N 1
ATOM 5964 C CA . HIS A 1 368 ? -21.456 -32.938 -19.321 1.00 32.36 367 HIS A CA 1
ATOM 5965 C C . HIS A 1 368 ? -22.657 -32.451 -18.528 1.00 28.02 367 HIS A C 1
ATOM 5966 O O . HIS A 1 368 ? -23.799 -32.576 -18.980 1.00 35.39 367 HIS A O 1
ATOM 5980 N N . TYR A 1 369 ? -22.407 -31.922 -17.330 1.00 28.82 368 TYR A N 1
ATOM 5981 C CA . TYR A 1 369 ? -23.487 -31.574 -16.412 1.00 26.81 368 TYR A CA 1
ATOM 5982 C C . TYR A 1 369 ? -23.312 -30.122 -16.031 1.00 28.63 368 TYR A C 1
ATOM 5983 O O . TYR A 1 369 ? -22.259 -29.754 -15.507 1.00 23.63 368 TYR A O 1
ATOM 6001 N N . SER A 1 370 ? -24.329 -29.309 -16.276 1.00 29.81 369 SER A N 1
ATOM 6002 C CA . SER A 1 370 ? -24.273 -27.917 -15.864 1.00 29.11 369 SER A CA 1
ATOM 6003 C C . SER A 1 370 ? -25.613 -27.507 -15.259 1.00 25.61 369 SER A C 1
ATOM 6004 O O . SER A 1 370 ? -26.683 -27.990 -15.650 1.00 24.92 369 SER A O 1
ATOM 6012 N N . LEU A 1 371 ? -25.530 -26.632 -14.256 1.00 26.10 370 LEU A N 1
ATOM 6013 C CA . LEU A 1 371 ? -26.708 -26.127 -13.574 1.00 26.01 370 LEU A CA 1
ATOM 6014 C C . LEU A 1 371 ? -27.597 -25.324 -14.526 1.00 28.78 370 LEU A C 1
ATOM 6015 O O . LEU A 1 371 ? -27.126 -24.627 -15.437 1.00 25.51 370 LEU A O 1
ATOM 6031 N N . GLN A 1 372 ? -28.905 -25.438 -14.297 1.00 28.17 371 GLN A N 1
ATOM 6032 C CA . GLN A 1 372 ? -29.894 -24.691 -15.059 1.00 26.37 371 GLN A CA 1
ATOM 6033 C C . GLN A 1 372 ? -29.620 -23.197 -14.989 1.00 31.23 371 GLN A C 1
ATOM 6034 O O . GLN A 1 372 ? -29.401 -22.636 -13.911 1.00 25.52 371 GLN A O 1
ATOM 6048 N N . PHE A 1 373 ? -29.628 -22.548 -16.158 1.00 25.53 372 PHE A N 1
ATOM 6049 C CA . PHE A 1 373 ? -29.439 -21.120 -16.319 1.00 24.64 372 PHE A CA 1
ATOM 6050 C C . PHE A 1 373 ? -27.980 -20.706 -16.168 1.00 24.18 372 PHE A C 1
ATOM 6051 O O . PHE A 1 373 ? -27.713 -19.500 -16.118 1.00 22.22 372 PHE A O 1
ATOM 6068 N N . CYS A 1 374 ? -27.033 -21.644 -16.106 1.00 21.71 373 CYS A N 1
ATOM 6069 C CA . CYS A 1 374 ? -25.612 -21.291 -16.183 1.00 20.52 373 CYS A CA 1
ATOM 6070 C C . CYS A 1 374 ? -25.275 -21.171 -17.659 1.00 22.79 373 CYS A C 1
ATOM 6071 O O . CYS A 1 374 ? -25.086 -22.179 -18.354 1.00 23.47 373 CYS A O 1
ATOM 6078 N N . GLN A 1 375 ? -25.203 -19.946 -18.129 1.00 21.60 374 GLN A N 1
ATOM 6079 C CA . GLN A 1 375 ? -25.114 -19.706 -19.565 1.00 21.31 374 GLN A CA 1
ATOM 6080 C C . GLN A 1 375 ? -23.689 -19.904 -20.071 1.00 28.83 374 GLN A C 1
ATOM 6081 O O . GLN A 1 375 ? -23.523 -20.458 -21.166 1.00 22.44 374 GLN A O 1
ATOM 6095 N N . PRO A 1 376 ? -22.637 -19.542 -19.321 1.00 21.66 375 PRO A N 1
ATOM 6096 C CA . PRO A 1 376 ? -21.288 -19.821 -19.844 1.00 20.23 375 PRO A CA 1
ATOM 6097 C C . PRO A 1 376 ? -21.103 -21.292 -20.178 1.00 20.96 375 PRO A C 1
ATOM 6098 O O . PRO A 1 376 ? -20.662 -21.627 -21.288 1.00 20.40 375 PRO A O 1
ATOM 6109 N N . TYR A 1 377 ? -21.404 -22.184 -19.224 1.00 19.43 376 TYR A N 1
ATOM 6110 C CA . TYR A 1 377 ? -21.222 -23.623 -19.453 1.00 21.21 376 TYR A CA 1
ATOM 6111 C C . TYR A 1 377 ? -22.289 -24.201 -20.379 1.00 23.02 376 TYR A C 1
ATOM 6112 O O . TYR A 1 377 ? -21.981 -25.081 -21.193 1.00 24.67 376 TYR A O 1
ATOM 6130 N N . GLY A 1 378 ? -23.523 -23.703 -20.313 1.00 21.88 377 GLY A N 1
ATOM 6131 C CA . GLY A 1 378 ? -24.542 -24.188 -21.230 1.00 25.69 377 GLY A CA 1
ATOM 6132 C C . GLY A 1 378 ? -24.145 -23.976 -22.677 1.00 24.66 377 GLY A C 1
ATOM 6133 O O . GLY A 1 378 ? -24.261 -24.883 -23.516 1.00 23.18 377 GLY A O 1
ATOM 6137 N N . VAL A 1 379 ? -23.705 -22.760 -23.004 1.00 21.62 378 VAL A N 1
ATOM 6138 C CA . VAL A 1 379 ? -23.361 -22.458 -24.388 1.00 22.92 378 VAL A CA 1
ATOM 6139 C C . VAL A 1 379 ? -22.123 -23.235 -24.805 1.00 24.11 378 VAL A C 1
ATOM 6140 O O . VAL A 1 379 ? -22.095 -23.846 -25.878 1.00 23.36 378 VAL A O 1
ATOM 6153 N N . GLU A 1 380 ? -21.076 -23.225 -23.976 1.00 22.75 379 GLU A N 1
ATOM 6154 C CA . GLU A 1 380 ? -19.818 -23.873 -24.351 1.00 23.05 379 GLU A CA 1
ATOM 6155 C C . GLU A 1 380 ? -19.972 -25.392 -24.535 1.00 25.15 379 GLU A C 1
ATOM 6156 O O . GLU A 1 380 ? -19.134 -26.021 -25.204 1.00 21.98 379 GLU A O 1
ATOM 6168 N N . SER A 1 381 ? -21.034 -25.989 -23.984 1.00 25.13 380 SER A N 1
ATOM 6169 C CA . SER A 1 381 ? -21.230 -27.431 -24.136 1.00 23.09 380 SER A CA 1
ATOM 6170 C C . SER A 1 381 ? -21.322 -27.860 -25.591 1.00 24.25 380 SER A C 1
ATOM 6171 O O . SER A 1 381 ? -21.090 -29.034 -25.907 1.00 27.32 380 SER A O 1
ATOM 6179 N N . TYR A 1 382 ? -21.755 -26.971 -26.479 1.00 25.04 381 TYR A N 1
ATOM 6180 C CA . TYR A 1 382 ? -21.870 -27.343 -27.886 1.00 25.46 381 TYR A CA 1
ATOM 6181 C C . TYR A 1 382 ? -20.506 -27.656 -28.499 1.00 25.37 381 TYR A C 1
ATOM 6182 O O . TYR A 1 382 ? -20.333 -28.687 -29.159 1.00 28.17 381 TYR A O 1
ATOM 6200 N N . LEU A 1 383 ? -19.516 -26.773 -28.299 1.00 24.29 382 LEU A N 1
ATOM 6201 C CA . LEU A 1 383 ? -18.198 -27.006 -28.878 1.00 24.39 382 LEU A CA 1
ATOM 6202 C C . LEU A 1 383 ? -17.503 -28.195 -28.210 1.00 25.48 382 LEU A C 1
ATOM 6203 O O . LEU A 1 383 ? -16.754 -28.938 -28.872 1.00 24.95 382 LEU A O 1
ATOM 6219 N N . VAL A 1 384 ? -17.698 -28.346 -26.903 1.00 25.11 383 VAL A N 1
ATOM 6220 C CA . VAL A 1 384 ? -17.133 -29.481 -26.165 1.00 25.35 383 VAL A CA 1
ATOM 6221 C C . VAL A 1 384 ? -17.680 -30.799 -26.703 1.00 30.74 383 VAL A C 1
ATOM 6222 O O . VAL A 1 384 ? -16.921 -31.715 -27.052 1.00 27.65 383 VAL A O 1
ATOM 6235 N N . GLY A 1 385 ? -19.002 -30.916 -26.787 1.00 30.94 384 GLY A N 1
ATOM 6236 C CA . GLY A 1 385 ? -19.584 -32.139 -27.312 1.00 33.12 384 GLY A CA 1
ATOM 6237 C C . GLY A 1 385 ? -19.139 -32.446 -28.727 1.00 29.12 384 GLY A C 1
ATOM 6238 O O . GLY A 1 385 ? -18.905 -33.604 -29.075 1.00 30.80 384 GLY A O 1
ATOM 6242 N N . ARG A 1 386 ? -19.014 -31.416 -29.569 1.00 29.93 385 ARG A N 1
ATOM 6243 C CA . ARG A 1 386 ? -18.642 -31.666 -30.953 1.00 30.29 385 ARG A CA 1
ATOM 6244 C C . ARG A 1 386 ? -17.284 -32.351 -31.039 1.00 33.60 385 ARG A C 1
ATOM 6245 O O . ARG A 1 386 ? -17.100 -33.273 -31.833 1.00 32.14 385 ARG A O 1
ATOM 6266 N N . GLU A 1 387 ? -16.304 -31.895 -30.246 1.00 28.66 386 GLU A N 1
ATOM 6267 C CA . GLU A 1 387 ? -14.971 -32.475 -30.359 1.00 29.87 386 GLU A CA 1
ATOM 6268 C C . GLU A 1 387 ? -14.935 -33.859 -29.740 1.00 30.78 386 GLU A C 1
ATOM 6269 O O . GLU A 1 387 ? -14.296 -34.768 -30.277 1.00 29.62 386 GLU A O 1
ATOM 6281 N N . LEU A 1 388 ? -15.648 -34.051 -28.634 1.00 31.56 387 LEU A N 1
ATOM 6282 C CA . LEU A 1 388 ? -15.721 -35.383 -28.054 1.00 31.79 387 LEU A CA 1
ATOM 6283 C C . LEU A 1 388 ? -16.401 -36.368 -29.013 1.00 38.78 387 LEU A C 1
ATOM 6284 O O . LEU A 1 388 ? -15.926 -37.495 -29.204 1.00 33.02 387 LEU A O 1
ATOM 6300 N N . GLU A 1 389 ? -17.478 -35.948 -29.674 1.00 30.92 388 GLU A N 1
ATOM 6301 C CA . GLU A 1 389 ? -18.162 -36.860 -30.585 1.00 32.70 388 GLU A CA 1
ATOM 6302 C C . GLU A 1 389 ? -17.348 -37.084 -31.855 1.00 33.52 388 GLU A C 1
ATOM 6303 O O . GLU A 1 389 ? -17.310 -38.204 -32.370 1.00 34.92 388 GLU A O 1
ATOM 6315 N N . ARG A 1 390 ? -16.646 -36.049 -32.350 1.00 33.16 389 ARG A N 1
ATOM 6316 C CA . ARG A 1 390 ? -15.719 -36.290 -33.457 1.00 33.80 389 ARG A CA 1
ATOM 6317 C C . ARG A 1 390 ? -14.761 -37.424 -33.105 1.00 34.36 389 ARG A C 1
ATOM 6318 O O . ARG A 1 390 ? -14.443 -38.268 -33.950 1.00 35.75 389 ARG A O 1
ATOM 6339 N N . ARG A 1 391 ? -14.313 -37.484 -31.843 1.00 41.73 390 ARG A N 1
ATOM 6340 C CA . ARG A 1 391 ? -13.434 -38.568 -31.414 1.00 43.80 390 ARG A CA 1
ATOM 6341 C C . ARG A 1 391 ? -14.191 -39.821 -30.997 1.00 43.17 390 ARG A C 1
ATOM 6342 O O . ARG A 1 391 ? -13.564 -40.753 -30.489 1.00 43.71 390 ARG A O 1
ATOM 6363 N N . ASN A 1 392 ? -15.506 -39.869 -31.215 1.00 51.63 391 ASN A N 1
ATOM 6364 C CA . ASN A 1 392 ? -16.342 -41.022 -30.855 1.00 50.14 391 ASN A CA 1
ATOM 6365 C C . ASN A 1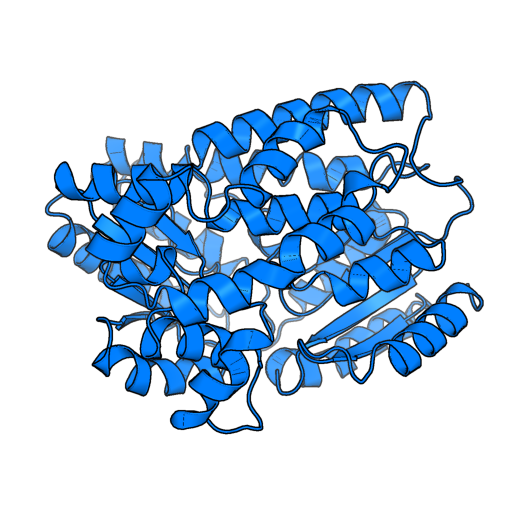 392 ? -16.212 -41.377 -29.371 1.00 54.68 391 ASN A C 1
ATOM 6366 O O . ASN A 1 392 ? -16.318 -42.547 -28.976 1.00 43.45 391 ASN A O 1
ATOM 6377 N N . ILE A 1 393 ? -16.009 -40.365 -28.532 1.00 41.16 392 ILE A N 1
ATOM 6378 C CA . ILE A 1 393 ? -16.144 -40.526 -27.080 1.00 43.65 392 ILE A CA 1
ATOM 6379 C C . ILE A 1 393 ? -17.618 -40.387 -26.711 1.00 40.20 392 ILE A C 1
ATOM 6380 O O . ILE A 1 393 ? -18.223 -39.345 -26.980 1.00 39.87 392 ILE A O 1
ATOM 6396 N N . PRO A 1 394 ? -18.240 -41.397 -26.109 1.00 40.74 393 PRO A N 1
ATOM 6397 C CA . PRO A 1 394 ? -19.659 -41.270 -25.748 1.00 40.93 393 PRO A CA 1
ATOM 6398 C C . PRO A 1 394 ? -19.909 -40.046 -24.868 1.00 39.39 393 PRO A C 1
ATOM 6399 O O . PRO A 1 394 ? -19.138 -39.750 -23.951 1.00 38.13 393 PRO A O 1
ATOM 6410 N N . PHE A 1 395 ? -21.008 -39.340 -25.165 1.00 42.40 394 PHE A N 1
ATOM 6411 C CA . PHE A 1 395 ? -21.285 -38.012 -24.625 1.00 38.36 394 PHE A CA 1
ATOM 6412 C C . PHE A 1 395 ? -22.769 -37.854 -24.313 1.00 40.40 394 PHE A C 1
ATOM 6413 O O . PHE A 1 395 ? -23.623 -38.084 -25.178 1.00 41.97 394 PHE A O 1
ATOM 6430 N N . LEU A 1 396 ? -23.069 -37.443 -23.080 1.00 37.70 395 LEU A N 1
ATOM 6431 C CA . LEU A 1 396 ? -24.428 -37.172 -22.620 1.00 37.93 395 LEU A CA 1
ATOM 6432 C C . LEU A 1 396 ? -24.470 -35.764 -22.047 1.00 36.62 395 LEU A C 1
ATOM 6433 O O . LEU A 1 396 ? -23.690 -35.442 -21.146 1.00 35.34 395 LEU A O 1
ATOM 6449 N N . LYS A 1 397 ? -25.377 -34.926 -22.551 1.00 38.32 396 LYS A N 1
ATOM 6450 C CA . LYS A 1 397 ? -25.534 -33.571 -22.021 1.00 35.86 396 LYS A CA 1
ATOM 6451 C C . LYS A 1 397 ? -26.706 -33.555 -21.039 1.00 36.32 396 LYS A C 1
ATOM 6452 O O . LYS A 1 397 ? -27.836 -33.893 -21.411 1.00 39.09 396 LYS A O 1
ATOM 6471 N N . LEU A 1 398 ? -26.423 -33.179 -19.785 1.00 34.69 397 LEU A N 1
ATOM 6472 C CA . LEU A 1 398 ? -27.411 -33.085 -18.718 1.00 34.62 397 LEU A CA 1
ATOM 6473 C C . LEU A 1 398 ? -27.362 -31.713 -18.048 1.00 38.10 397 LEU A C 1
ATOM 6474 O O . LEU A 1 398 ? -26.287 -31.128 -17.861 1.00 32.28 397 LEU A O 1
ATOM 6490 N N . GLU A 1 399 ? -28.545 -31.233 -17.667 1.00 33.85 398 GLU A N 1
ATOM 6491 C CA . GLU A 1 399 ? -28.760 -29.982 -16.958 1.00 34.35 398 GLU A CA 1
ATOM 6492 C C . GLU A 1 399 ? -29.802 -30.261 -15.874 1.00 35.96 398 GLU A C 1
ATOM 6493 O O . GLU A 1 399 ? -30.705 -31.081 -16.084 1.00 34.81 398 GLU A O 1
ATOM 6505 N N . SER A 1 400 ? -29.667 -29.624 -14.708 1.00 32.17 399 SER A N 1
ATOM 6506 C CA . SER A 1 400 ? -30.668 -29.803 -13.656 1.00 32.51 399 SER A CA 1
ATOM 6507 C C . SER A 1 400 ? -30.534 -28.680 -12.629 1.00 34.33 399 SER A C 1
ATOM 6508 O O . SER A 1 400 ? -29.713 -27.768 -12.773 1.00 30.47 399 SER A O 1
ATOM 6516 N N . ASP A 1 401 ? -31.355 -28.750 -11.585 1.00 34.31 400 ASP A N 1
ATOM 6517 C CA . ASP A 1 401 ? -31.266 -27.806 -10.477 1.00 30.84 400 ASP A CA 1
ATOM 6518 C C . ASP A 1 401 ? -31.180 -28.611 -9.179 1.00 30.73 400 ASP A C 1
ATOM 6519 O O . ASP A 1 401 ? -30.885 -29.814 -9.178 1.00 31.16 400 ASP A O 1
ATOM 6528 N N . PHE A 1 402 ? -31.437 -27.956 -8.048 1.00 30.25 401 PHE A N 1
ATOM 6529 C CA . PHE A 1 402 ? -31.288 -28.607 -6.745 1.00 30.11 401 PHE A CA 1
ATOM 6530 C C . PHE A 1 402 ? -32.539 -29.350 -6.301 1.00 37.14 401 PHE A C 1
ATOM 6531 O O . PHE A 1 402 ? -32.505 -30.005 -5.259 1.00 39.93 401 PHE A O 1
ATOM 6548 N N . SER A 1 403 ? -33.628 -29.262 -7.058 1.00 36.68 402 SER A N 1
ATOM 6549 C CA . SER A 1 403 ? -34.874 -29.910 -6.693 1.00 34.89 402 SER A CA 1
ATOM 6550 C C . SER A 1 403 ? -34.808 -31.407 -6.989 1.00 34.48 402 SER A C 1
ATOM 6551 O O . SER A 1 403 ? -33.863 -31.916 -7.600 1.00 41.80 402 SER A O 1
ATOM 6559 N N A GLU A 1 404 ? -35.842 -32.123 -6.555 0.63 55.25 403 GLU A N 1
ATOM 6560 N N B GLU A 1 404 ? -35.848 -32.114 -6.553 0.37 54.21 403 GLU A N 1
ATOM 6561 C CA A GLU A 1 404 ? -35.915 -33.562 -6.769 0.63 56.83 403 GLU A CA 1
ATOM 6562 C CA B GLU A 1 404 ? -35.937 -33.554 -6.732 0.37 57.19 403 GLU A CA 1
ATOM 6563 C C A GLU A 1 404 ? -36.932 -33.966 -7.819 0.63 56.07 403 GLU A C 1
ATOM 6564 C C B GLU A 1 404 ? -36.939 -33.965 -7.799 0.37 56.22 403 GLU A C 1
ATOM 6565 O O A GLU A 1 404 ? -36.993 -35.147 -8.173 0.63 54.57 403 GLU A O 1
ATOM 6566 O O B GLU A 1 404 ? -37.000 -35.150 -8.141 0.37 56.07 403 GLU A O 1
ATOM 6589 N N . GLU A 1 405 ? -37.721 -33.027 -8.338 1.00 54.08 404 GLU A N 1
ATOM 6590 C CA . GLU A 1 405 ? -38.790 -33.206 -9.316 1.00 64.48 404 GLU A CA 1
ATOM 6591 C C . GLU A 1 405 ? -38.330 -34.029 -10.523 1.00 70.25 404 GLU A C 1
ATOM 6592 O O . GLU A 1 405 ? -39.094 -34.854 -11.044 1.00 65.93 404 GLU A O 1
ATOM 6604 N N . ASP A 1 406 ? -37.083 -33.838 -10.971 1.00 55.25 405 ASP A N 1
ATOM 6605 C CA . ASP A 1 406 ? -36.608 -34.466 -12.199 1.00 49.41 405 ASP A CA 1
ATOM 6606 C C . ASP A 1 406 ? -35.743 -35.693 -11.936 1.00 38.94 405 ASP A C 1
ATOM 6607 O O . ASP A 1 406 ? -35.141 -36.222 -12.873 1.00 44.68 405 ASP A O 1
ATOM 6616 N N . GLN A 1 407 ? -35.659 -36.152 -10.684 1.00 45.76 406 GLN A N 1
ATOM 6617 C CA . GLN A 1 407 ? -34.888 -37.357 -10.388 1.00 38.46 406 GLN A CA 1
ATOM 6618 C C . GLN A 1 407 ? -35.261 -38.487 -11.342 1.00 42.77 406 GLN A C 1
ATOM 6619 O O . GLN A 1 407 ? -34.385 -39.182 -11.869 1.00 40.45 406 GLN A O 1
ATOM 6633 N N . GLY A 1 408 ? -36.558 -38.666 -11.600 1.00 44.51 407 GLY A N 1
ATOM 6634 C CA . GLY A 1 408 ? -36.989 -39.789 -12.419 1.00 44.87 407 GLY A CA 1
ATOM 6635 C C . GLY A 1 408 ? -36.518 -39.684 -13.857 1.00 50.68 407 GLY A C 1
ATOM 6636 O O . GLY A 1 408 ? -35.989 -40.646 -14.428 1.00 49.80 407 GLY A O 1
ATOM 6640 N N . GLN A 1 409 ? -36.722 -38.522 -14.472 1.00 49.97 408 GLN A N 1
ATOM 6641 C CA . GLN A 1 409 ? -36.334 -38.359 -15.866 1.00 50.94 408 GLN A CA 1
ATOM 6642 C C . GLN A 1 409 ? -34.820 -38.427 -16.030 1.00 44.59 408 GLN A C 1
ATOM 6643 O O . GLN A 1 409 ? -34.322 -38.998 -17.007 1.00 48.73 408 GLN A O 1
ATOM 6657 N N . LEU A 1 410 ? -34.072 -37.847 -15.086 1.00 44.38 409 LEU A N 1
ATOM 6658 C CA . LEU A 1 410 ? -32.615 -37.956 -15.116 1.00 40.95 409 LEU A CA 1
ATOM 6659 C C . LEU A 1 410 ? -32.177 -39.403 -14.968 1.00 39.47 409 LEU A C 1
ATOM 6660 O O . LEU A 1 410 ? -31.295 -39.875 -15.693 1.00 39.54 409 LEU A O 1
ATOM 6676 N N . LYS A 1 411 ? -32.792 -40.128 -14.036 1.00 39.86 410 LYS A N 1
ATOM 6677 C CA . LYS A 1 411 ? -32.432 -41.522 -13.809 1.00 41.49 410 LYS A CA 1
ATOM 6678 C C . LYS A 1 411 ? -32.569 -42.337 -15.092 1.00 41.64 410 LYS A C 1
ATOM 6679 O O . LYS A 1 411 ? -31.663 -43.090 -15.471 1.00 41.72 410 LYS A O 1
ATOM 6698 N N . THR A 1 412 ? -33.695 -42.181 -15.784 1.00 50.09 411 THR A N 1
ATOM 6699 C CA . THR A 1 412 ? -33.916 -42.935 -17.014 1.00 44.14 411 THR A CA 1
ATOM 6700 C C . THR A 1 412 ? -32.884 -42.573 -18.069 1.00 43.83 411 THR A C 1
ATOM 6701 O O . THR A 1 412 ? -32.309 -43.456 -18.716 1.00 44.43 411 THR A O 1
ATOM 6712 N N . ARG A 1 413 ? -32.623 -41.273 -18.249 1.00 42.92 412 ARG A N 1
ATOM 6713 C CA . ARG A 1 413 ? -31.677 -40.852 -19.274 1.00 42.65 412 ARG A CA 1
ATOM 6714 C C . ARG A 1 413 ? -30.278 -41.368 -18.965 1.00 43.61 412 ARG A C 1
ATOM 6715 O O . ARG A 1 413 ? -29.553 -41.812 -19.865 1.00 43.11 412 ARG A O 1
ATOM 6736 N N . ILE A 1 414 ? -29.878 -41.310 -17.695 1.00 42.17 413 ILE A N 1
ATOM 6737 C CA . ILE A 1 414 ? -28.572 -41.829 -17.307 1.00 39.96 413 ILE A CA 1
ATOM 6738 C C . ILE A 1 414 ? -28.525 -43.331 -17.541 1.00 41.11 413 ILE A C 1
ATOM 6739 O O . ILE A 1 414 ? -27.566 -43.856 -18.116 1.00 43.97 413 ILE A O 1
ATOM 6755 N N . GLU A 1 415 ? -29.574 -44.041 -17.125 1.00 41.98 414 GLU A N 1
ATOM 6756 C CA . GLU A 1 415 ? -29.614 -45.484 -17.347 1.00 43.16 414 GLU A CA 1
ATOM 6757 C C . GLU A 1 415 ? -29.472 -45.816 -18.829 1.00 44.28 414 GLU A C 1
ATOM 6758 O O . GLU A 1 415 ? -28.662 -46.670 -19.215 1.00 44.68 414 GLU A O 1
ATOM 6770 N N . ALA A 1 416 ? -30.240 -45.133 -19.681 1.00 53.37 415 ALA A N 1
ATOM 6771 C CA . ALA A 1 416 ? -30.141 -45.370 -21.119 1.00 51.19 415 ALA A CA 1
ATOM 6772 C C . ALA A 1 416 ? -28.714 -45.161 -21.606 1.00 52.18 415 ALA A C 1
ATOM 6773 O O . ALA A 1 416 ? -28.203 -45.946 -22.413 1.00 48.30 415 ALA A O 1
ATOM 6780 N N . PHE A 1 417 ? -28.047 -44.114 -21.110 1.00 43.79 416 PHE A N 1
ATOM 6781 C CA . PHE A 1 417 ? -26.682 -43.830 -21.537 1.00 43.09 416 PHE A CA 1
ATOM 6782 C C . PHE A 1 417 ? -25.710 -44.909 -21.075 1.00 43.02 416 PHE A C 1
ATOM 6783 O O . PHE A 1 417 ? -24.829 -45.324 -21.834 1.00 44.47 416 PHE A O 1
ATOM 6800 N N . LEU A 1 418 ? -25.832 -45.358 -19.830 1.00 42.54 417 LEU A N 1
ATOM 6801 C CA . LEU A 1 418 ? -24.921 -46.383 -19.329 1.00 42.52 417 LEU A CA 1
ATOM 6802 C C . LEU A 1 418 ? -25.156 -47.725 -20.017 1.00 47.06 417 LEU A C 1
ATOM 6803 O O . LEU A 1 418 ? -24.213 -48.500 -20.201 1.00 44.45 417 LEU A O 1
ATOM 6819 N N . GLU A 1 419 ? -26.400 -48.014 -20.398 1.00 55.08 418 GLU A N 1
ATOM 6820 C CA . GLU A 1 419 ? -26.672 -49.239 -21.150 1.00 69.08 418 GLU A CA 1
ATOM 6821 C C . GLU A 1 419 ? -26.016 -49.186 -22.526 1.00 66.14 418 GLU A C 1
ATOM 6822 O O . GLU A 1 419 ? -25.380 -50.155 -22.961 1.00 68.99 418 GLU A O 1
ATOM 6834 N N . MET A 1 420 ? -26.128 -48.038 -23.199 1.00 52.20 419 MET A N 1
ATOM 6835 C CA A MET A 1 420 ? -25.554 -47.854 -24.527 0.53 53.83 419 MET A CA 1
ATOM 6836 C CA B MET A 1 420 ? -25.555 -47.868 -24.530 0.47 54.40 419 MET A CA 1
ATOM 6837 C C . MET A 1 420 ? -24.057 -48.146 -24.569 1.00 56.08 419 MET A C 1
ATOM 6838 O O . MET A 1 420 ? -23.523 -48.424 -25.647 1.00 59.43 419 MET A O 1
ATOM 6865 N N . ILE A 1 421 ? -23.362 -48.091 -23.434 1.00 60.64 420 ILE A N 1
ATOM 6866 C CA . ILE A 1 421 ? -21.905 -48.220 -23.452 1.00 45.62 420 ILE A CA 1
ATOM 6867 C C . ILE A 1 421 ? -21.389 -49.346 -22.565 1.00 61.16 420 ILE A C 1
ATOM 6868 O O . ILE A 1 421 ? -20.188 -49.416 -22.300 1.00 60.96 420 ILE A O 1
#

Radius of gyration: 20.6 Å; Cα contacts (8 Å, |Δi|>4): 711; chains: 1; bounding box: 50×53×56 Å

Sequence (421 aa):
GADNRELWKVLNVDLEKHDEFLAPVPAVYRELFLNRPNRPRAMAYFDAVVGDIHGIRVHELYNLKQEGKKVFATFCVYVPEEIINNATGSACIGLCGGAQYTVPAGETVLPRNLCPLIKSAMGFKIERICPYFQVADYVVGETTCDGKKKAWEILNEYIPVYVMELPQKKEERRDRKKFWEEEIKDFAQFVEEKTGVKLNAENLRAGIEKKINKKRKALKKRLSDLRKHNPAPIHGLDVLLINQLAFFDDPERFATKVNELCDELEERVAKGEGVVSKDAPRILITGTPQPIPHWKIHALIEGAGGVVVGEETCIGERYFKKDLVEPAADVEGMLKNIAARSLKVNCACCFTPNTGRLEDILSMVQKLQVDGVIHYSLQFCQPYGVESYLVGRELERRNIPFLKLESDFSEEEDQGQLKTRIEAFLEMMI

InterPro domains:
  IPR010327 FldB/FldC dehydratase alpha/beta subunit [PF06050] (75-420)
  IPR047678 Dehydratase YjiM-like [NF040772] (58-420)

B-factor: mean 33.54, std 13.84, range [8.67, 107.67]

Nearest PDB structures (foldseek):
  7yzm-assembly1_B  TM=1.001E+00  e=3.042E-70  Carboxydothermus hydrogenoformans Z-2901
  3o3m-assembly1_B  TM=8.949E-01  e=4.008E-20  Clostridioides difficile
  3o3o-assembly1_A  TM=7.960E-01  e=8.420E-14  Clostridioides difficile
  3vev-assembly1_A  TM=2.984E-01  e=1.245E+00  Homo sapiens

Secondary structure (DSSP, 8-state):
-HHHHHHHHHTT--HHHHHHHHTTHHHHHIIIIITSTT--TTHHHHHHHH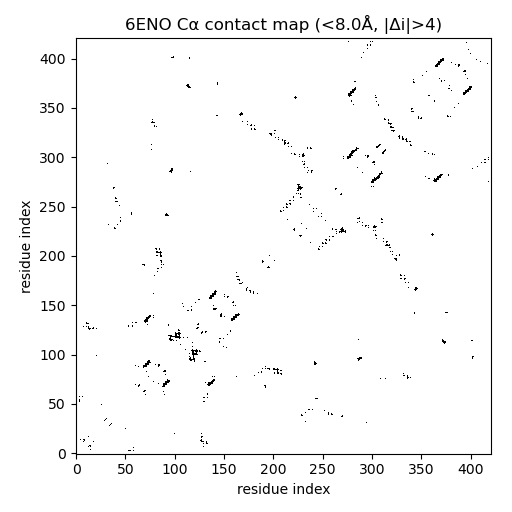HTTTSHHHHHHHHHHHTT--EEEESSTTS-HHHHHHTT-EEEE-----GGGHHHHTTTS-SSS-HHHHHHHHHHHTT--HHHHH-SEEEEES-SHHHHHHHHHHTTTS-EEEE---SS-SHHHHHHHHHHHHHHHHHHHHHHT----HHHHHHHHHHHHHHHHHHHHHHHHTTSSS-SS-HHHHHHHHHHTTTS-HHHHHHHHHHHHHHHHHHHHHT--SS-TTSPEEEEEES---TT--HHHHHHHHTT-EEEEEESTTTHHHHSPPPPP-SSHHHHHHHHHHHHTT---TTSSS-HHHHHHHHHHHHHTT-SEEEEEEETT-HHHHHHHHHHHHHHHHTT--EEEEEE-S-STTHHHHHHHHHHHHHH-